Protein AF-A0A1G0H9P9-F1 (afdb_monomer_lite)

Structure (mmCIF, N/CA/C/O backbone):
data_AF-A0A1G0H9P9-F1
#
_entry.id   AF-A0A1G0H9P9-F1
#
loop_
_atom_site.group_PDB
_atom_site.id
_atom_site.type_symbol
_atom_site.label_atom_id
_atom_site.label_alt_id
_atom_site.label_comp_id
_atom_site.label_asym_id
_atom_site.label_entity_id
_atom_site.label_seq_id
_atom_site.pdbx_PDB_ins_code
_atom_site.Cartn_x
_atom_site.Cartn_y
_atom_site.Cartn_z
_atom_site.occupancy
_atom_site.B_iso_or_equiv
_atom_site.auth_seq_id
_atom_site.auth_comp_id
_atom_site.auth_asym_id
_atom_site.auth_atom_id
_atom_site.pdbx_PDB_model_num
ATOM 1 N N . MET A 1 1 ? 29.854 13.393 -23.743 1.00 28.17 1 MET A N 1
ATOM 2 C CA . MET A 1 1 ? 28.984 12.508 -24.541 1.00 28.17 1 MET A CA 1
ATOM 3 C C . MET A 1 1 ? 29.730 11.210 -24.797 1.00 28.17 1 MET A C 1
ATOM 5 O O . MET A 1 1 ? 30.493 11.118 -25.748 1.00 28.17 1 MET A O 1
ATOM 9 N N . THR A 1 2 ? 29.604 10.250 -23.887 1.00 26.66 2 THR A N 1
ATOM 10 C CA . THR A 1 2 ? 29.987 8.854 -24.122 1.00 26.66 2 THR A CA 1
ATOM 11 C C . THR A 1 2 ? 28.774 8.160 -24.720 1.00 26.66 2 THR A C 1
ATOM 13 O O . THR A 1 2 ? 27.695 8.219 -24.140 1.00 26.66 2 THR A O 1
ATOM 16 N N . THR A 1 3 ? 28.931 7.563 -25.897 1.00 28.69 3 THR A N 1
ATOM 17 C CA . THR A 1 3 ? 27.963 6.632 -26.488 1.00 28.69 3 THR A CA 1
ATOM 18 C C . THR A 1 3 ? 27.567 5.592 -25.429 1.00 28.69 3 THR A C 1
ATOM 20 O O . THR A 1 3 ? 28.469 5.129 -24.720 1.00 28.69 3 THR A O 1
ATOM 23 N N . PRO A 1 4 ? 26.282 5.213 -25.290 1.00 38.03 4 PRO A N 1
ATOM 24 C CA . PRO A 1 4 ? 25.922 4.083 -24.441 1.00 38.03 4 PRO A CA 1
ATOM 25 C C . PRO A 1 4 ? 26.716 2.871 -24.935 1.00 38.03 4 PRO A C 1
ATOM 27 O O . PRO A 1 4 ? 26.642 2.516 -26.113 1.00 38.03 4 PRO A O 1
ATOM 30 N N . ARG A 1 5 ? 27.569 2.303 -24.077 1.00 43.78 5 ARG A N 1
ATOM 31 C CA . ARG A 1 5 ? 28.252 1.040 -24.385 1.00 43.78 5 ARG A CA 1
ATOM 32 C C . ARG A 1 5 ? 27.177 -0.036 -24.521 1.00 43.78 5 ARG A C 1
ATOM 34 O O . ARG A 1 5 ? 26.169 0.028 -23.833 1.00 43.78 5 ARG A O 1
ATOM 41 N N . SER A 1 6 ? 27.359 -1.007 -25.412 1.00 51.03 6 SER A N 1
ATOM 42 C CA . SER A 1 6 ? 26.423 -2.129 -25.480 1.00 51.03 6 SER A CA 1
ATOM 43 C C . SER A 1 6 ? 26.517 -2.946 -24.187 1.00 51.03 6 SER A C 1
ATOM 45 O O . SER A 1 6 ? 27.565 -3.535 -23.923 1.00 51.03 6 SER A O 1
ATOM 47 N N . ASN A 1 7 ? 25.430 -3.046 -23.421 1.00 64.56 7 ASN A N 1
ATOM 48 C CA . ASN A 1 7 ? 25.381 -3.788 -22.149 1.00 64.56 7 ASN A CA 1
ATOM 49 C C . ASN A 1 7 ? 25.410 -5.328 -22.326 1.00 64.56 7 ASN A C 1
ATOM 51 O O . ASN A 1 7 ? 25.239 -6.079 -21.366 1.00 64.56 7 ASN A O 1
ATOM 55 N N . ILE A 1 8 ? 25.622 -5.814 -23.556 1.00 65.44 8 ILE A N 1
ATOM 56 C CA . ILE A 1 8 ? 25.691 -7.241 -23.910 1.00 65.44 8 ILE A CA 1
ATOM 57 C C . ILE A 1 8 ? 26.912 -7.902 -23.269 1.00 65.44 8 ILE A C 1
ATOM 59 O O . ILE A 1 8 ? 26.833 -9.037 -22.807 1.00 65.44 8 ILE A O 1
ATOM 63 N N . GLU A 1 9 ? 28.046 -7.194 -23.233 1.00 72.50 9 GLU A N 1
ATOM 64 C CA . GLU A 1 9 ? 29.289 -7.723 -22.659 1.00 72.50 9 GLU A CA 1
ATOM 65 C C . GLU A 1 9 ? 29.160 -7.996 -21.154 1.00 72.50 9 GLU A C 1
ATOM 67 O O . GLU A 1 9 ? 29.904 -8.804 -20.604 1.00 72.50 9 GLU A O 1
ATOM 72 N N . GLU A 1 10 ? 28.185 -7.362 -20.499 1.00 80.19 10 GLU A N 1
ATOM 73 C CA . GLU A 1 10 ? 27.966 -7.485 -19.065 1.00 80.19 10 GLU A CA 1
ATOM 74 C C . GLU A 1 10 ? 27.197 -8.760 -18.706 1.00 80.19 10 GLU A C 1
ATOM 76 O O . GLU A 1 10 ? 27.500 -9.367 -17.684 1.00 80.19 10 GLU A O 1
ATOM 81 N N . SER A 1 11 ? 26.234 -9.210 -19.519 1.00 88.12 11 SER A N 1
ATOM 82 C CA . SER A 1 11 ? 25.431 -10.396 -19.188 1.00 88.12 11 SER A CA 1
ATOM 83 C C . SER A 1 11 ? 25.990 -11.674 -19.806 1.00 88.12 11 SER A C 1
ATOM 85 O O . SER A 1 11 ? 25.984 -11.850 -21.028 1.00 88.12 11 SER A O 1
ATOM 87 N N . THR A 1 12 ? 26.430 -12.606 -18.957 1.00 91.19 12 THR A N 1
ATOM 88 C CA . THR A 1 12 ? 26.942 -13.901 -19.425 1.00 91.19 12 THR A CA 1
ATOM 89 C C . THR A 1 12 ? 25.805 -14.805 -19.890 1.00 91.19 12 THR A C 1
ATOM 91 O O . THR A 1 12 ? 25.953 -15.522 -20.881 1.00 91.19 12 THR A O 1
ATOM 94 N N . VAL A 1 13 ? 24.637 -14.703 -19.247 1.00 92.69 13 VAL A N 1
ATOM 95 C CA . VAL A 1 13 ? 23.430 -15.448 -19.628 1.00 92.69 13 VAL A CA 1
ATOM 96 C C . VAL A 1 13 ? 22.933 -15.005 -21.002 1.00 92.69 13 VAL A C 1
ATOM 98 O O . VAL A 1 13 ? 22.679 -15.852 -21.858 1.00 92.69 13 VAL A O 1
ATOM 101 N N . LEU A 1 14 ? 22.859 -13.695 -21.264 1.00 92.88 14 LEU A N 1
ATOM 102 C CA . LEU A 1 14 ? 22.469 -13.185 -22.581 1.00 92.88 14 LEU A CA 1
ATOM 103 C C . LEU A 1 14 ? 23.417 -13.684 -23.681 1.00 92.88 14 LEU A C 1
ATOM 105 O O . LEU A 1 14 ? 22.959 -14.143 -24.728 1.00 92.88 14 LEU A O 1
ATOM 109 N N . GLN A 1 15 ? 24.731 -13.636 -23.447 1.00 91.88 15 GLN A N 1
ATOM 110 C CA . GLN A 1 15 ? 25.722 -14.131 -24.409 1.00 91.88 15 GLN A CA 1
ATOM 111 C C . GLN A 1 15 ? 25.560 -15.623 -24.697 1.00 91.88 15 GLN A C 1
ATOM 113 O O . GLN A 1 15 ? 25.645 -16.043 -25.853 1.00 91.88 15 GLN A O 1
ATOM 118 N N . GLU A 1 16 ? 25.296 -16.424 -23.668 1.00 92.81 16 GLU A N 1
ATOM 119 C CA . GLU A 1 16 ? 25.096 -17.860 -23.822 1.00 92.81 16 GLU A CA 1
ATOM 120 C C . GLU A 1 16 ? 23.820 -18.180 -24.610 1.00 92.81 16 GLU A C 1
ATOM 122 O O . GLU A 1 16 ? 23.842 -19.034 -25.502 1.00 92.81 16 GLU A O 1
ATOM 127 N N . LEU A 1 17 ? 22.727 -17.451 -24.360 1.00 93.31 17 LEU A N 1
ATOM 128 C CA . LEU A 1 17 ? 21.490 -17.573 -25.134 1.00 93.31 17 LEU A CA 1
ATOM 129 C C . LEU A 1 17 ? 21.710 -17.196 -26.606 1.00 93.31 17 LEU A C 1
ATOM 131 O O . LEU A 1 17 ? 21.290 -17.932 -27.500 1.00 93.31 17 LEU A O 1
ATOM 135 N N . LEU A 1 18 ? 22.430 -16.101 -26.875 1.00 92.50 18 LEU A N 1
ATOM 136 C CA . LEU A 1 18 ? 22.786 -15.679 -28.236 1.00 92.50 18 LEU A CA 1
ATOM 137 C C . LEU A 1 18 ? 23.669 -16.710 -28.957 1.00 92.50 18 LEU A C 1
ATOM 139 O O . LEU A 1 18 ? 23.499 -16.932 -30.157 1.00 92.50 18 LEU A O 1
ATOM 143 N N . ARG A 1 19 ? 24.601 -17.354 -28.242 1.00 92.25 19 ARG A N 1
ATOM 144 C CA . ARG A 1 19 ? 25.481 -18.407 -28.778 1.00 92.25 19 ARG A CA 1
ATOM 145 C C . ARG A 1 19 ? 24.726 -19.708 -29.058 1.00 92.25 19 ARG A C 1
ATOM 147 O O . ARG A 1 19 ? 25.059 -20.413 -30.010 1.00 92.25 19 ARG A O 1
ATOM 154 N N . THR A 1 20 ? 23.746 -20.029 -28.219 1.00 93.75 20 THR A N 1
ATOM 155 C CA . THR A 1 20 ? 22.941 -21.256 -28.306 1.00 93.75 20 THR A CA 1
ATOM 156 C C . THR A 1 20 ? 21.855 -21.154 -29.374 1.00 93.75 20 THR A C 1
ATOM 158 O O . THR A 1 20 ? 21.500 -22.163 -29.985 1.00 93.75 20 THR A O 1
ATOM 161 N N . ALA A 1 21 ? 21.358 -19.944 -29.642 1.00 92.38 21 ALA A N 1
ATOM 162 C CA . ALA A 1 21 ? 20.362 -19.688 -30.670 1.00 92.38 21 ALA A CA 1
ATOM 163 C C . ALA A 1 21 ? 20.801 -20.245 -32.036 1.00 92.38 21 ALA A C 1
ATOM 165 O O . ALA A 1 21 ? 21.828 -19.872 -32.611 1.00 92.38 21 ALA A O 1
ATOM 166 N N . SER A 1 22 ? 19.992 -21.152 -32.574 1.00 88.50 22 SER A N 1
ATOM 167 C CA . SER A 1 22 ? 20.282 -21.877 -33.808 1.00 88.50 22 SER A CA 1
ATOM 168 C C . SER A 1 22 ? 19.502 -21.288 -34.981 1.00 88.50 22 SER A C 1
ATOM 170 O O . SER A 1 22 ? 18.410 -20.759 -34.817 1.00 88.50 22 SER A O 1
ATOM 172 N N . GLY A 1 23 ? 20.055 -21.344 -36.191 1.00 86.06 23 GLY A N 1
ATOM 173 C CA . GLY A 1 23 ? 19.366 -20.823 -37.370 1.00 86.06 23 GLY A CA 1
ATOM 174 C C . GLY A 1 23 ? 20.312 -20.484 -38.513 1.00 86.06 23 GLY A C 1
ATOM 175 O O . GLY A 1 23 ? 21.446 -20.037 -38.300 1.00 86.06 23 GLY A O 1
ATOM 176 N N . THR A 1 24 ? 19.833 -20.705 -39.736 1.00 83.88 24 THR A N 1
ATOM 177 C CA . THR A 1 24 ? 20.563 -20.429 -40.985 1.00 83.88 24 THR A CA 1
ATOM 178 C C . THR A 1 24 ? 20.334 -19.010 -41.500 1.00 83.88 24 THR A C 1
ATOM 180 O O . THR A 1 24 ? 21.144 -18.502 -42.269 1.00 83.88 24 THR A O 1
ATOM 183 N N . THR A 1 25 ? 19.261 -18.353 -41.052 1.00 85.00 25 THR A N 1
ATOM 184 C CA . THR A 1 25 ? 18.932 -16.950 -41.349 1.00 85.00 25 THR A CA 1
ATOM 185 C C . THR A 1 25 ? 18.873 -16.125 -40.062 1.00 85.00 25 THR A C 1
ATOM 187 O O . THR A 1 25 ? 18.644 -16.684 -38.985 1.00 85.00 25 THR A O 1
ATOM 190 N N . ALA A 1 26 ? 19.039 -14.801 -40.169 1.00 80.31 26 ALA A N 1
ATOM 191 C CA . ALA A 1 26 ? 18.939 -13.885 -39.027 1.00 80.31 26 ALA A CA 1
ATOM 192 C C . ALA A 1 26 ? 17.581 -13.998 -38.310 1.00 80.31 26 ALA A C 1
ATOM 194 O O . ALA A 1 26 ? 17.549 -14.118 -37.089 1.00 80.31 26 ALA A O 1
ATOM 195 N N . VAL A 1 27 ? 16.485 -14.080 -39.075 1.00 84.12 27 VAL A N 1
ATOM 196 C CA . VAL A 1 27 ? 15.123 -14.260 -38.544 1.00 84.12 27 VAL A CA 1
ATOM 197 C C . VAL A 1 27 ? 15.003 -15.584 -37.787 1.00 84.12 27 VAL A C 1
ATOM 199 O O . VAL A 1 27 ? 14.669 -15.581 -36.611 1.00 84.12 27 VAL A O 1
ATOM 202 N N . SER A 1 28 ? 15.390 -16.710 -38.403 1.00 87.56 28 SER A N 1
ATOM 203 C CA . SER A 1 28 ? 15.305 -18.023 -37.737 1.00 87.56 28 SER A CA 1
ATOM 204 C C . SER A 1 28 ? 16.163 -18.121 -36.471 1.00 87.56 28 SER A C 1
ATOM 206 O O . SER A 1 28 ? 15.803 -18.833 -35.538 1.00 87.56 28 SER A O 1
ATOM 208 N N . ARG A 1 29 ? 17.298 -17.408 -36.435 1.00 89.62 29 ARG A N 1
ATOM 209 C CA . ARG A 1 29 ? 18.171 -17.363 -35.260 1.00 89.62 29 ARG A CA 1
ATOM 210 C C . ARG A 1 29 ? 17.555 -16.525 -34.144 1.00 89.62 29 ARG A C 1
ATOM 212 O O . ARG A 1 29 ? 17.602 -16.949 -32.997 1.00 89.62 29 ARG A O 1
ATOM 219 N N . SER A 1 30 ? 16.957 -15.383 -34.480 1.00 90.06 30 SER A N 1
ATOM 220 C CA . SER A 1 30 ? 16.179 -14.581 -33.532 1.00 90.06 30 SER A CA 1
ATOM 221 C C . SER A 1 30 ? 14.994 -15.377 -32.963 1.00 90.06 30 SER A C 1
ATOM 223 O O . SER A 1 30 ? 14.828 -15.436 -31.748 1.00 90.06 30 SER A O 1
ATOM 225 N N . ASP A 1 31 ? 14.230 -16.087 -33.798 1.00 91.88 31 ASP A N 1
ATOM 226 C CA . ASP A 1 31 ? 13.119 -16.920 -33.320 1.00 91.88 31 ASP A CA 1
ATOM 227 C C . ASP A 1 31 ? 13.600 -18.025 -32.367 1.00 91.88 31 ASP A C 1
ATOM 229 O O . ASP A 1 31 ? 12.986 -18.262 -31.325 1.00 91.88 31 ASP A O 1
ATOM 233 N N . SER A 1 32 ? 14.734 -18.668 -32.680 1.00 94.81 32 SER A N 1
ATOM 234 C CA . SER A 1 32 ? 15.365 -19.638 -31.778 1.00 94.81 32 SER A CA 1
ATOM 235 C C . SER A 1 32 ? 15.821 -18.998 -30.466 1.00 94.81 32 SER A C 1
ATOM 237 O O . SER A 1 32 ? 15.728 -19.653 -29.433 1.00 94.81 32 SER A O 1
ATOM 239 N N . PHE A 1 33 ? 16.313 -17.758 -30.486 1.00 95.69 33 PHE A N 1
ATOM 240 C CA . PHE A 1 33 ? 16.688 -17.020 -29.280 1.00 95.69 33 PHE A CA 1
ATOM 241 C C . PHE A 1 33 ? 15.467 -16.745 -28.394 1.00 95.69 33 PHE A C 1
ATOM 243 O O . PHE A 1 33 ? 15.480 -17.088 -27.216 1.00 95.69 33 PHE A O 1
ATOM 250 N N . TRP A 1 34 ? 14.383 -16.204 -28.956 1.00 95.31 34 TRP A N 1
ATOM 251 C CA . TRP A 1 34 ? 13.169 -15.896 -28.192 1.00 95.31 34 TRP A CA 1
ATOM 252 C C . TRP A 1 34 ? 12.473 -17.143 -27.641 1.00 95.31 34 TRP A C 1
ATOM 254 O O . TRP A 1 34 ? 11.892 -17.090 -26.559 1.00 95.31 34 TRP A O 1
ATOM 264 N N . ALA A 1 35 ? 12.575 -18.283 -28.330 1.00 93.81 35 ALA A N 1
ATOM 265 C CA . ALA A 1 35 ? 12.120 -19.561 -27.789 1.00 93.81 35 ALA A CA 1
ATOM 266 C C . ALA A 1 35 ? 12.895 -19.960 -26.519 1.00 93.81 35 ALA A C 1
ATOM 268 O O . ALA A 1 35 ? 12.274 -20.365 -25.538 1.00 93.81 35 ALA A O 1
ATOM 269 N N . LEU A 1 36 ? 14.223 -19.786 -26.514 1.00 95.06 36 LEU A N 1
ATOM 270 C CA . LEU A 1 36 ? 15.062 -20.042 -25.337 1.00 95.06 36 LEU A CA 1
ATOM 271 C C . LEU A 1 36 ? 14.763 -19.051 -24.202 1.00 95.06 36 LEU A C 1
ATOM 273 O O . LEU A 1 36 ? 14.649 -19.461 -23.051 1.00 95.06 36 LEU A O 1
ATOM 277 N N . VAL A 1 37 ? 14.584 -17.762 -24.515 1.00 94.38 37 VAL A N 1
ATOM 278 C CA . VAL A 1 37 ? 14.200 -16.735 -23.527 1.00 94.38 37 VAL A CA 1
ATOM 279 C C . VAL A 1 37 ? 12.865 -17.079 -22.873 1.00 94.38 37 VAL A C 1
ATOM 281 O O . VAL A 1 37 ? 12.737 -16.976 -21.660 1.00 94.38 37 VAL A O 1
ATOM 284 N N . LYS A 1 38 ? 11.879 -17.537 -23.649 1.00 90.75 38 LYS A N 1
ATOM 285 C CA . LYS A 1 38 ? 10.575 -17.943 -23.116 1.00 90.75 38 LYS A CA 1
ATOM 286 C C . LYS A 1 38 ? 10.662 -19.161 -22.192 1.00 90.75 38 LYS A C 1
ATOM 288 O O . LYS A 1 38 ? 9.880 -19.256 -21.251 1.00 90.75 38 LYS A O 1
ATOM 293 N N . GLU A 1 39 ? 11.575 -20.091 -22.465 1.00 89.75 39 GLU A N 1
ATOM 294 C CA . GLU A 1 39 ? 11.831 -21.247 -21.596 1.00 89.75 39 GLU A CA 1
ATOM 295 C C . GLU A 1 39 ? 12.557 -20.842 -20.305 1.00 89.75 39 GLU A C 1
ATOM 297 O O . GLU A 1 39 ? 12.234 -21.354 -19.235 1.00 89.75 39 GLU A O 1
ATOM 302 N N . TYR A 1 40 ? 13.494 -19.894 -20.393 1.00 90.00 40 TYR A N 1
ATOM 303 C CA . TYR A 1 40 ? 14.232 -19.373 -19.240 1.00 90.00 40 TYR A CA 1
ATOM 304 C C . TYR A 1 40 ? 13.370 -18.461 -18.346 1.00 90.00 40 TYR A C 1
ATOM 306 O O . TYR A 1 40 ? 13.489 -18.496 -17.123 1.00 90.00 40 TYR A O 1
ATOM 314 N N . GLY A 1 41 ? 12.495 -17.659 -18.957 1.00 88.75 41 GLY A N 1
ATOM 315 C CA . GLY A 1 41 ? 11.756 -16.569 -18.321 1.00 88.75 41 GLY A CA 1
ATOM 316 C C . GLY A 1 41 ? 12.525 -15.244 -18.335 1.00 88.75 41 GLY A C 1
ATOM 317 O O . GLY A 1 41 ? 13.716 -15.186 -18.645 1.00 88.75 41 GLY A O 1
ATOM 318 N N . THR A 1 42 ? 11.840 -14.155 -18.002 1.00 90.94 42 THR A N 1
ATOM 319 C CA . THR A 1 42 ? 12.437 -12.815 -17.915 1.00 90.94 42 THR A CA 1
ATOM 320 C C . THR A 1 42 ? 12.018 -12.076 -16.637 1.00 90.94 42 THR A C 1
ATOM 322 O O . THR A 1 42 ? 10.956 -12.380 -16.084 1.00 90.94 42 THR A O 1
ATOM 325 N N . PRO A 1 43 ? 12.841 -11.115 -16.161 1.00 92.81 43 PRO A N 1
ATOM 326 C CA . PRO A 1 43 ? 14.154 -10.749 -16.708 1.00 92.81 43 PRO A CA 1
ATOM 327 C C . PRO A 1 43 ? 15.235 -11.793 -16.391 1.00 92.81 43 PRO A C 1
ATOM 329 O O . PRO A 1 43 ? 15.108 -12.592 -15.461 1.00 92.81 43 PRO A O 1
ATOM 332 N N . LEU A 1 44 ? 16.317 -11.794 -17.173 1.00 93.12 44 LEU A N 1
ATOM 333 C CA . LEU A 1 44 ? 17.440 -12.700 -16.928 1.00 93.12 44 LEU A CA 1
ATOM 334 C C . LEU A 1 44 ? 18.178 -12.229 -15.675 1.00 93.12 44 LEU A C 1
ATOM 336 O O . LEU A 1 44 ? 18.587 -11.074 -15.609 1.00 93.12 44 LEU A O 1
ATOM 340 N N . THR A 1 45 ? 18.363 -13.112 -14.698 1.00 91.31 45 THR A N 1
ATOM 341 C CA . THR A 1 45 ? 19.048 -12.784 -13.440 1.00 91.31 45 THR A CA 1
ATOM 342 C C . THR A 1 45 ? 20.273 -13.673 -13.265 1.00 91.31 45 THR A C 1
ATOM 344 O O . THR A 1 45 ? 20.172 -14.895 -13.390 1.00 91.31 45 THR A O 1
ATOM 347 N N . GLU A 1 46 ? 21.423 -13.077 -12.948 1.00 92.25 46 GLU A N 1
ATOM 348 C CA . GLU A 1 46 ? 22.678 -13.787 -12.683 1.00 92.25 46 GLU A CA 1
ATOM 349 C C . GLU A 1 46 ? 23.429 -13.209 -11.468 1.00 92.25 46 GLU A C 1
ATOM 351 O O . GLU A 1 46 ? 23.278 -12.040 -11.097 1.00 92.25 46 GLU A O 1
ATOM 356 N N . GLY A 1 47 ? 24.214 -14.063 -10.802 1.00 91.44 47 GLY A N 1
ATOM 357 C CA . GLY A 1 47 ? 25.048 -13.673 -9.663 1.00 91.44 47 GLY A CA 1
ATOM 358 C C . GLY A 1 47 ? 26.260 -12.840 -10.084 1.00 91.44 47 GLY A C 1
ATOM 359 O O . GLY A 1 47 ? 26.741 -12.953 -11.211 1.00 91.44 47 GLY A O 1
ATOM 360 N N . ILE A 1 48 ? 26.774 -12.025 -9.164 1.00 90.25 48 ILE A N 1
ATOM 361 C CA . ILE A 1 48 ? 28.007 -11.254 -9.349 1.00 90.25 48 ILE A CA 1
ATOM 362 C C . ILE A 1 48 ? 29.069 -11.846 -8.417 1.00 90.25 48 ILE A C 1
ATOM 364 O O . ILE A 1 48 ? 28.843 -11.991 -7.219 1.00 90.25 48 ILE A O 1
ATOM 368 N N . GLU A 1 49 ? 30.226 -12.232 -8.961 1.00 90.75 49 GLU A N 1
ATOM 369 C CA . GLU A 1 49 ? 31.295 -12.847 -8.167 1.00 90.75 49 GLU A CA 1
ATOM 370 C C . GLU A 1 49 ? 31.784 -11.887 -7.070 1.00 90.75 49 GLU A C 1
ATOM 372 O O . GLU A 1 49 ? 32.240 -10.780 -7.357 1.00 90.75 49 GLU A O 1
ATOM 377 N N . GLY A 1 50 ? 31.689 -12.322 -5.810 1.00 92.06 50 GLY A N 1
ATOM 378 C CA . GLY A 1 50 ? 32.086 -11.527 -4.646 1.00 92.06 50 GLY A CA 1
ATOM 379 C C . GLY A 1 50 ? 31.062 -10.482 -4.183 1.00 92.06 50 GLY A C 1
ATOM 380 O O . GLY A 1 50 ? 31.374 -9.738 -3.256 1.00 92.06 50 GLY A O 1
ATOM 381 N N . ASP A 1 51 ? 29.866 -10.429 -4.780 1.00 90.12 51 ASP A N 1
ATOM 382 C CA . ASP A 1 51 ? 28.775 -9.535 -4.377 1.00 90.12 51 ASP A CA 1
ATOM 383 C C . ASP A 1 51 ? 27.457 -10.311 -4.235 1.00 90.12 51 ASP A C 1
ATOM 385 O O . ASP A 1 51 ? 26.694 -10.499 -5.185 1.00 90.12 51 ASP A O 1
ATOM 389 N N . ASP A 1 52 ? 27.186 -10.763 -3.011 1.00 88.44 52 ASP A N 1
ATOM 390 C CA . ASP A 1 52 ? 25.942 -11.461 -2.686 1.00 88.44 52 ASP A CA 1
ATOM 391 C C . ASP A 1 52 ? 24.750 -10.503 -2.542 1.00 88.44 52 ASP A C 1
ATOM 393 O O . ASP A 1 52 ? 23.607 -10.948 -2.678 1.00 88.44 52 ASP A O 1
ATOM 397 N N . ALA A 1 53 ? 25.007 -9.209 -2.313 1.00 87.00 53 ALA A N 1
ATOM 398 C CA . ALA A 1 53 ? 23.992 -8.186 -2.079 1.00 87.00 53 ALA A CA 1
ATOM 399 C C . ALA A 1 53 ? 23.332 -7.696 -3.372 1.00 87.00 53 ALA A C 1
ATOM 401 O O . ALA A 1 53 ? 22.218 -7.181 -3.320 1.00 87.00 53 ALA A O 1
ATOM 402 N N . HIS A 1 54 ? 23.971 -7.889 -4.527 1.00 90.38 54 HIS A N 1
ATOM 403 C CA . HIS A 1 54 ? 23.433 -7.473 -5.819 1.00 90.38 54 HIS A CA 1
ATOM 404 C C . HIS A 1 54 ? 23.367 -8.610 -6.834 1.00 90.38 54 HIS A C 1
ATOM 406 O O . HIS A 1 54 ? 24.052 -9.631 -6.755 1.00 90.38 54 HIS A O 1
ATOM 412 N N . ARG A 1 55 ? 22.517 -8.425 -7.836 1.00 89.81 55 ARG A N 1
ATOM 413 C CA . ARG A 1 55 ? 22.404 -9.282 -9.009 1.00 89.81 55 ARG A CA 1
ATOM 414 C C . ARG A 1 55 ? 22.545 -8.447 -10.261 1.00 89.81 55 ARG A C 1
ATOM 416 O O . ARG A 1 55 ? 22.178 -7.272 -10.295 1.00 89.81 55 ARG A O 1
ATOM 423 N N . ARG A 1 56 ? 23.061 -9.084 -11.304 1.00 92.44 56 ARG A N 1
ATOM 424 C CA . ARG A 1 56 ? 23.013 -8.537 -12.649 1.00 92.44 56 ARG A CA 1
ATOM 425 C C . ARG A 1 56 ? 21.708 -8.987 -13.292 1.00 92.44 56 ARG A C 1
ATOM 427 O O . ARG A 1 56 ? 21.368 -10.169 -13.247 1.00 92.44 56 ARG A O 1
ATOM 434 N N . VAL A 1 57 ? 20.973 -8.027 -13.834 1.00 92.56 57 VAL A N 1
ATOM 435 C CA . VAL A 1 57 ? 19.598 -8.205 -14.293 1.00 92.56 57 VAL A CA 1
ATOM 436 C C . VAL A 1 57 ? 19.486 -7.652 -15.696 1.00 92.56 57 VAL A C 1
ATOM 438 O O . VAL A 1 57 ? 19.705 -6.460 -15.910 1.00 92.56 57 VAL A O 1
ATOM 441 N N . THR A 1 58 ? 19.150 -8.511 -16.649 1.00 94.12 58 THR A N 1
ATOM 442 C CA . THR A 1 58 ? 19.026 -8.144 -18.056 1.00 94.12 58 THR A CA 1
ATOM 443 C C . THR A 1 58 ? 17.571 -8.195 -18.486 1.00 94.12 58 THR A C 1
ATOM 445 O O . THR A 1 58 ? 16.942 -9.255 -18.539 1.00 94.12 58 THR A O 1
ATOM 448 N N . PHE A 1 59 ? 17.054 -7.019 -18.820 1.00 93.94 59 PHE A N 1
ATOM 449 C CA . PHE A 1 59 ? 15.733 -6.814 -19.389 1.00 93.94 59 PHE A CA 1
ATOM 450 C C . PHE A 1 59 ? 15.813 -6.950 -20.902 1.00 93.94 59 PHE A C 1
ATOM 452 O O . PHE A 1 59 ? 16.750 -6.441 -21.524 1.00 93.94 59 PHE A O 1
ATOM 459 N N . LEU A 1 60 ? 14.829 -7.632 -21.484 1.00 94.38 60 LEU A N 1
ATOM 460 C CA . LEU A 1 60 ? 14.772 -7.912 -22.911 1.00 94.38 60 LEU A CA 1
ATOM 461 C C . LEU A 1 60 ? 13.456 -7.418 -23.498 1.00 94.38 60 LEU A C 1
ATOM 463 O O . LEU A 1 60 ? 12.393 -7.647 -22.929 1.00 94.38 60 LEU A O 1
ATOM 467 N N . TRP A 1 61 ? 13.535 -6.797 -24.671 1.00 92.69 61 TRP A N 1
ATOM 468 C CA . TRP A 1 61 ? 12.371 -6.404 -25.456 1.00 92.69 61 TRP A CA 1
ATOM 469 C C . TRP A 1 61 ? 12.498 -6.907 -26.893 1.00 92.69 61 TRP A C 1
ATOM 471 O O . TRP A 1 61 ? 13.585 -6.872 -27.481 1.00 92.69 61 TRP A O 1
ATOM 481 N N . ARG A 1 62 ? 11.384 -7.388 -27.454 1.00 91.88 62 ARG A N 1
ATOM 482 C CA . ARG A 1 62 ? 11.296 -7.819 -28.850 1.00 91.88 62 ARG A CA 1
ATOM 483 C C . ARG A 1 62 ? 10.690 -6.697 -29.688 1.00 91.88 62 ARG A C 1
ATOM 485 O O . ARG A 1 62 ? 9.486 -6.472 -29.643 1.00 91.88 62 ARG A O 1
ATOM 492 N N . GLY A 1 63 ? 11.533 -5.990 -30.433 1.00 87.06 63 GLY A N 1
ATOM 493 C CA . GLY A 1 63 ? 11.135 -4.858 -31.276 1.00 87.06 63 GLY A CA 1
ATOM 494 C C . GLY A 1 63 ? 11.136 -5.188 -32.774 1.00 87.06 63 GLY A C 1
ATOM 495 O O . GLY A 1 63 ? 11.176 -6.352 -33.163 1.00 87.06 63 GLY A O 1
ATOM 496 N N . PRO A 1 64 ? 11.104 -4.185 -33.663 1.00 81.50 64 PRO A N 1
ATOM 497 C CA . PRO A 1 64 ? 11.393 -4.396 -35.073 1.00 81.50 64 PRO A CA 1
ATOM 498 C C . PRO A 1 64 ? 12.874 -4.752 -35.259 1.00 81.50 64 PRO A C 1
ATOM 500 O O . PRO A 1 64 ? 13.745 -4.234 -34.561 1.00 81.50 64 PRO A O 1
ATOM 503 N N . ALA A 1 65 ? 13.175 -5.613 -36.233 1.00 78.00 65 ALA A N 1
ATOM 504 C CA . ALA A 1 65 ? 14.558 -5.881 -36.609 1.00 78.00 65 ALA A CA 1
ATOM 505 C C . ALA A 1 65 ? 15.152 -4.664 -37.333 1.00 78.00 65 ALA A C 1
ATOM 507 O O . ALA A 1 65 ? 14.665 -4.281 -38.400 1.00 78.00 65 ALA A O 1
ATOM 508 N N . ILE A 1 66 ? 16.210 -4.074 -36.773 1.00 72.69 66 ILE A N 1
ATOM 509 C CA . ILE A 1 66 ? 16.879 -2.905 -37.356 1.00 72.69 66 ILE A CA 1
ATOM 510 C C . ILE A 1 66 ? 18.137 -3.363 -38.110 1.00 72.69 66 ILE A C 1
ATOM 512 O O . ILE A 1 66 ? 19.023 -3.973 -37.502 1.00 72.69 66 ILE A O 1
ATOM 516 N N . PRO A 1 67 ? 18.256 -3.094 -39.426 1.00 72.19 67 PRO A N 1
ATOM 517 C CA . PRO A 1 67 ? 19.486 -3.353 -40.172 1.00 72.19 67 PRO A CA 1
ATOM 518 C C . PRO A 1 67 ? 20.680 -2.612 -39.562 1.00 72.19 67 PRO A C 1
ATOM 520 O O . PRO A 1 67 ? 20.552 -1.462 -39.154 1.00 72.19 67 PRO A O 1
ATOM 523 N N . ALA A 1 68 ? 21.855 -3.247 -39.536 1.00 68.06 68 ALA A N 1
ATOM 524 C CA . ALA A 1 68 ? 23.053 -2.687 -38.897 1.00 68.06 68 ALA A CA 1
ATOM 525 C C . ALA A 1 68 ? 23.547 -1.358 -39.512 1.00 68.06 68 ALA A C 1
ATOM 527 O O . ALA A 1 68 ? 24.345 -0.655 -38.900 1.00 68.06 68 ALA A O 1
ATOM 528 N N . ASP A 1 69 ? 23.096 -1.030 -40.722 1.00 68.62 69 ASP A N 1
ATOM 529 C CA . ASP A 1 69 ? 23.401 0.183 -41.478 1.00 68.62 69 ASP A CA 1
ATOM 530 C C . ASP A 1 69 ? 22.261 1.221 -41.475 1.00 68.62 69 ASP A C 1
ATOM 532 O O . ASP A 1 69 ? 22.395 2.283 -42.088 1.00 68.62 69 ASP A O 1
ATOM 536 N N . SER A 1 70 ? 21.147 0.945 -40.790 1.00 66.56 70 SER A N 1
ATOM 537 C CA . SER A 1 70 ? 20.005 1.857 -40.723 1.00 66.56 70 SER A CA 1
ATOM 538 C C . SER A 1 70 ? 20.220 2.985 -39.710 1.00 66.56 70 SER A C 1
ATOM 540 O O . SER A 1 70 ? 20.782 2.778 -38.639 1.00 66.56 70 SER A O 1
ATOM 542 N N . GLN A 1 71 ? 19.702 4.177 -40.026 1.00 62.81 71 GLN A N 1
ATOM 543 C CA . GLN A 1 71 ? 19.559 5.280 -39.063 1.00 62.81 71 GLN A CA 1
ATOM 544 C C . GLN A 1 71 ? 18.205 5.270 -38.333 1.00 62.81 71 GLN A C 1
ATOM 546 O O . GLN A 1 71 ? 17.950 6.140 -37.505 1.00 62.81 71 GLN A O 1
ATOM 551 N N . SER A 1 72 ? 17.315 4.324 -38.653 1.00 64.19 72 SER A N 1
ATOM 552 C CA . SER A 1 72 ? 16.043 4.166 -37.946 1.00 64.19 72 SER A CA 1
ATOM 553 C C . SER A 1 72 ? 16.272 3.483 -36.598 1.00 64.19 72 SER A C 1
ATOM 555 O O . SER A 1 72 ? 16.677 2.323 -36.577 1.00 64.19 72 SER A O 1
ATOM 557 N N . GLU A 1 73 ? 15.952 4.153 -35.496 1.00 69.12 73 GLU A N 1
ATOM 558 C CA . GLU A 1 73 ? 15.937 3.558 -34.156 1.00 69.12 73 GLU A CA 1
ATOM 559 C C . GLU A 1 73 ? 14.507 3.597 -33.603 1.00 69.12 73 GLU A C 1
ATOM 561 O O . GLU A 1 73 ? 13.903 4.664 -33.526 1.00 69.12 73 GLU A O 1
ATOM 566 N N . GLN A 1 74 ? 13.957 2.443 -33.207 1.00 81.38 74 GLN A N 1
ATOM 567 C CA . GLN A 1 74 ? 12.862 2.437 -32.234 1.00 81.38 74 GLN A CA 1
ATOM 568 C C . GLN A 1 74 ? 13.493 2.594 -30.854 1.00 81.38 74 GLN A C 1
ATOM 570 O O . GLN A 1 74 ? 14.354 1.798 -30.477 1.00 81.38 74 GLN A O 1
ATOM 575 N N . THR A 1 75 ? 13.056 3.606 -30.114 1.00 85.50 75 THR A N 1
ATOM 576 C CA . THR A 1 75 ? 13.526 3.856 -28.754 1.00 85.50 75 THR A CA 1
ATOM 577 C C . THR A 1 75 ? 12.626 3.141 -27.757 1.00 85.50 75 THR A C 1
ATOM 579 O O . THR A 1 75 ? 11.406 3.296 -27.794 1.00 85.50 75 THR A O 1
ATOM 582 N N . VAL A 1 76 ? 13.235 2.376 -26.854 1.00 88.38 76 VAL A N 1
ATOM 583 C CA . VAL A 1 76 ? 12.531 1.639 -25.802 1.00 88.38 76 VAL A CA 1
ATOM 584 C C . VAL A 1 76 ? 13.194 1.947 -24.470 1.00 88.38 76 VAL A C 1
ATOM 586 O O . VAL A 1 76 ? 14.418 1.884 -24.368 1.00 88.38 76 VAL A O 1
ATOM 589 N N . TYR A 1 77 ? 12.399 2.264 -23.456 1.00 87.62 77 TYR A N 1
ATOM 590 C CA . TYR A 1 77 ? 12.878 2.509 -22.100 1.00 87.62 77 TYR A CA 1
ATOM 591 C C . TYR A 1 77 ? 12.290 1.497 -21.122 1.00 87.62 77 TYR A C 1
ATOM 593 O O . TYR A 1 77 ? 11.133 1.091 -21.251 1.00 87.62 77 TYR A O 1
ATOM 601 N N . LEU A 1 78 ? 13.090 1.114 -20.130 1.00 87.06 78 LEU A N 1
ATOM 602 C CA . LEU A 1 78 ? 12.629 0.390 -18.956 1.00 87.06 78 LEU A CA 1
ATOM 603 C C . LEU A 1 78 ? 11.944 1.368 -17.998 1.00 87.06 78 LEU A C 1
ATOM 605 O O . LEU A 1 78 ? 12.517 2.380 -17.596 1.00 87.06 78 LEU A O 1
ATOM 609 N N . VAL A 1 79 ? 10.735 1.025 -17.581 1.00 81.06 79 VAL A N 1
ATOM 610 C CA . VAL A 1 79 ? 10.015 1.695 -16.502 1.00 81.06 79 VAL A CA 1
ATOM 611 C C . VAL A 1 79 ? 10.069 0.757 -15.298 1.00 81.06 79 VAL A C 1
ATOM 613 O O . VAL A 1 79 ? 9.404 -0.271 -15.303 1.00 81.06 79 VAL A O 1
ATOM 616 N N . LEU A 1 80 ? 10.930 1.044 -14.314 1.00 79.00 80 LEU A N 1
ATOM 617 C CA . LEU A 1 80 ? 11.160 0.191 -13.139 1.00 79.00 80 LEU A CA 1
ATOM 618 C C . LEU A 1 80 ? 10.589 0.846 -11.869 1.00 79.00 80 LEU A C 1
ATOM 620 O O . LEU A 1 80 ? 11.038 1.906 -11.431 1.00 79.00 80 LEU A O 1
ATOM 624 N N . GLU A 1 81 ? 9.621 0.168 -11.263 1.00 70.69 81 GLU A N 1
ATOM 625 C CA . GLU A 1 81 ? 8.714 0.651 -10.221 1.00 70.69 81 GLU A CA 1
ATOM 626 C C . GLU A 1 81 ? 9.104 0.203 -8.805 1.00 70.69 81 GLU A C 1
ATOM 628 O O . GLU A 1 81 ? 8.347 -0.465 -8.098 1.00 70.69 81 GLU A O 1
ATOM 633 N N . PRO A 1 82 ? 10.288 0.610 -8.342 1.00 53.94 82 PRO A N 1
ATOM 634 C CA . PRO A 1 82 ? 10.394 1.139 -7.000 1.00 53.94 82 PRO A CA 1
ATOM 635 C C . PRO A 1 82 ? 10.727 2.638 -7.040 1.00 53.94 82 PRO A C 1
ATOM 637 O O . PRO A 1 82 ? 10.715 3.292 -6.007 1.00 53.94 82 PRO A O 1
ATOM 640 N N . ARG A 1 83 ? 10.986 3.202 -8.232 1.00 50.19 83 ARG A N 1
ATOM 641 C CA . ARG A 1 83 ? 11.387 4.602 -8.428 1.00 50.19 83 ARG A CA 1
ATOM 642 C C . ARG A 1 83 ? 10.243 5.551 -8.803 1.00 50.19 83 ARG A C 1
ATOM 644 O O . ARG A 1 83 ? 10.524 6.741 -8.937 1.00 50.19 83 ARG A O 1
ATOM 651 N N . ARG A 1 84 ? 9.024 5.057 -9.076 1.00 56.62 84 ARG A N 1
ATOM 652 C CA . ARG A 1 84 ? 8.036 5.831 -9.855 1.00 56.62 84 ARG A CA 1
ATOM 653 C C . ARG A 1 84 ? 6.584 5.798 -9.353 1.00 56.62 84 ARG A C 1
ATOM 655 O O . ARG A 1 84 ? 6.031 6.880 -9.180 1.00 56.62 84 ARG A O 1
ATOM 662 N N . TYR A 1 85 ? 5.989 4.654 -9.024 1.00 40.31 85 TYR A N 1
ATOM 663 C CA . TYR A 1 85 ? 4.571 4.550 -8.651 1.00 40.31 85 TYR A CA 1
ATOM 664 C C . TYR A 1 85 ? 4.339 4.855 -7.171 1.00 40.31 85 TYR A C 1
ATOM 666 O O . TYR A 1 85 ? 4.152 3.981 -6.340 1.00 40.31 85 TYR A O 1
ATOM 674 N N . CYS A 1 86 ? 4.347 6.135 -6.848 1.00 33.59 86 CYS A N 1
ATOM 675 C CA . CYS A 1 86 ? 3.094 6.722 -6.391 1.00 33.59 86 CYS A CA 1
ATOM 676 C C . CYS A 1 86 ? 2.591 7.522 -7.582 1.00 33.59 86 CYS A C 1
ATOM 678 O O . CYS A 1 86 ? 3.435 8.028 -8.326 1.00 33.59 86 CYS A O 1
ATOM 680 N N . ASP A 1 87 ? 1.304 7.817 -7.668 1.00 36.22 87 ASP A N 1
ATOM 681 C CA . ASP A 1 87 ? 0.698 8.784 -8.608 1.00 36.22 87 ASP A CA 1
ATOM 682 C C . ASP A 1 87 ? 1.327 10.207 -8.549 1.00 36.22 87 ASP A C 1
ATOM 684 O O . ASP A 1 87 ? 0.807 11.181 -9.086 1.00 36.22 87 ASP A O 1
ATOM 688 N N . LEU A 1 88 ? 2.438 10.374 -7.824 1.00 37.88 88 LEU A N 1
ATOM 689 C CA . LEU A 1 88 ? 2.921 11.588 -7.205 1.00 37.88 88 LEU A CA 1
ATOM 690 C C . LEU A 1 88 ? 4.462 11.735 -7.194 1.00 37.88 88 LEU A C 1
ATOM 692 O O . LEU A 1 88 ? 4.961 12.731 -6.668 1.00 37.88 88 LEU A O 1
ATOM 696 N N . THR A 1 89 ? 5.253 10.814 -7.778 1.00 39.91 89 THR A N 1
ATOM 697 C CA . THR A 1 89 ? 6.704 11.065 -7.965 1.00 39.91 89 THR A CA 1
ATOM 698 C C . THR A 1 89 ? 7.009 11.549 -9.382 1.00 39.91 89 THR A C 1
ATOM 700 O O . THR A 1 89 ? 6.529 11.007 -10.373 1.00 39.91 89 THR A O 1
ATOM 703 N N . GLU A 1 90 ? 7.735 12.661 -9.486 1.00 49.69 90 GLU A N 1
ATOM 704 C CA . GLU A 1 90 ? 8.068 13.381 -10.725 1.00 49.69 90 GLU A CA 1
ATOM 705 C C . GLU A 1 90 ? 9.432 12.951 -11.288 1.00 49.69 90 GLU A C 1
ATOM 707 O O . GLU A 1 90 ? 10.104 13.756 -11.928 1.00 49.69 90 GLU A O 1
ATOM 712 N N . THR A 1 91 ? 9.891 11.718 -11.038 1.00 50.94 91 THR A N 1
ATOM 713 C CA . THR A 1 91 ? 11.200 11.274 -11.546 1.00 50.94 91 THR A CA 1
ATOM 714 C C . THR A 1 91 ? 11.040 10.703 -12.958 1.00 50.94 91 THR A C 1
ATOM 716 O O . THR A 1 91 ? 10.562 9.571 -13.102 1.00 50.94 91 THR A O 1
ATOM 719 N N . PRO A 1 92 ? 11.426 11.443 -14.017 1.00 57.75 92 PRO A N 1
ATOM 720 C CA . PRO A 1 92 ? 11.258 10.976 -15.385 1.00 57.75 92 PRO A CA 1
ATOM 721 C C . PRO A 1 92 ? 12.102 9.729 -15.667 1.00 57.75 92 PRO A C 1
ATOM 723 O O . PRO A 1 92 ? 13.037 9.399 -14.930 1.00 57.75 92 PRO A O 1
ATOM 726 N N . ILE A 1 93 ? 11.751 9.037 -16.754 1.00 67.38 93 ILE A N 1
ATOM 727 C CA . ILE A 1 93 ? 12.607 8.032 -17.394 1.00 67.38 93 ILE A CA 1
ATOM 728 C C . ILE A 1 93 ? 14.012 8.620 -17.582 1.00 67.38 93 ILE A C 1
ATOM 730 O O . ILE A 1 93 ? 14.144 9.781 -17.956 1.00 67.38 93 ILE A O 1
ATOM 734 N N . SER A 1 94 ? 15.052 7.839 -17.295 1.00 72.06 94 SER A N 1
ATOM 735 C CA . SER A 1 94 ? 16.448 8.250 -17.477 1.00 72.06 94 SER A CA 1
ATOM 736 C C . SER A 1 94 ? 17.017 7.695 -18.779 1.00 72.06 94 SER A C 1
ATOM 738 O O . SER A 1 94 ? 16.661 6.596 -19.207 1.00 72.06 94 SER A O 1
ATOM 740 N N . GLU A 1 95 ? 17.993 8.383 -19.378 1.00 79.00 95 GLU A N 1
ATOM 741 C CA . GLU A 1 95 ? 18.756 7.817 -20.500 1.00 79.00 95 GLU A CA 1
ATOM 742 C C . GLU A 1 95 ? 19.511 6.539 -20.102 1.00 79.00 95 GLU A C 1
ATOM 744 O O . GLU A 1 95 ? 19.789 5.690 -20.950 1.00 79.00 95 GLU A O 1
ATOM 749 N N . SER A 1 96 ? 19.797 6.361 -18.808 1.00 76.88 96 SER A N 1
ATOM 750 C CA . SER A 1 96 ? 20.376 5.124 -18.272 1.00 76.88 96 SER A CA 1
ATOM 751 C C . SER A 1 96 ? 19.430 3.917 -18.327 1.00 76.88 96 SER A C 1
ATOM 753 O O . SER A 1 96 ? 19.887 2.782 -18.210 1.00 76.88 96 SER A O 1
ATOM 755 N N . GLU A 1 97 ? 18.134 4.140 -18.549 1.00 81.69 97 GLU A N 1
ATOM 756 C CA . GLU A 1 97 ? 17.104 3.099 -18.637 1.00 81.69 97 GLU A CA 1
ATOM 757 C C . GLU A 1 97 ? 16.714 2.778 -20.085 1.00 81.69 97 GLU A C 1
ATOM 759 O O . GLU A 1 97 ? 15.782 2.011 -20.334 1.00 81.69 97 GLU A O 1
ATOM 764 N N . ARG A 1 98 ? 17.413 3.355 -21.066 1.00 87.44 98 ARG A N 1
ATOM 765 C CA . ARG A 1 98 ? 17.176 3.085 -22.482 1.00 87.44 98 ARG A CA 1
ATOM 766 C C . ARG A 1 98 ? 17.715 1.707 -22.858 1.00 87.44 98 ARG A C 1
ATOM 768 O O . ARG A 1 98 ? 18.902 1.427 -22.687 1.00 87.44 98 ARG A O 1
ATOM 775 N N . LEU A 1 99 ? 16.861 0.857 -23.419 1.00 90.25 99 LEU A N 1
ATOM 776 C CA . LEU A 1 99 ? 17.288 -0.412 -23.995 1.00 90.25 99 LEU A CA 1
ATOM 777 C C . LEU A 1 99 ? 18.030 -0.157 -25.309 1.00 90.25 99 LEU A C 1
ATOM 779 O O . LEU A 1 99 ? 17.633 0.674 -26.128 1.00 90.25 99 LEU A O 1
ATOM 783 N N . VAL A 1 100 ? 19.092 -0.925 -25.531 1.00 88.06 100 VAL A N 1
ATOM 784 C CA . VAL A 1 100 ? 19.918 -0.845 -26.738 1.00 88.06 100 VAL A CA 1
ATOM 785 C C . VAL A 1 100 ? 19.571 -2.009 -27.662 1.00 88.06 100 VAL A C 1
ATOM 787 O O . VAL A 1 100 ? 19.595 -3.168 -27.237 1.00 88.06 100 VAL A O 1
ATOM 790 N N . ASN A 1 101 ? 19.255 -1.704 -28.924 1.00 88.62 101 ASN A N 1
ATOM 791 C CA . ASN A 1 101 ? 19.073 -2.715 -29.964 1.00 88.62 101 ASN A CA 1
ATOM 792 C C . ASN A 1 101 ? 20.400 -3.425 -30.266 1.00 88.62 101 ASN A C 1
ATOM 794 O O . ASN A 1 101 ? 21.450 -2.790 -30.380 1.00 88.62 101 ASN A O 1
ATOM 798 N N . LEU A 1 102 ? 20.339 -4.739 -30.448 1.00 84.88 102 LEU A N 1
ATOM 799 C CA . LEU A 1 102 ? 21.423 -5.539 -30.995 1.00 84.88 102 LEU A CA 1
ATOM 800 C C . LEU A 1 102 ? 21.384 -5.426 -32.529 1.00 84.88 102 LEU A C 1
ATOM 802 O O . LEU A 1 102 ? 20.433 -5.934 -33.135 1.00 84.88 102 LEU A O 1
ATOM 806 N N . PRO A 1 103 ? 22.403 -4.823 -33.174 1.00 80.56 103 PRO A N 1
ATOM 807 C CA . PRO A 1 103 ? 22.359 -4.535 -34.605 1.00 80.56 103 PRO A CA 1
ATOM 808 C C . PRO A 1 103 ? 22.049 -5.765 -35.465 1.00 80.56 103 PRO A C 1
ATOM 810 O O . PRO A 1 103 ? 22.657 -6.825 -35.305 1.00 80.56 103 PRO A O 1
ATOM 813 N N . GLY A 1 104 ? 21.125 -5.614 -36.416 1.00 80.50 104 GLY A N 1
ATOM 814 C CA . GLY A 1 104 ? 20.690 -6.696 -37.303 1.00 80.50 104 GLY A CA 1
ATOM 815 C C . GLY A 1 104 ? 19.710 -7.685 -36.665 1.00 80.50 104 GLY A C 1
ATOM 816 O O . GLY A 1 104 ? 19.440 -8.728 -37.263 1.00 80.50 104 GLY A O 1
ATOM 817 N N . THR A 1 105 ? 19.184 -7.385 -35.474 1.00 86.25 105 THR A N 1
ATOM 818 C CA . THR A 1 105 ? 18.234 -8.238 -34.748 1.00 86.25 105 THR A CA 1
ATOM 819 C C . THR A 1 105 ? 17.032 -7.441 -34.237 1.00 86.25 105 THR A C 1
ATOM 821 O O . THR A 1 105 ? 17.040 -6.210 -34.218 1.00 86.25 105 THR A O 1
ATOM 824 N N . ASP A 1 106 ? 15.994 -8.157 -33.813 1.00 90.31 106 ASP A N 1
ATOM 825 C CA . ASP A 1 106 ? 14.827 -7.632 -33.095 1.00 90.31 106 ASP A CA 1
ATOM 826 C C . ASP A 1 106 ? 15.027 -7.610 -31.566 1.00 90.31 106 ASP A C 1
ATOM 828 O O . ASP A 1 106 ? 14.067 -7.440 -30.815 1.00 90.31 106 ASP A O 1
ATOM 832 N N . ILE A 1 107 ? 16.263 -7.801 -31.093 1.00 90.75 107 ILE A N 1
ATOM 833 C CA . ILE A 1 107 ? 16.587 -7.957 -29.676 1.00 90.75 107 ILE A CA 1
ATOM 834 C C . ILE A 1 107 ? 17.035 -6.615 -29.113 1.00 90.75 107 ILE A C 1
ATOM 836 O O . ILE A 1 107 ? 18.009 -6.022 -29.573 1.00 90.75 107 ILE A O 1
ATOM 840 N N . TYR A 1 108 ? 16.343 -6.157 -28.082 1.00 92.12 108 TYR A N 1
ATOM 841 C CA . TYR A 1 108 ? 16.702 -4.990 -27.290 1.00 92.12 108 TYR A CA 1
ATOM 842 C C . TYR A 1 108 ? 17.086 -5.445 -25.893 1.00 92.12 108 TYR A C 1
ATOM 844 O O . TYR A 1 108 ? 16.417 -6.311 -25.331 1.00 92.12 108 TYR A O 1
ATOM 852 N N . SER A 1 109 ? 18.146 -4.868 -25.329 1.00 92.56 109 SER A N 1
ATOM 853 C CA . SER A 1 109 ? 18.623 -5.253 -24.001 1.00 92.56 109 SER A CA 1
ATOM 854 C C . SER A 1 109 ? 19.040 -4.061 -23.149 1.00 92.56 109 SER A C 1
ATOM 856 O O . SER A 1 109 ? 19.605 -3.089 -23.655 1.00 92.56 109 SER A O 1
ATOM 858 N N . LEU A 1 110 ? 18.789 -4.172 -21.848 1.00 92.00 110 LEU A N 1
ATOM 859 C CA . LEU A 1 110 ? 19.349 -3.315 -20.810 1.00 92.00 110 LEU A CA 1
ATOM 860 C C . LEU A 1 110 ? 19.785 -4.204 -19.650 1.00 92.00 110 LEU A C 1
ATOM 862 O O . LEU A 1 110 ? 18.971 -4.941 -19.100 1.00 92.00 110 LEU A O 1
ATOM 866 N N . THR A 1 111 ? 21.056 -4.113 -19.270 1.00 91.75 111 THR A N 1
ATOM 867 C CA . THR A 1 111 ? 21.588 -4.801 -18.088 1.00 91.75 111 THR A CA 1
ATOM 868 C C . THR A 1 111 ? 21.812 -3.792 -16.974 1.00 91.75 111 THR A C 1
ATOM 870 O O . THR A 1 111 ? 22.453 -2.768 -17.207 1.00 91.75 111 THR A O 1
ATOM 873 N N . LEU A 1 112 ? 21.282 -4.084 -15.786 1.00 89.06 112 LEU A N 1
ATOM 874 C CA . LEU A 1 112 ? 21.423 -3.289 -14.568 1.00 89.06 112 LEU A CA 1
ATOM 875 C C . LEU A 1 112 ? 21.985 -4.148 -13.431 1.00 89.06 112 LEU A C 1
ATOM 877 O O . LEU A 1 112 ? 21.762 -5.358 -13.381 1.00 89.06 112 LEU A O 1
ATOM 881 N N . THR A 1 113 ? 22.664 -3.507 -12.483 1.00 89.25 113 THR A N 1
ATOM 882 C CA . THR A 1 113 ? 22.987 -4.106 -11.182 1.00 89.25 113 THR A CA 1
ATOM 883 C C . THR A 1 113 ? 21.920 -3.673 -10.183 1.00 89.25 113 THR A C 1
ATOM 885 O O . THR A 1 113 ? 21.816 -2.484 -9.879 1.00 89.25 113 THR A O 1
ATOM 888 N N . LEU A 1 114 ? 21.116 -4.619 -9.697 1.00 87.88 114 LEU A N 1
ATOM 889 C CA . LEU A 1 114 ? 20.011 -4.372 -8.766 1.00 87.88 114 LEU A CA 1
ATOM 890 C C . LEU A 1 114 ? 20.223 -5.154 -7.460 1.00 87.88 114 LEU A C 1
ATOM 892 O O . LEU A 1 114 ? 20.882 -6.195 -7.489 1.00 87.88 114 LEU A O 1
ATOM 896 N N . PRO A 1 115 ? 19.692 -4.687 -6.318 1.00 89.62 115 PRO A N 1
ATOM 897 C CA . PRO A 1 115 ? 19.759 -5.428 -5.061 1.00 89.62 115 PRO A CA 1
ATOM 898 C C . PRO A 1 115 ? 19.166 -6.833 -5.187 1.00 89.62 115 PRO A C 1
ATOM 900 O O . PRO A 1 115 ? 18.139 -7.028 -5.835 1.00 89.62 115 PRO A O 1
ATOM 903 N N . ALA A 1 116 ? 19.796 -7.815 -4.550 1.00 89.12 116 ALA A N 1
ATOM 904 C CA . ALA A 1 116 ? 19.396 -9.218 -4.609 1.00 89.12 116 ALA A CA 1
ATOM 905 C C . ALA A 1 116 ? 18.087 -9.516 -3.855 1.00 89.12 116 ALA A C 1
ATOM 907 O O . ALA A 1 116 ? 17.549 -10.617 -3.980 1.00 89.12 116 ALA A O 1
ATOM 908 N N . ASP A 1 117 ? 17.582 -8.550 -3.093 1.00 87.00 117 ASP A N 1
ATOM 909 C CA . ASP A 1 117 ? 16.342 -8.581 -2.324 1.00 87.00 117 ASP A CA 1
ATOM 910 C C . ASP A 1 117 ? 15.255 -7.635 -2.869 1.00 87.00 117 ASP A C 1
ATOM 912 O O . ASP A 1 117 ? 14.230 -7.422 -2.222 1.00 87.00 117 ASP A O 1
ATOM 916 N N . MET A 1 118 ? 15.450 -7.087 -4.072 1.00 85.75 118 MET A N 1
ATOM 917 C CA . MET A 1 118 ? 14.487 -6.171 -4.677 1.00 85.75 118 MET A CA 1
ATOM 918 C C . MET A 1 118 ? 13.168 -6.863 -5.048 1.00 85.75 118 MET A C 1
ATOM 920 O O . MET A 1 118 ? 13.156 -7.902 -5.719 1.00 85.75 118 MET A O 1
ATOM 924 N N . LEU A 1 119 ? 12.061 -6.213 -4.690 1.00 81.81 119 LEU A N 1
ATOM 925 C CA . LEU A 1 119 ? 10.726 -6.481 -5.214 1.00 81.81 119 LEU A CA 1
ATOM 926 C C . LEU A 1 119 ? 10.191 -5.213 -5.891 1.00 81.81 119 LEU A C 1
ATOM 928 O O . LEU A 1 119 ? 10.122 -4.156 -5.265 1.00 81.81 119 LEU A O 1
ATOM 932 N N . ALA A 1 120 ? 9.829 -5.312 -7.167 1.00 79.31 120 ALA A N 1
ATOM 933 C CA . ALA A 1 120 ? 9.367 -4.173 -7.956 1.00 79.31 120 ALA A CA 1
ATOM 934 C C . ALA A 1 120 ? 8.415 -4.593 -9.079 1.00 79.31 120 ALA A C 1
ATOM 936 O O . ALA A 1 120 ? 8.460 -5.731 -9.545 1.00 79.31 120 ALA A O 1
ATOM 937 N N . ASN A 1 121 ? 7.610 -3.650 -9.568 1.00 79.56 121 ASN A N 1
ATOM 938 C CA . ASN A 1 121 ? 6.977 -3.786 -10.880 1.00 79.56 121 ASN A CA 1
ATOM 939 C C . ASN A 1 121 ? 7.921 -3.244 -11.965 1.00 79.56 121 ASN A C 1
ATOM 941 O O . ASN A 1 121 ? 8.802 -2.431 -11.692 1.00 79.56 121 ASN A O 1
ATOM 945 N N . TYR A 1 122 ? 7.763 -3.684 -13.206 1.00 83.62 122 TYR A N 1
ATOM 946 C CA . TYR A 1 122 ? 8.399 -3.042 -14.347 1.00 83.62 122 TYR A CA 1
ATOM 947 C C . TYR A 1 122 ? 7.570 -3.179 -15.620 1.00 83.62 122 TYR A C 1
ATOM 949 O O . TYR A 1 122 ? 6.785 -4.113 -15.782 1.00 83.62 122 TYR A O 1
ATOM 957 N N . SER A 1 123 ? 7.779 -2.264 -16.551 1.00 85.56 123 SER A N 1
ATOM 958 C CA . SER A 1 123 ? 7.208 -2.292 -17.892 1.00 85.56 123 SER A CA 1
ATOM 959 C C . SER A 1 123 ? 8.181 -1.685 -18.897 1.00 85.56 123 SER A C 1
ATOM 961 O O . SER A 1 123 ? 9.258 -1.194 -18.548 1.00 85.56 123 SER A O 1
ATOM 963 N N . PHE A 1 124 ? 7.805 -1.726 -20.168 1.00 87.44 124 PHE A N 1
ATOM 964 C CA . PHE A 1 124 ? 8.534 -1.095 -21.253 1.00 87.44 124 PHE A CA 1
ATOM 965 C C . PHE A 1 124 ? 7.710 0.035 -21.854 1.00 87.44 124 PHE A C 1
ATOM 967 O O . PHE A 1 124 ? 6.544 -0.150 -22.208 1.00 87.44 124 PHE A O 1
ATOM 974 N N . TYR A 1 125 ? 8.340 1.194 -22.007 1.00 85.94 125 TYR A N 1
ATOM 975 C CA . TYR A 1 125 ? 7.800 2.302 -22.779 1.00 85.94 125 TYR A CA 1
ATOM 976 C C . TYR A 1 125 ? 8.427 2.286 -24.171 1.00 85.94 125 TYR A C 1
ATOM 978 O O . TYR A 1 125 ? 9.643 2.444 -24.319 1.00 85.94 125 TYR A O 1
ATOM 986 N N . VAL A 1 126 ? 7.596 2.084 -25.191 1.00 86.94 126 VAL A N 1
ATOM 987 C CA . VAL A 1 126 ? 8.008 2.124 -26.596 1.00 86.94 126 VAL A CA 1
ATOM 988 C C . VAL A 1 126 ? 7.665 3.501 -27.142 1.00 86.94 126 VAL A C 1
ATOM 990 O O . VAL A 1 126 ? 6.495 3.859 -27.250 1.00 86.94 126 VAL A O 1
ATOM 993 N N . GLN A 1 127 ? 8.687 4.281 -27.484 1.00 84.56 127 GLN A N 1
ATOM 994 C CA . GLN A 1 127 ? 8.503 5.656 -27.930 1.00 84.56 127 GLN A CA 1
ATOM 995 C C . GLN A 1 127 ? 7.755 5.700 -29.280 1.00 84.56 127 GLN A C 1
ATOM 997 O O . GLN A 1 127 ? 8.232 5.094 -30.246 1.00 84.56 127 GLN A O 1
ATOM 1002 N N . PRO A 1 128 ? 6.636 6.444 -29.390 1.00 81.62 128 PRO A N 1
ATOM 1003 C CA . PRO A 1 128 ? 5.967 6.675 -30.668 1.00 81.62 128 PRO A CA 1
ATOM 1004 C C . PRO A 1 128 ? 6.784 7.553 -31.626 1.00 81.62 128 PRO A C 1
ATOM 1006 O O . PRO A 1 128 ? 7.628 8.357 -31.214 1.00 81.62 128 PRO A O 1
ATOM 1009 N N . ASP A 1 129 ? 6.466 7.464 -32.918 1.00 77.69 129 ASP A N 1
ATOM 1010 C CA . ASP A 1 129 ? 7.041 8.341 -33.939 1.00 77.69 129 ASP A CA 1
ATOM 1011 C C . ASP A 1 129 ? 6.693 9.817 -33.673 1.00 77.69 129 ASP A C 1
ATOM 1013 O O . ASP A 1 129 ? 5.550 10.171 -33.382 1.00 77.69 129 ASP A O 1
ATOM 1017 N N . GLY A 1 130 ? 7.683 10.703 -33.817 1.00 74.75 130 GLY A N 1
ATOM 1018 C CA . GLY A 1 130 ? 7.514 12.152 -33.643 1.00 74.75 130 GLY A CA 1
ATOM 1019 C C . GLY A 1 130 ? 7.640 12.657 -32.201 1.00 74.75 130 GLY A C 1
ATOM 1020 O O . GLY A 1 130 ? 7.664 13.870 -31.995 1.00 74.75 130 GLY A O 1
ATOM 1021 N N . VAL A 1 131 ? 7.783 11.762 -31.222 1.00 76.56 131 VAL A N 1
ATOM 1022 C CA . VAL A 1 131 ? 8.108 12.104 -29.829 1.00 76.56 131 VAL A CA 1
ATOM 1023 C C . VAL A 1 131 ? 9.624 12.059 -29.653 1.00 76.56 131 VAL A C 1
ATOM 1025 O O . VAL A 1 131 ? 10.259 11.101 -30.077 1.00 76.56 131 VAL A O 1
ATOM 1028 N N . ASN A 1 132 ? 10.227 13.071 -29.026 1.00 79.12 132 ASN A N 1
ATOM 1029 C CA . ASN A 1 132 ? 11.658 13.068 -28.701 1.00 79.12 132 ASN A CA 1
ATOM 1030 C C . ASN A 1 132 ? 11.852 12.933 -27.187 1.00 79.12 132 ASN A C 1
ATOM 1032 O O . ASN A 1 132 ? 12.051 13.922 -26.481 1.00 79.12 132 ASN A O 1
ATOM 1036 N N . MET A 1 133 ? 11.753 11.697 -26.687 1.00 78.00 133 MET A N 1
ATOM 1037 C CA . MET A 1 133 ? 11.863 11.407 -25.256 1.00 78.00 133 MET A CA 1
ATOM 1038 C C . MET A 1 133 ? 13.229 11.833 -24.718 1.00 78.00 133 MET A C 1
ATOM 1040 O O . MET A 1 133 ? 13.320 12.531 -23.714 1.00 78.00 133 MET A O 1
ATOM 1044 N N . ARG A 1 134 ? 14.288 11.514 -25.459 1.00 78.06 134 ARG A N 1
ATOM 1045 C CA . ARG A 1 134 ? 15.665 11.846 -25.103 1.00 78.06 134 ARG A CA 1
ATOM 1046 C C . ARG A 1 134 ? 15.883 13.333 -24.823 1.00 78.06 134 ARG A C 1
ATOM 1048 O O . ARG A 1 134 ? 16.521 13.672 -23.836 1.00 78.06 134 ARG A O 1
ATOM 1055 N N . GLU A 1 135 ? 15.346 14.224 -25.652 1.00 75.69 135 GLU A N 1
ATOM 1056 C CA . GLU A 1 135 ? 15.471 15.672 -25.428 1.00 75.69 135 GLU A CA 1
ATOM 1057 C C . GLU A 1 135 ? 14.752 16.115 -24.147 1.00 75.69 135 GLU A C 1
ATOM 1059 O O . GLU A 1 135 ? 15.307 16.884 -23.362 1.00 75.69 135 GLU A O 1
ATOM 1064 N N . MET A 1 136 ? 13.551 15.587 -23.888 1.00 72.75 136 MET A N 1
ATOM 1065 C CA . MET A 1 136 ? 12.820 15.873 -22.649 1.00 72.75 136 MET A CA 1
ATOM 1066 C C . MET A 1 136 ? 13.581 15.360 -21.414 1.00 72.75 136 MET A C 1
ATOM 1068 O O . MET A 1 136 ? 13.678 16.080 -20.420 1.00 72.75 136 MET A O 1
ATOM 1072 N N . ILE A 1 137 ? 14.181 14.166 -21.490 1.00 72.88 137 ILE A N 1
ATOM 1073 C CA . ILE A 1 137 ? 15.006 13.586 -20.418 1.00 72.88 137 ILE A CA 1
ATOM 1074 C C . ILE A 1 137 ? 16.264 14.427 -20.192 1.00 72.88 137 ILE A C 1
ATOM 1076 O O . ILE A 1 137 ? 16.522 14.857 -19.068 1.00 72.88 137 ILE A O 1
ATOM 1080 N N . GLU A 1 138 ? 17.018 14.740 -21.247 1.00 72.31 138 GLU A N 1
ATOM 1081 C CA . GLU A 1 138 ? 18.246 15.535 -21.154 1.00 72.31 138 GLU A CA 1
ATOM 1082 C C . GLU A 1 138 ? 17.977 16.926 -20.544 1.00 72.31 138 GLU A C 1
ATOM 1084 O O . GLU A 1 138 ? 18.795 17.433 -19.770 1.00 72.31 138 GLU A O 1
ATOM 1089 N N . LEU A 1 139 ? 16.810 17.531 -20.809 1.00 68.62 139 LEU A N 1
ATOM 1090 C CA . LEU A 1 139 ? 16.386 18.785 -20.173 1.00 68.62 139 LEU A CA 1
ATOM 1091 C C . LEU A 1 139 ? 16.171 18.645 -18.660 1.00 68.62 139 LEU A C 1
ATOM 1093 O O . LEU A 1 139 ? 16.501 19.568 -17.907 1.00 68.62 139 LEU A O 1
ATOM 1097 N N . THR A 1 140 ? 15.660 17.502 -18.202 1.00 66.00 140 THR A N 1
ATOM 1098 C CA . THR A 1 140 ? 15.484 17.222 -16.769 1.00 66.00 140 THR A CA 1
ATOM 1099 C C . THR A 1 140 ? 16.800 16.869 -16.066 1.00 66.00 140 THR A C 1
ATOM 1101 O O . THR A 1 140 ? 17.075 17.411 -14.989 1.00 66.00 140 THR A O 1
ATOM 1104 N N . GLU A 1 141 ? 17.648 16.049 -16.697 1.00 66.88 141 GLU A N 1
ATOM 1105 C CA . GLU A 1 141 ? 18.901 15.528 -16.130 1.00 66.88 141 GLU A CA 1
ATOM 1106 C C . GLU A 1 141 ? 20.058 16.540 -16.186 1.00 66.88 141 GLU A C 1
ATOM 1108 O O . GLU A 1 141 ? 20.825 16.670 -15.229 1.00 66.88 141 GLU A O 1
ATOM 1113 N N . TYR A 1 142 ? 20.185 17.286 -17.290 1.00 61.78 142 TYR A N 1
ATOM 1114 C CA . TYR A 1 142 ? 21.393 18.063 -17.606 1.00 61.78 142 TYR A CA 1
ATOM 1115 C C . TYR A 1 142 ? 21.126 19.512 -18.051 1.00 61.78 142 TYR A C 1
ATOM 1117 O O . TYR A 1 142 ? 22.027 20.349 -17.975 1.00 61.78 142 TYR A O 1
ATOM 1125 N N . GLY A 1 143 ? 19.918 19.826 -18.530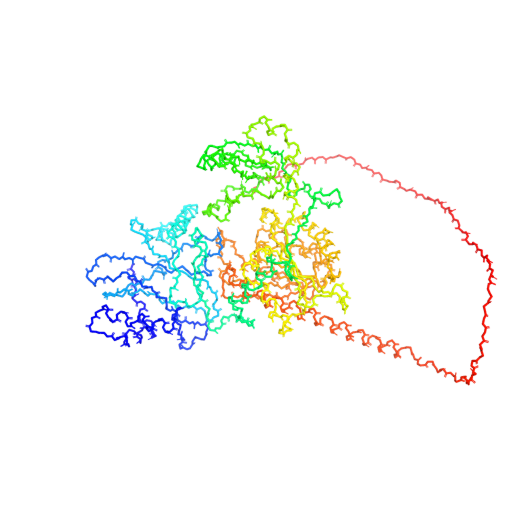 1.00 47.62 143 GLY A N 1
ATOM 1126 C CA . GLY A 1 143 ? 19.655 21.021 -19.345 1.00 47.62 143 GLY A CA 1
ATOM 1127 C C . GLY A 1 143 ? 19.322 22.325 -18.615 1.00 47.62 143 GLY A C 1
ATOM 1128 O O . GLY A 1 143 ? 19.146 23.352 -19.267 1.00 47.62 143 GLY A O 1
ATOM 1129 N N . LEU A 1 144 ? 19.237 22.337 -17.284 1.00 50.12 144 LEU A N 1
ATOM 1130 C CA . LEU A 1 144 ? 18.786 23.509 -16.528 1.00 50.12 144 LEU A CA 1
ATOM 1131 C C . LEU A 1 144 ? 19.783 23.837 -15.404 1.00 50.12 144 LEU A C 1
ATOM 1133 O O . LEU A 1 144 ? 20.097 22.993 -14.565 1.00 50.12 144 LEU A O 1
ATOM 1137 N N . SER A 1 145 ? 20.288 25.078 -15.380 1.00 46.69 145 SER A N 1
ATOM 1138 C CA . SER A 1 145 ? 21.127 25.614 -14.294 1.00 46.69 145 SER A CA 1
ATOM 1139 C C . SER A 1 145 ? 20.491 25.385 -12.910 1.00 46.69 145 SER A C 1
ATOM 1141 O O . SER A 1 145 ? 19.267 25.312 -12.794 1.00 46.69 145 SER A O 1
ATOM 1143 N N . ARG A 1 146 ? 21.288 25.362 -11.830 1.00 48.94 146 ARG A N 1
ATOM 1144 C CA . ARG A 1 146 ? 20.768 25.287 -10.443 1.00 48.94 146 ARG A CA 1
ATOM 1145 C C . ARG A 1 146 ? 19.727 26.372 -10.094 1.00 48.94 146 ARG A C 1
ATOM 1147 O O . ARG A 1 146 ? 18.988 26.184 -9.140 1.00 48.94 146 ARG A O 1
ATOM 1154 N N . ASN A 1 147 ? 19.668 27.468 -10.859 1.00 44.41 147 ASN A N 1
ATOM 1155 C CA . ASN A 1 147 ? 18.753 28.598 -10.659 1.00 44.41 147 ASN A CA 1
ATOM 1156 C C . ASN A 1 147 ? 17.546 28.596 -11.614 1.00 44.41 147 ASN A C 1
ATOM 1158 O O . ASN A 1 147 ? 16.801 29.572 -11.653 1.00 44.41 147 ASN A O 1
ATOM 1162 N N . THR A 1 148 ? 17.381 27.560 -12.434 1.00 51.41 148 THR A N 1
ATOM 1163 C CA . THR A 1 148 ? 16.230 27.465 -13.341 1.00 51.41 148 THR A CA 1
ATOM 1164 C C . THR A 1 148 ? 15.019 26.989 -12.562 1.00 51.41 148 THR A C 1
ATOM 1166 O O . THR A 1 148 ? 15.138 26.102 -11.719 1.00 51.41 148 THR A O 1
ATOM 1169 N N . ASP A 1 149 ? 13.886 27.629 -12.831 1.00 55.19 149 ASP A N 1
ATOM 1170 C CA . ASP A 1 149 ? 12.665 27.524 -12.046 1.00 55.19 149 ASP A CA 1
ATOM 1171 C C . ASP A 1 149 ? 12.257 26.058 -11.849 1.00 55.19 149 ASP A C 1
ATOM 1173 O O . ASP A 1 149 ? 12.048 25.322 -12.819 1.00 55.19 149 ASP A O 1
ATOM 1177 N N . ARG A 1 150 ? 12.182 25.628 -10.585 1.00 56.69 150 ARG A N 1
ATOM 1178 C CA . ARG A 1 150 ? 11.770 24.281 -10.163 1.00 56.69 150 ARG A CA 1
ATOM 1179 C C . ARG A 1 150 ? 10.511 23.845 -10.916 1.00 56.69 150 ARG A C 1
ATOM 1181 O O . ARG A 1 150 ? 10.444 22.708 -11.372 1.00 56.69 150 ARG A O 1
ATOM 1188 N N . GLN A 1 151 ? 9.581 24.774 -11.134 1.00 58.56 151 GLN A N 1
ATOM 1189 C CA . GLN A 1 151 ? 8.321 24.554 -11.843 1.00 58.56 151 GLN A CA 1
ATOM 1190 C C . GLN A 1 151 ? 8.506 24.044 -13.283 1.00 58.56 151 GLN A C 1
ATOM 1192 O O . GLN A 1 151 ? 7.715 23.231 -13.753 1.00 58.56 151 GLN A O 1
ATOM 1197 N N . VAL A 1 152 ? 9.574 24.448 -13.981 1.00 61.91 152 VAL A N 1
ATOM 1198 C CA . VAL A 1 152 ? 9.847 24.007 -15.360 1.00 61.91 152 VAL A CA 1
ATOM 1199 C C . VAL A 1 152 ? 10.265 22.539 -15.397 1.00 61.91 152 VAL A C 1
ATOM 1201 O O . VAL A 1 152 ? 9.783 21.791 -16.243 1.00 61.91 152 VAL A O 1
ATOM 1204 N N . LYS A 1 153 ? 11.115 22.096 -14.460 1.00 60.47 153 LYS A N 1
ATOM 1205 C CA . LYS A 1 153 ? 11.496 20.677 -14.353 1.00 60.47 153 LYS A CA 1
ATOM 1206 C C . LYS A 1 153 ? 10.291 19.798 -14.039 1.00 60.47 153 LYS A C 1
ATOM 1208 O O . LYS A 1 153 ? 10.130 18.766 -14.682 1.00 60.47 153 LYS A O 1
ATOM 1213 N N . LYS A 1 154 ? 9.431 20.252 -13.122 1.00 61.47 154 LYS A N 1
ATOM 1214 C CA . LYS A 1 154 ? 8.171 19.577 -12.785 1.00 61.47 154 LYS A CA 1
ATOM 1215 C C . LYS A 1 154 ? 7.255 19.443 -13.997 1.00 61.47 154 LYS A C 1
ATOM 1217 O O . LYS A 1 154 ? 6.770 18.357 -14.291 1.00 61.47 154 LYS A O 1
ATOM 1222 N N . TYR A 1 155 ? 7.075 20.528 -14.750 1.00 63.59 155 TYR A N 1
ATOM 1223 C CA . TYR A 1 155 ? 6.232 20.528 -15.944 1.00 63.59 155 TYR A CA 1
ATOM 1224 C C . TYR A 1 155 ? 6.750 19.573 -17.025 1.00 63.59 155 TYR A C 1
ATOM 1226 O O . TYR A 1 155 ? 5.965 18.847 -17.631 1.00 63.59 155 TYR A O 1
ATOM 1234 N N . ILE A 1 156 ? 8.069 19.543 -17.249 1.00 65.69 156 ILE A N 1
ATOM 1235 C CA . ILE A 1 156 ? 8.676 18.602 -18.195 1.00 65.69 156 ILE A CA 1
ATOM 1236 C C . ILE A 1 156 ? 8.479 17.173 -17.689 1.00 65.69 156 ILE A C 1
ATOM 1238 O O . ILE A 1 156 ? 7.917 16.372 -18.421 1.00 65.69 156 ILE A O 1
ATOM 1242 N N . ALA A 1 157 ? 8.841 16.862 -16.441 1.00 65.38 157 ALA A N 1
ATOM 1243 C CA . ALA A 1 157 ? 8.672 15.528 -15.861 1.00 65.38 157 ALA A CA 1
ATOM 1244 C C . ALA A 1 157 ? 7.219 15.029 -15.913 1.00 65.38 157 ALA A C 1
ATOM 1246 O O . ALA A 1 157 ? 6.969 13.867 -16.231 1.00 65.38 157 ALA A O 1
ATOM 1247 N N . LYS A 1 158 ? 6.251 15.920 -15.682 1.00 64.69 158 LYS A N 1
ATOM 1248 C CA . LYS A 1 158 ? 4.836 15.629 -15.895 1.00 64.69 158 LYS A CA 1
ATOM 1249 C C . LYS A 1 158 ? 4.538 15.301 -17.359 1.00 64.69 158 LYS A C 1
ATOM 1251 O O . LYS A 1 158 ? 3.896 14.295 -17.620 1.00 64.69 158 LYS A O 1
ATOM 1256 N N . GLY A 1 159 ? 5.005 16.109 -18.310 1.00 67.31 159 GLY A N 1
ATOM 1257 C CA . GLY A 1 159 ? 4.812 15.836 -19.738 1.00 67.31 159 GLY A CA 1
ATOM 1258 C C . GLY A 1 159 ? 5.377 14.478 -20.167 1.00 67.31 159 GLY A C 1
ATOM 1259 O O . GLY A 1 159 ? 4.768 13.792 -20.978 1.00 67.31 159 GLY A O 1
ATOM 1260 N N . ILE A 1 160 ? 6.498 14.061 -19.571 1.00 69.00 160 ILE A N 1
ATOM 1261 C CA . ILE A 1 160 ? 7.078 12.725 -19.757 1.00 69.00 160 ILE A CA 1
ATOM 1262 C C . ILE A 1 160 ? 6.125 11.639 -19.239 1.00 69.00 160 ILE A C 1
ATOM 1264 O O . ILE A 1 160 ? 5.841 10.685 -19.958 1.00 69.00 160 ILE A O 1
ATOM 1268 N N . ARG A 1 161 ? 5.610 11.796 -18.015 1.00 67.31 161 ARG A N 1
ATOM 1269 C CA . ARG A 1 161 ? 4.648 10.870 -17.397 1.00 67.31 161 ARG A CA 1
ATOM 1270 C C . ARG A 1 161 ? 3.367 10.743 -18.224 1.00 67.31 161 ARG A C 1
ATOM 1272 O O . ARG A 1 161 ? 3.005 9.639 -18.615 1.00 67.31 161 ARG A O 1
ATOM 1279 N N . ASP A 1 162 ? 2.748 11.879 -18.550 1.00 67.38 162 ASP A N 1
ATOM 1280 C CA . ASP A 1 162 ? 1.525 11.952 -19.351 1.00 67.38 162 ASP A CA 1
ATOM 1281 C C . ASP A 1 162 ? 1.719 11.225 -20.695 1.00 67.38 162 ASP A C 1
ATOM 1283 O O . ASP A 1 162 ? 0.818 10.534 -21.162 1.00 67.38 162 ASP A O 1
ATOM 1287 N N . GLU A 1 163 ? 2.899 11.339 -21.313 1.00 72.44 163 GLU A N 1
ATOM 1288 C CA . GLU A 1 163 ? 3.218 10.657 -22.569 1.00 72.44 163 GLU A CA 1
ATOM 1289 C C . GLU A 1 163 ? 3.367 9.134 -22.398 1.00 72.44 163 GLU A C 1
ATOM 1291 O O . GLU A 1 163 ? 2.861 8.371 -23.227 1.00 72.44 163 GLU A O 1
ATOM 1296 N N . VAL A 1 164 ? 4.011 8.675 -21.321 1.00 71.50 164 VAL A N 1
ATOM 1297 C CA . VAL A 1 164 ? 4.141 7.242 -20.996 1.00 71.50 164 VAL A CA 1
ATOM 1298 C C . VAL A 1 164 ? 2.766 6.620 -20.754 1.00 71.50 164 VAL A C 1
ATOM 1300 O O . VAL A 1 164 ? 2.424 5.602 -21.355 1.00 71.50 164 VAL A O 1
ATOM 1303 N N . GLU A 1 165 ? 1.928 7.265 -19.949 1.00 66.75 165 GLU A N 1
ATOM 1304 C CA . GLU A 1 165 ? 0.578 6.785 -19.649 1.00 66.75 165 GLU A CA 1
ATOM 1305 C C . GLU A 1 165 ? -0.361 6.850 -20.860 1.00 66.75 165 GLU A C 1
ATOM 1307 O O . GLU A 1 165 ? -1.196 5.962 -21.094 1.00 66.75 165 GLU A O 1
ATOM 1312 N N . LYS A 1 166 ? -0.222 7.897 -21.682 1.00 67.38 166 LYS A N 1
ATOM 1313 C CA . LYS A 1 166 ? -1.030 8.081 -22.887 1.00 67.38 166 LYS A CA 1
ATOM 1314 C C . LYS A 1 166 ? -0.759 7.004 -23.930 1.00 67.38 166 LYS A C 1
ATOM 1316 O O . LYS A 1 166 ? -1.716 6.545 -24.560 1.00 67.38 166 LYS A O 1
ATOM 1321 N N . ASN A 1 167 ? 0.499 6.626 -24.133 1.00 66.00 167 ASN A N 1
ATOM 1322 C CA . ASN A 1 167 ? 0.871 5.640 -25.149 1.00 66.00 167 ASN A CA 1
ATOM 1323 C C . ASN A 1 167 ? 0.939 4.208 -24.606 1.00 66.00 167 ASN A C 1
ATOM 1325 O O . ASN A 1 167 ? 0.952 3.265 -25.393 1.00 66.00 167 ASN A O 1
ATOM 1329 N N . GLY A 1 168 ? 0.857 4.055 -23.284 1.00 63.09 168 GLY A N 1
ATOM 1330 C CA . GLY A 1 168 ? 0.709 2.783 -22.600 1.00 63.09 168 GLY A CA 1
ATOM 1331 C C . GLY A 1 168 ? 2.043 2.138 -22.235 1.00 63.09 168 GLY A C 1
ATOM 1332 O O . GLY A 1 168 ? 3.040 2.231 -22.949 1.00 63.09 168 GLY A O 1
ATOM 1333 N N . ASN A 1 169 ? 2.021 1.433 -21.108 1.00 73.75 169 ASN A N 1
ATOM 1334 C CA . ASN A 1 169 ? 3.097 0.565 -20.662 1.00 73.75 169 ASN A CA 1
ATOM 1335 C C . ASN A 1 169 ? 2.924 -0.833 -21.269 1.00 73.75 169 ASN A C 1
ATOM 1337 O O . ASN A 1 169 ? 1.831 -1.408 -21.258 1.00 73.75 169 ASN A O 1
ATOM 1341 N N . HIS A 1 170 ? 4.008 -1.396 -21.797 1.00 82.19 170 HIS A N 1
ATOM 1342 C CA . HIS A 1 170 ? 4.032 -2.768 -22.288 1.00 82.19 170 HIS A CA 1
ATOM 1343 C C . HIS A 1 170 ? 4.584 -3.691 -21.198 1.00 82.19 170 HIS A C 1
ATOM 1345 O O . HIS A 1 170 ? 5.717 -3.492 -20.755 1.00 82.19 170 HIS A O 1
ATOM 1351 N N . PRO A 1 171 ? 3.827 -4.707 -20.754 1.00 83.75 171 PRO A N 1
ATOM 1352 C CA . PRO A 1 171 ? 4.378 -5.711 -19.865 1.00 83.75 171 PRO A CA 1
ATOM 1353 C C . PRO A 1 171 ? 5.390 -6.559 -20.639 1.00 83.75 171 PRO A C 1
ATOM 1355 O O . PRO A 1 171 ? 5.327 -6.693 -21.863 1.00 83.75 171 PRO A O 1
ATOM 1358 N N . ASP A 1 172 ? 6.311 -7.175 -19.917 1.00 87.44 172 ASP A N 1
ATOM 1359 C CA . ASP A 1 172 ? 7.211 -8.167 -20.485 1.00 87.44 172 ASP A CA 1
ATOM 1360 C C . ASP A 1 172 ? 6.439 -9.451 -20.818 1.00 87.44 172 ASP A C 1
ATOM 1362 O O . ASP A 1 172 ? 6.018 -10.189 -19.925 1.00 87.44 172 ASP A O 1
ATOM 1366 N N . GLU A 1 173 ? 6.249 -9.723 -22.110 1.00 86.56 173 GLU A N 1
ATOM 1367 C CA . GLU A 1 173 ? 5.498 -10.886 -22.596 1.00 86.56 173 GLU A CA 1
ATOM 1368 C C . GLU A 1 173 ? 6.132 -12.230 -22.210 1.00 86.56 173 GLU A C 1
ATOM 1370 O O . GLU A 1 173 ? 5.433 -13.248 -22.149 1.00 86.56 173 GLU A O 1
ATOM 1375 N N . ASN A 1 174 ? 7.440 -12.239 -21.937 1.00 85.81 174 ASN A N 1
ATOM 1376 C CA . ASN A 1 174 ? 8.180 -13.433 -21.538 1.00 85.81 174 ASN A CA 1
ATOM 1377 C C . ASN A 1 174 ? 8.222 -13.607 -20.014 1.00 85.81 174 ASN A C 1
ATOM 1379 O O . ASN A 1 174 ? 8.637 -14.666 -19.536 1.00 85.81 174 ASN A O 1
ATOM 1383 N N . ASN A 1 175 ? 7.736 -12.622 -19.252 1.00 82.62 175 ASN A N 1
ATOM 1384 C CA . ASN A 1 175 ? 7.608 -12.747 -17.812 1.00 82.62 175 ASN A CA 1
ATOM 1385 C C . ASN A 1 175 ? 6.304 -13.508 -17.486 1.00 82.62 175 ASN A C 1
ATOM 1387 O O . ASN A 1 175 ? 5.207 -13.080 -17.880 1.00 82.62 175 ASN A O 1
ATOM 1391 N N . PRO A 1 176 ? 6.384 -14.660 -16.794 1.00 71.31 176 PRO A N 1
ATOM 1392 C CA . PRO A 1 176 ? 5.200 -15.423 -16.406 1.00 71.31 176 PRO A CA 1
ATOM 1393 C C . PRO A 1 176 ? 4.372 -14.721 -15.318 1.00 71.31 176 PRO A C 1
ATOM 1395 O O . PRO A 1 176 ? 3.177 -14.979 -15.206 1.00 71.31 176 PRO A O 1
ATOM 1398 N N . GLN A 1 177 ? 4.983 -13.825 -14.541 1.00 72.50 177 GLN A N 1
ATOM 1399 C CA . GLN A 1 177 ? 4.362 -13.002 -13.505 1.00 72.50 177 GLN A CA 1
ATOM 1400 C C . GLN A 1 177 ? 4.069 -11.598 -14.047 1.00 72.50 177 GLN A C 1
ATOM 1402 O O . GLN A 1 177 ? 4.615 -10.599 -13.580 1.00 72.50 177 GLN A O 1
ATOM 1407 N N . ARG A 1 178 ? 3.206 -11.524 -15.060 1.00 71.31 178 ARG A N 1
ATOM 1408 C CA . ARG A 1 178 ? 2.719 -10.256 -15.614 1.00 71.31 178 ARG A CA 1
ATOM 1409 C C . ARG A 1 178 ? 1.245 -10.050 -15.307 1.00 71.31 178 ARG A C 1
ATOM 1411 O O . ARG A 1 178 ? 0.463 -11.002 -15.324 1.00 71.31 178 ARG A O 1
ATOM 1418 N N . PHE A 1 179 ? 0.879 -8.801 -15.080 1.00 64.94 179 PHE A N 1
ATOM 1419 C CA . PHE A 1 179 ? -0.492 -8.361 -14.921 1.00 64.94 179 PHE A CA 1
ATOM 1420 C C . PHE A 1 179 ? -0.900 -7.518 -16.126 1.00 64.94 179 PHE A C 1
ATOM 1422 O O . PHE A 1 179 ? -0.179 -6.617 -16.558 1.00 64.94 179 PHE A O 1
ATOM 1429 N N . CYS A 1 180 ? -2.081 -7.819 -16.651 1.00 57.16 180 CYS A N 1
ATOM 1430 C CA . CYS A 1 180 ? -2.793 -6.970 -17.589 1.00 57.16 180 CYS A CA 1
ATOM 1431 C C . CYS A 1 180 ? -4.194 -6.784 -17.025 1.00 57.16 180 CYS A C 1
ATOM 1433 O O . CYS A 1 180 ? -4.876 -7.786 -16.785 1.00 57.16 180 CYS A O 1
ATOM 1435 N N . HIS A 1 181 ? -4.628 -5.538 -16.845 1.00 52.06 181 HIS A N 1
ATOM 1436 C CA . HIS A 1 181 ? -5.984 -5.282 -16.385 1.00 52.06 181 HIS A CA 1
ATOM 1437 C C . HIS A 1 181 ? -7.017 -5.919 -17.350 1.00 52.06 181 HIS A C 1
ATOM 1439 O O . HIS A 1 181 ? -6.855 -5.824 -18.572 1.00 52.06 181 HIS A O 1
ATOM 1445 N N . PRO A 1 182 ? -8.057 -6.612 -16.839 1.00 39.03 182 PRO A N 1
ATOM 1446 C CA . PRO A 1 182 ? -9.029 -7.329 -17.671 1.00 39.03 182 PRO A CA 1
ATOM 1447 C C . PRO A 1 182 ? -9.952 -6.408 -18.487 1.00 39.03 182 PRO A C 1
ATOM 1449 O O . PRO A 1 182 ? -10.407 -6.800 -19.561 1.00 39.03 182 PRO A O 1
ATOM 1452 N N . ASP A 1 183 ? -10.226 -5.198 -17.996 1.00 43.94 183 ASP A N 1
ATOM 1453 C CA . ASP A 1 183 ? -10.881 -4.135 -18.770 1.00 43.94 183 ASP A CA 1
ATOM 1454 C C . ASP A 1 183 ? -9.875 -3.500 -19.754 1.00 43.94 183 ASP A C 1
ATOM 1456 O O . ASP A 1 183 ? -8.876 -2.945 -19.292 1.00 43.94 183 ASP A O 1
ATOM 1460 N N . PRO A 1 184 ? -10.104 -3.555 -21.082 1.00 48.72 184 PRO A N 1
ATOM 1461 C CA . PRO A 1 184 ? -9.212 -2.955 -22.074 1.00 48.72 184 PRO A CA 1
ATOM 1462 C C . PRO A 1 184 ? -9.132 -1.423 -22.002 1.00 48.72 184 PRO A C 1
ATOM 1464 O O . PRO A 1 184 ? -8.163 -0.866 -22.525 1.00 48.72 184 PRO A O 1
ATOM 1467 N N . ASP A 1 185 ? -10.109 -0.754 -21.378 1.00 43.12 185 ASP A N 1
ATOM 1468 C CA . ASP A 1 185 ? -10.093 0.697 -21.165 1.00 43.12 185 ASP A CA 1
ATOM 1469 C C . ASP A 1 185 ? -9.139 1.095 -20.020 1.00 43.12 185 ASP A C 1
ATOM 1471 O O . ASP A 1 185 ? -8.655 2.229 -19.983 1.00 43.12 185 ASP A O 1
ATOM 1475 N N . GLN A 1 186 ? -8.817 0.154 -19.125 1.00 44.81 186 GLN A N 1
ATOM 1476 C CA . GLN A 1 186 ? -7.850 0.330 -18.044 1.00 44.81 186 GLN A CA 1
ATOM 1477 C C . GLN A 1 186 ? -6.443 -0.047 -18.521 1.00 44.81 186 GLN A C 1
ATOM 1479 O O . GLN A 1 186 ? -6.205 -1.096 -19.129 1.00 44.81 186 GLN A O 1
ATOM 1484 N N . ARG A 1 187 ? -5.485 0.847 -18.276 1.00 53.50 187 ARG A N 1
ATOM 1485 C CA . ARG A 1 187 ? -4.155 0.800 -18.908 1.00 53.50 187 ARG A CA 1
ATOM 1486 C C . ARG A 1 187 ? -3.072 0.159 -18.049 1.00 53.50 187 ARG A C 1
ATOM 1488 O O . ARG A 1 187 ? -1.942 0.038 -18.518 1.00 53.50 187 ARG A O 1
ATOM 1495 N N . GLU A 1 188 ? -3.408 -0.284 -16.842 1.00 56.94 188 GLU A N 1
ATOM 1496 C CA . GLU A 1 188 ? -2.460 -0.927 -15.936 1.00 56.94 188 GLU A CA 1
ATOM 1497 C C . GLU A 1 188 ? -1.942 -2.244 -16.513 1.00 56.94 188 GLU A C 1
ATOM 1499 O O . GLU A 1 188 ? -2.662 -3.241 -16.665 1.00 56.94 188 GLU A O 1
ATOM 1504 N N . ARG A 1 189 ? -0.658 -2.229 -16.869 1.00 68.88 189 ARG A N 1
ATOM 1505 C CA . ARG A 1 189 ? 0.062 -3.378 -17.403 1.00 68.88 189 ARG A CA 1
ATOM 1506 C C . ARG A 1 189 ? 1.497 -3.328 -16.922 1.00 68.88 189 ARG A C 1
ATOM 1508 O O . ARG A 1 189 ? 2.215 -2.371 -17.202 1.00 68.88 189 ARG A O 1
ATOM 1515 N N . TYR A 1 190 ? 1.912 -4.370 -16.223 1.00 74.44 190 TYR A N 1
ATOM 1516 C CA . TYR A 1 190 ? 3.251 -4.462 -15.663 1.00 74.44 190 TYR A CA 1
ATOM 1517 C C . TYR A 1 190 ? 3.661 -5.920 -15.479 1.00 74.44 190 TYR A C 1
ATOM 1519 O O . TYR A 1 190 ? 2.844 -6.841 -15.496 1.00 74.44 190 TYR A O 1
ATOM 1527 N N . SER A 1 191 ? 4.953 -6.119 -15.297 1.00 80.62 191 SER A N 1
ATOM 1528 C CA . SER A 1 191 ? 5.580 -7.385 -14.956 1.00 80.62 191 SER A CA 1
ATOM 1529 C C . SER A 1 191 ? 6.221 -7.288 -13.581 1.00 80.62 191 SER A C 1
ATOM 1531 O O . SER A 1 191 ? 6.641 -6.215 -13.157 1.00 80.62 191 SER A O 1
ATOM 1533 N N . ILE A 1 192 ? 6.287 -8.406 -12.869 1.00 80.94 192 ILE A N 1
ATOM 1534 C CA . ILE A 1 192 ? 6.862 -8.461 -11.527 1.00 80.94 192 ILE A CA 1
ATOM 1535 C C . ILE A 1 192 ? 8.345 -8.807 -11.630 1.00 80.94 192 ILE A C 1
ATOM 1537 O O . ILE A 1 192 ? 8.740 -9.781 -12.275 1.00 80.94 192 ILE A O 1
ATOM 1541 N N . LEU A 1 193 ? 9.164 -8.014 -10.950 1.00 84.12 193 LEU A N 1
ATOM 1542 C CA . LEU A 1 193 ? 10.552 -8.301 -10.649 1.00 84.12 193 LEU A CA 1
ATOM 1543 C C . LEU A 1 193 ? 10.660 -8.748 -9.190 1.00 84.12 193 LEU A C 1
ATOM 1545 O O . LEU A 1 193 ? 10.629 -7.920 -8.284 1.00 84.12 193 LEU A O 1
ATOM 1549 N N . ALA A 1 194 ? 10.804 -10.053 -8.969 1.00 82.50 194 ALA A N 1
ATOM 1550 C CA . ALA A 1 194 ? 11.046 -10.628 -7.650 1.00 82.50 194 ALA A CA 1
ATOM 1551 C C . ALA A 1 194 ? 12.437 -11.270 -7.615 1.00 82.50 194 ALA A C 1
ATOM 1553 O O . ALA A 1 194 ? 12.665 -12.313 -8.233 1.00 82.50 194 ALA A O 1
ATOM 1554 N N . MET A 1 195 ? 13.380 -10.640 -6.913 1.00 84.62 195 MET A N 1
ATOM 1555 C CA . MET A 1 195 ? 14.745 -11.155 -6.813 1.00 84.62 195 MET A CA 1
ATOM 1556 C C . MET A 1 195 ? 14.840 -12.397 -5.913 1.00 84.62 195 MET A C 1
ATOM 1558 O O . MET A 1 195 ? 14.007 -12.585 -5.025 1.00 84.62 195 MET A O 1
ATOM 1562 N N . PRO A 1 196 ? 15.873 -13.248 -6.076 1.00 75.75 196 PRO A N 1
ATOM 1563 C CA . PRO A 1 196 ? 15.996 -14.504 -5.328 1.00 75.75 196 PRO A CA 1
ATOM 1564 C C . PRO A 1 196 ? 16.029 -14.368 -3.798 1.00 75.75 196 PRO A C 1
ATOM 1566 O O . PRO A 1 196 ? 15.738 -15.341 -3.098 1.00 75.75 196 PRO A O 1
ATOM 1569 N N . HIS A 1 197 ? 16.427 -13.207 -3.271 1.00 79.00 197 HIS A N 1
ATOM 1570 C CA . HIS A 1 197 ? 16.441 -12.910 -1.834 1.00 79.00 197 HIS A CA 1
ATOM 1571 C C . HIS A 1 197 ? 15.390 -11.881 -1.432 1.00 79.00 197 HIS A C 1
ATOM 1573 O O . HIS A 1 197 ? 15.412 -11.426 -0.291 1.00 79.00 197 HIS A O 1
ATOM 1579 N N . ALA A 1 198 ? 14.479 -11.514 -2.340 1.00 70.88 198 ALA A N 1
ATOM 1580 C CA . ALA A 1 198 ? 13.392 -10.609 -2.003 1.00 70.88 198 ALA A CA 1
ATOM 1581 C C . ALA A 1 198 ? 12.573 -11.208 -0.859 1.00 70.88 198 ALA A C 1
ATOM 1583 O O . ALA A 1 198 ? 12.518 -12.445 -0.765 1.00 70.88 198 ALA A O 1
ATOM 1584 N N . PRO A 1 199 ? 11.946 -10.372 -0.002 1.00 63.38 199 PRO A N 1
ATOM 1585 C CA . PRO A 1 199 ? 11.036 -10.849 1.023 1.00 63.38 199 PRO A CA 1
ATOM 1586 C C . PRO A 1 199 ? 10.113 -11.867 0.386 1.00 63.38 199 PRO A C 1
ATOM 1588 O O . PRO A 1 199 ? 9.342 -11.561 -0.532 1.00 63.38 199 PRO A O 1
ATOM 1591 N N . LYS A 1 200 ? 10.284 -13.124 0.792 1.00 53.88 200 LYS A N 1
ATOM 1592 C CA . LYS A 1 200 ? 9.514 -14.183 0.185 1.00 53.88 200 LYS A CA 1
ATOM 1593 C C . LYS A 1 200 ? 8.066 -13.872 0.502 1.00 53.88 200 LYS A C 1
ATOM 1595 O O . LYS A 1 200 ? 7.704 -13.490 1.619 1.00 53.88 200 LYS A O 1
ATOM 1600 N N . ARG A 1 201 ? 7.220 -14.084 -0.493 1.00 58.97 201 ARG A N 1
ATOM 1601 C CA . ARG A 1 201 ? 5.794 -14.283 -0.282 1.00 58.97 201 ARG A CA 1
ATOM 1602 C C . ARG A 1 201 ? 5.655 -15.637 0.417 1.00 58.97 201 ARG A C 1
ATOM 1604 O O . ARG A 1 201 ? 5.224 -16.591 -0.204 1.00 58.97 201 ARG A O 1
ATOM 1611 N N . ASP A 1 202 ? 6.149 -15.751 1.655 1.00 43.88 202 ASP A N 1
ATOM 1612 C CA . ASP A 1 202 ? 6.217 -16.995 2.442 1.00 43.88 202 ASP A CA 1
ATOM 1613 C C . ASP A 1 202 ? 4.816 -17.495 2.836 1.00 43.88 202 ASP A C 1
ATOM 1615 O O . ASP A 1 202 ? 4.664 -18.584 3.387 1.00 43.88 202 ASP A O 1
ATOM 1619 N N . HIS A 1 203 ? 3.773 -16.730 2.502 1.00 49.88 203 HIS A N 1
ATOM 1620 C CA . HIS A 1 203 ? 2.427 -17.258 2.377 1.00 49.88 203 HIS A CA 1
ATOM 1621 C C . HIS A 1 203 ? 2.362 -18.215 1.181 1.00 49.88 203 HIS A C 1
ATOM 1623 O O . HIS A 1 203 ? 2.835 -17.898 0.094 1.00 49.88 203 HIS A O 1
ATOM 1629 N N . VAL A 1 204 ? 1.751 -19.390 1.366 1.00 49.75 204 VAL A N 1
ATOM 1630 C CA . VAL A 1 204 ? 1.459 -20.325 0.265 1.00 49.75 204 VAL A CA 1
ATOM 1631 C C . VAL A 1 204 ? 0.918 -19.519 -0.928 1.00 49.75 204 VAL A C 1
ATOM 1633 O O . VAL A 1 204 ? -0.063 -18.796 -0.730 1.00 49.75 204 VAL A O 1
ATOM 1636 N N . PRO A 1 205 ? 1.550 -19.577 -2.121 1.00 57.03 205 PRO A N 1
ATOM 1637 C CA . PRO A 1 205 ? 1.143 -18.761 -3.255 1.00 57.03 205 PRO A CA 1
ATOM 1638 C C . PRO A 1 205 ? -0.350 -18.933 -3.498 1.00 57.03 205 PRO A C 1
ATOM 1640 O O . PRO A 1 205 ? -0.818 -20.059 -3.663 1.00 57.03 205 PRO A O 1
ATOM 1643 N N . VAL A 1 206 ? -1.089 -17.826 -3.496 1.00 61.03 206 VAL A N 1
ATOM 1644 C CA . VAL A 1 206 ? -2.503 -17.850 -3.858 1.00 61.03 206 VAL A CA 1
ATOM 1645 C C . VAL A 1 206 ? -2.574 -18.019 -5.366 1.00 61.03 206 VAL A C 1
ATOM 1647 O O . VAL A 1 206 ? -2.090 -17.181 -6.130 1.00 61.03 206 VAL A O 1
ATOM 1650 N N . THR A 1 207 ? -3.146 -19.130 -5.807 1.00 61.66 207 THR A N 1
ATOM 1651 C CA . THR A 1 207 ? -3.414 -19.361 -7.224 1.00 61.66 207 THR A CA 1
ATOM 1652 C C . THR A 1 207 ? -4.530 -18.433 -7.707 1.00 61.66 207 THR A C 1
ATOM 1654 O O . THR A 1 207 ? -5.398 -18.020 -6.938 1.00 61.66 207 THR A O 1
ATOM 1657 N N . ALA A 1 208 ? -4.557 -18.129 -9.008 1.00 60.97 208 ALA A N 1
ATOM 1658 C CA . ALA A 1 208 ? -5.646 -17.341 -9.589 1.00 60.97 208 ALA A CA 1
ATOM 1659 C C . ALA A 1 208 ? -7.026 -17.993 -9.360 1.00 60.97 208 ALA A C 1
ATOM 1661 O O . ALA A 1 208 ? -8.020 -17.295 -9.190 1.00 60.97 208 ALA A O 1
ATOM 1662 N N . GLU A 1 209 ? -7.092 -19.328 -9.325 1.00 65.38 209 GLU A N 1
ATOM 1663 C CA . GLU A 1 209 ? -8.317 -20.073 -9.018 1.00 65.38 209 GLU A CA 1
ATOM 1664 C C . GLU A 1 209 ? -8.791 -19.830 -7.579 1.00 65.38 209 GLU A C 1
ATOM 1666 O O . GLU A 1 209 ? -9.974 -19.567 -7.363 1.00 65.38 209 GLU A O 1
ATOM 1671 N N . GLU A 1 210 ? -7.880 -19.854 -6.605 1.00 68.75 210 GLU A N 1
ATOM 1672 C CA . GLU A 1 210 ? -8.194 -19.561 -5.202 1.00 68.75 210 GLU A CA 1
ATOM 1673 C C . GLU A 1 210 ? -8.647 -18.109 -5.026 1.00 68.75 210 GLU A C 1
ATOM 1675 O O . GLU A 1 210 ? -9.701 -17.877 -4.439 1.00 68.75 210 GLU A O 1
ATOM 1680 N N . ALA A 1 211 ? -7.927 -17.143 -5.609 1.00 68.31 211 ALA A N 1
ATOM 1681 C CA . ALA A 1 211 ? -8.316 -15.731 -5.577 1.00 68.31 211 ALA A CA 1
ATOM 1682 C C . ALA A 1 211 ? -9.723 -15.511 -6.164 1.00 68.31 211 ALA A C 1
ATOM 1684 O O . ALA A 1 211 ? -10.576 -14.884 -5.534 1.00 68.31 211 ALA A O 1
ATOM 1685 N N . ASN A 1 212 ? -9.998 -16.091 -7.337 1.00 69.69 212 ASN A N 1
ATOM 1686 C CA . ASN A 1 212 ? -11.309 -16.007 -7.984 1.00 69.69 212 ASN A CA 1
ATOM 1687 C C . ASN A 1 212 ? -12.408 -16.692 -7.165 1.00 69.69 212 ASN A C 1
ATOM 1689 O O . ASN A 1 212 ? -13.536 -16.204 -7.120 1.00 69.69 212 ASN A O 1
ATOM 1693 N N . THR A 1 213 ? -12.093 -17.809 -6.508 1.00 76.75 213 THR A N 1
ATOM 1694 C CA . THR A 1 213 ? -13.038 -18.511 -5.632 1.00 76.75 213 THR A CA 1
ATOM 1695 C C . THR A 1 213 ? -13.412 -17.637 -4.440 1.00 76.75 213 THR A C 1
ATOM 1697 O O . THR A 1 213 ? -14.599 -17.451 -4.177 1.00 76.75 213 THR A O 1
ATOM 1700 N N . THR A 1 214 ? -12.433 -17.028 -3.768 1.00 70.81 214 THR A N 1
ATOM 1701 C CA . THR A 1 214 ? -12.688 -16.123 -2.639 1.00 70.81 214 THR A CA 1
ATOM 1702 C C . THR A 1 214 ? -13.482 -14.883 -3.069 1.00 70.81 214 THR A C 1
ATOM 1704 O O . THR A 1 214 ? -14.428 -14.490 -2.384 1.00 70.81 214 THR A O 1
ATOM 1707 N N . LEU A 1 215 ? -13.185 -14.302 -4.237 1.00 69.19 215 LEU A N 1
ATOM 1708 C CA . LEU A 1 215 ? -13.974 -13.198 -4.804 1.00 69.19 215 LEU A CA 1
ATOM 1709 C C . LEU A 1 215 ? -15.411 -13.622 -5.163 1.00 69.19 215 LEU A C 1
ATOM 1711 O O . LEU A 1 215 ? -16.358 -12.859 -4.966 1.00 69.19 215 LEU A O 1
ATOM 1715 N N . ALA A 1 216 ? -15.621 -14.850 -5.639 1.00 73.38 216 ALA A N 1
ATOM 1716 C CA . ALA A 1 216 ? -16.965 -15.371 -5.878 1.00 73.38 216 ALA A CA 1
ATOM 1717 C C . ALA A 1 216 ? -17.749 -15.568 -4.566 1.00 73.38 216 ALA A C 1
ATOM 1719 O O . ALA A 1 216 ? -18.961 -15.348 -4.530 1.00 73.38 216 ALA A O 1
ATOM 1720 N N . GLU A 1 217 ? -17.082 -15.946 -3.471 1.00 74.06 217 GLU A N 1
ATOM 1721 C CA . GLU A 1 217 ? -17.705 -16.031 -2.143 1.00 74.06 217 GLU A CA 1
ATOM 1722 C C . GLU A 1 217 ? -18.134 -14.662 -1.599 1.00 74.06 217 GLU A C 1
ATOM 1724 O O . GLU A 1 217 ? -19.176 -14.589 -0.939 1.00 74.06 217 GLU A O 1
ATOM 1729 N N . LEU A 1 218 ? -17.386 -13.598 -1.919 1.00 67.69 218 LEU A N 1
ATOM 1730 C CA . LEU A 1 218 ? -17.736 -12.194 -1.660 1.00 67.69 218 LEU A CA 1
ATOM 1731 C C . LEU A 1 218 ? -19.019 -11.799 -2.378 1.00 67.69 218 LEU A C 1
ATOM 1733 O O . LEU A 1 218 ? -19.963 -11.328 -1.746 1.00 67.69 218 LEU A O 1
ATOM 1737 N N . GLN A 1 219 ? -19.105 -12.078 -3.677 1.00 67.94 219 GLN A N 1
ATOM 1738 C CA . GLN A 1 219 ? -20.303 -11.783 -4.469 1.00 67.94 219 GLN A CA 1
ATOM 1739 C C . GLN A 1 219 ? -21.534 -12.571 -3.993 1.00 67.94 219 GLN A C 1
ATOM 1741 O O . GLN A 1 219 ? -22.670 -12.143 -4.186 1.00 67.94 219 GLN A O 1
ATOM 1746 N N . GLN A 1 220 ? -21.318 -13.729 -3.364 1.00 73.31 220 GLN A N 1
ATOM 1747 C CA . GLN A 1 220 ? -22.375 -14.589 -2.829 1.00 73.31 220 GLN A CA 1
ATOM 1748 C C . GLN A 1 220 ? -22.683 -14.340 -1.343 1.00 73.31 220 GLN A C 1
ATOM 1750 O O . GLN A 1 220 ? -23.608 -14.960 -0.817 1.00 73.31 220 GLN A O 1
ATOM 1755 N N . GLY A 1 221 ? -21.929 -13.477 -0.651 1.00 71.50 221 GLY A N 1
ATOM 1756 C CA . GLY A 1 221 ? -22.169 -13.121 0.751 1.00 71.50 221 GLY A CA 1
ATOM 1757 C C . GLY A 1 221 ? -21.974 -14.260 1.762 1.00 71.50 221 GLY A C 1
ATOM 1758 O O . GLY A 1 221 ? -22.583 -14.224 2.829 1.00 71.50 221 GLY A O 1
ATOM 1759 N N . LYS A 1 222 ? -21.198 -15.306 1.438 1.00 70.75 222 LYS A N 1
ATOM 1760 C CA . LYS A 1 222 ? -21.118 -16.540 2.258 1.00 70.75 222 LYS A CA 1
ATOM 1761 C C . LYS A 1 222 ? -20.201 -16.413 3.471 1.00 70.75 222 LYS A C 1
ATOM 1763 O O . LYS A 1 222 ? -20.584 -16.761 4.583 1.00 70.75 222 LYS A O 1
ATOM 1768 N N . ARG A 1 223 ? -18.977 -15.954 3.228 1.00 78.62 223 ARG A N 1
ATOM 1769 C CA . ARG A 1 223 ? -17.922 -15.721 4.231 1.00 78.62 223 ARG A CA 1
ATOM 1770 C C . ARG A 1 223 ? -17.355 -14.316 4.153 1.00 78.62 223 ARG A C 1
ATOM 1772 O O . ARG A 1 223 ? -16.685 -13.866 5.074 1.00 78.62 223 ARG A O 1
ATOM 1779 N N . PHE A 1 224 ? -17.631 -13.645 3.048 1.00 80.75 224 PHE A N 1
ATOM 1780 C CA . PHE A 1 224 ? -17.218 -12.294 2.801 1.00 80.75 224 PHE A CA 1
ATOM 1781 C C . PHE A 1 224 ? -18.467 -11.493 2.457 1.00 80.75 224 PHE A C 1
ATOM 1783 O O . PHE A 1 224 ? -19.184 -11.835 1.521 1.00 80.75 224 PHE A O 1
ATOM 1790 N N . ILE A 1 225 ? -18.791 -10.505 3.282 1.00 82.38 225 ILE A N 1
ATOM 1791 C CA . ILE A 1 225 ? -20.113 -9.886 3.297 1.00 82.38 225 ILE A CA 1
ATOM 1792 C C . ILE A 1 225 ? -19.970 -8.384 3.097 1.00 82.38 225 ILE A C 1
ATOM 1794 O O . ILE A 1 225 ? -19.345 -7.706 3.911 1.00 82.38 225 ILE A O 1
ATOM 1798 N N . GLU A 1 226 ? -20.599 -7.862 2.048 1.00 82.75 226 GLU A N 1
ATOM 1799 C CA . GLU A 1 226 ? -20.759 -6.423 1.866 1.00 82.75 226 GLU A CA 1
ATOM 1800 C C . GLU A 1 226 ? -21.792 -5.871 2.861 1.00 82.75 226 GLU A C 1
ATOM 1802 O O . GLU A 1 226 ? -22.883 -6.427 3.069 1.00 82.75 226 GLU A O 1
ATOM 1807 N N . ARG A 1 227 ? -21.426 -4.771 3.514 1.00 83.94 227 ARG A N 1
ATOM 1808 C CA . ARG A 1 227 ? -22.241 -4.065 4.495 1.00 83.94 227 ARG A CA 1
ATOM 1809 C C . ARG A 1 227 ? -22.111 -2.561 4.300 1.00 83.94 227 ARG A C 1
ATOM 1811 O O . ARG A 1 227 ? -21.166 -2.063 3.693 1.00 83.94 227 ARG A O 1
ATOM 1818 N N . LYS A 1 228 ? -23.094 -1.849 4.836 1.00 79.50 228 LYS A N 1
ATOM 1819 C CA . LYS A 1 228 ? -23.173 -0.392 4.827 1.00 79.50 228 LYS A CA 1
ATOM 1820 C C . LYS A 1 228 ? -23.574 0.086 6.210 1.00 79.50 228 LYS A C 1
ATOM 1822 O O . LYS A 1 228 ? -24.390 -0.561 6.871 1.00 79.50 228 LYS A O 1
ATOM 1827 N N . ILE A 1 229 ? -22.990 1.194 6.637 1.00 76.00 229 ILE A N 1
ATOM 1828 C CA . ILE A 1 229 ? -23.395 1.931 7.830 1.00 76.00 229 ILE A CA 1
ATOM 1829 C C . ILE A 1 229 ? -23.700 3.371 7.432 1.00 76.00 229 ILE A C 1
ATOM 1831 O O . ILE A 1 229 ? -22.930 3.987 6.703 1.00 76.00 229 ILE A O 1
ATOM 1835 N N . ASP A 1 230 ? -24.838 3.874 7.899 1.00 73.62 230 ASP A N 1
ATOM 1836 C CA . ASP A 1 230 ? -25.280 5.251 7.701 1.00 73.62 230 ASP A CA 1
ATOM 1837 C C . ASP A 1 230 ? -24.975 6.060 8.968 1.00 73.62 230 ASP A C 1
ATOM 1839 O O . ASP A 1 230 ? -25.605 5.842 10.009 1.00 73.62 230 ASP A O 1
ATOM 1843 N N . PHE A 1 231 ? -24.008 6.977 8.870 1.00 68.50 231 PHE A N 1
ATOM 1844 C CA . PHE A 1 231 ? -23.590 7.854 9.964 1.00 68.50 231 PHE A CA 1
ATOM 1845 C C . PHE A 1 231 ? -24.456 9.120 10.093 1.00 68.50 231 PHE A C 1
ATOM 1847 O O . PHE A 1 231 ? -24.165 9.972 10.915 1.00 68.50 231 PHE A O 1
ATOM 1854 N N . SER A 1 232 ? -25.549 9.277 9.336 1.00 60.19 232 SER A N 1
ATOM 1855 C CA . SER A 1 232 ? -26.397 10.485 9.393 1.00 60.19 232 SER A CA 1
ATOM 1856 C C . SER A 1 232 ? -27.316 10.597 10.628 1.00 60.19 232 SER A C 1
ATOM 1858 O O . SER A 1 232 ? -28.118 11.528 10.722 1.00 60.19 232 SER A O 1
ATOM 1860 N N . ARG A 1 233 ? -27.243 9.662 11.585 1.00 60.19 233 ARG A N 1
ATOM 1861 C CA . ARG A 1 233 ? -28.159 9.586 12.744 1.00 60.19 233 ARG A CA 1
ATOM 1862 C C . ARG A 1 233 ? -27.810 10.606 13.833 1.00 60.19 233 ARG A C 1
ATOM 1864 O O . ARG A 1 233 ? -26.641 10.816 14.102 1.00 60.19 233 ARG A O 1
ATOM 1871 N N . GLU A 1 234 ? -28.802 11.158 14.539 1.00 50.41 234 GLU A N 1
ATOM 1872 C CA . GLU A 1 234 ? -28.601 12.181 15.597 1.00 50.41 234 GLU A CA 1
ATOM 1873 C C . GLU A 1 234 ? -27.669 11.763 16.756 1.00 50.41 234 GLU A C 1
ATOM 1875 O O . GLU A 1 234 ? -27.131 12.629 17.435 1.00 50.41 234 GLU A O 1
ATOM 1880 N N . GLU A 1 235 ? -27.479 10.461 16.991 1.00 52.94 235 GLU A N 1
ATOM 1881 C CA . GLU A 1 235 ? -26.635 9.916 18.073 1.00 52.94 235 GLU A CA 1
ATOM 1882 C C . GLU A 1 235 ? -25.164 9.690 17.666 1.00 52.94 235 GLU A C 1
ATOM 1884 O O . GLU A 1 235 ? -24.368 9.232 18.483 1.00 52.94 235 GLU A O 1
ATOM 1889 N N . SER A 1 236 ? -24.805 9.980 16.413 1.00 54.94 236 SER A N 1
ATOM 1890 C CA . SER A 1 236 ? -23.424 9.901 15.917 1.00 54.94 236 SER A CA 1
ATOM 1891 C C . SER A 1 236 ? -22.572 11.053 16.463 1.00 54.94 236 SER A C 1
ATOM 1893 O O . SER A 1 236 ? -23.071 12.154 16.709 1.00 54.94 236 SER A O 1
ATOM 1895 N N . VAL A 1 237 ? -21.282 10.801 16.688 1.00 50.28 237 VAL A N 1
ATOM 1896 C CA . VAL A 1 237 ? -20.389 11.677 17.452 1.00 50.28 237 VAL A CA 1
ATOM 1897 C C . VAL A 1 237 ? -20.161 13.004 16.740 1.00 50.28 237 VAL A C 1
ATOM 1899 O O . VAL A 1 237 ? -20.186 14.020 17.428 1.00 50.28 237 VAL A O 1
ATOM 1902 N N . ASN A 1 238 ? -20.041 13.056 15.405 1.00 50.75 238 ASN A N 1
ATOM 1903 C CA . ASN A 1 238 ? -20.168 14.314 14.644 1.00 50.75 238 ASN A CA 1
ATOM 1904 C C . ASN A 1 238 ? -20.104 14.135 13.099 1.00 50.75 238 ASN A C 1
ATOM 1906 O O . ASN A 1 238 ? -19.129 14.546 12.463 1.00 50.75 238 ASN A O 1
ATOM 1910 N N . PRO A 1 239 ? -21.130 13.599 12.415 1.00 44.97 239 PRO A N 1
ATOM 1911 C CA . PRO A 1 239 ? -21.136 13.481 10.949 1.00 44.97 239 PRO A CA 1
ATOM 1912 C C . PRO A 1 239 ? -21.219 14.850 10.261 1.00 44.97 239 PRO A C 1
ATOM 1914 O O . PRO A 1 239 ? -20.946 14.979 9.069 1.00 44.97 239 PRO A O 1
ATOM 1917 N N . GLN A 1 240 ? -21.579 15.900 11.008 1.00 45.53 240 GLN A N 1
ATOM 1918 C CA . GLN A 1 240 ? -21.804 17.233 10.467 1.00 45.53 240 GLN A CA 1
ATOM 1919 C C . GLN A 1 240 ? -20.531 17.868 9.887 1.00 45.53 240 GLN A C 1
ATOM 1921 O O . GLN A 1 240 ? -20.658 18.801 9.109 1.00 45.53 240 GLN A O 1
ATOM 1926 N N . HIS A 1 241 ? -19.324 17.387 10.203 1.00 44.22 241 HIS A N 1
ATOM 1927 C CA . HIS A 1 241 ? -18.083 18.059 9.794 1.00 44.22 241 HIS A CA 1
ATOM 1928 C C . HIS A 1 241 ? -17.298 17.361 8.673 1.00 44.22 241 HIS A C 1
ATOM 1930 O O . HIS A 1 241 ? -16.574 18.042 7.955 1.00 44.22 241 HIS A O 1
ATOM 1936 N N . LEU A 1 242 ? -17.440 16.044 8.470 1.00 51.59 242 LEU A N 1
ATOM 1937 C CA . LEU A 1 242 ? -16.662 15.336 7.436 1.00 51.59 242 LEU A CA 1
ATOM 1938 C C . LEU A 1 242 ? -17.181 15.578 6.012 1.00 51.59 242 LEU A C 1
ATOM 1940 O O . LEU A 1 242 ? -16.403 15.512 5.063 1.00 51.59 242 LEU A O 1
ATOM 1944 N N . TYR A 1 243 ? -18.479 15.863 5.856 1.00 52.47 243 TYR A N 1
ATOM 1945 C CA . TYR A 1 243 ? -19.109 15.939 4.535 1.00 52.47 243 TYR A CA 1
ATOM 1946 C C . TYR A 1 243 ? -20.195 17.011 4.407 1.00 52.47 243 TYR A C 1
ATOM 1948 O O . TYR A 1 243 ? -21.150 16.842 3.646 1.00 52.47 243 TYR A O 1
ATOM 1956 N N . GLN A 1 244 ? -20.100 18.113 5.151 1.00 53.12 244 GLN A N 1
ATOM 1957 C CA . GLN A 1 244 ? -21.086 19.181 5.012 1.00 53.12 244 GLN A CA 1
ATOM 1958 C C . GLN A 1 244 ? -20.984 19.814 3.628 1.00 53.12 244 GLN A C 1
ATOM 1960 O O . GLN A 1 244 ? -19.999 20.473 3.316 1.00 53.12 244 GLN A O 1
ATOM 1965 N N . ALA A 1 245 ? -22.017 19.623 2.808 1.00 55.53 245 ALA A N 1
ATOM 1966 C CA . ALA A 1 245 ? -22.163 20.400 1.597 1.00 55.53 245 ALA A CA 1
ATOM 1967 C C . ALA A 1 245 ? -22.706 21.795 1.959 1.00 55.53 245 ALA A C 1
ATOM 1969 O O . ALA A 1 245 ? -23.825 21.900 2.456 1.00 55.53 245 ALA A O 1
ATOM 1970 N N . GLU A 1 246 ? -21.954 22.865 1.699 1.00 60.09 246 GLU A N 1
ATOM 1971 C CA . GLU A 1 246 ? -22.412 24.258 1.824 1.00 60.09 246 GLU A CA 1
ATOM 1972 C C . GLU A 1 246 ? -23.617 24.534 0.912 1.00 60.09 246 GLU A C 1
ATOM 1974 O O . GLU A 1 246 ? -24.497 25.329 1.249 1.00 60.09 246 GLU A O 1
ATOM 1979 N N . SER A 1 247 ? -23.686 23.850 -0.234 1.00 66.06 247 SER A N 1
ATOM 1980 C CA . SER A 1 247 ? -24.860 23.816 -1.101 1.00 66.06 247 SER A CA 1
ATOM 1981 C C . SER A 1 247 ? -24.833 22.628 -2.066 1.00 66.06 247 SER A C 1
ATOM 1983 O O . SER A 1 247 ? -23.770 22.128 -2.439 1.00 66.06 247 SER A O 1
ATOM 1985 N N . VAL A 1 248 ? -26.018 22.206 -2.518 1.00 69.56 248 VAL A N 1
ATOM 1986 C CA . VAL A 1 248 ? -26.181 21.310 -3.671 1.00 69.56 248 VAL A CA 1
ATOM 1987 C C . VAL A 1 248 ? -26.640 22.140 -4.874 1.00 69.56 248 VAL A C 1
ATOM 1989 O O . VAL A 1 248 ? -27.722 22.741 -4.878 1.00 69.56 248 VAL A O 1
ATOM 1992 N N . ALA A 1 249 ? -25.789 22.187 -5.891 1.00 71.88 249 ALA A N 1
ATOM 1993 C CA . ALA A 1 249 ? -26.028 22.754 -7.207 1.00 71.88 249 ALA A CA 1
ATOM 1994 C C . ALA A 1 249 ? -26.363 21.643 -8.210 1.00 71.88 249 ALA A C 1
ATOM 1996 O O . ALA A 1 249 ? -26.017 20.477 -8.018 1.00 71.88 249 ALA A O 1
ATOM 1997 N N . TYR A 1 250 ? -27.014 22.010 -9.310 1.00 77.56 250 TYR A N 1
ATOM 1998 C CA . TYR A 1 250 ? -27.329 21.079 -10.386 1.00 77.56 250 TYR A CA 1
ATOM 1999 C C . TYR A 1 250 ? -27.111 21.708 -11.758 1.00 77.56 250 TYR A C 1
ATOM 2001 O O . TYR A 1 250 ? -27.155 22.930 -11.915 1.00 77.56 250 TYR A O 1
ATOM 2009 N N . MET A 1 251 ? -26.911 20.866 -12.767 1.00 78.88 251 MET A N 1
ATOM 2010 C CA . MET A 1 251 ? -26.820 21.285 -14.159 1.00 78.88 251 MET A CA 1
ATOM 2011 C C . MET A 1 251 ? -27.286 20.187 -15.121 1.00 78.88 251 MET A C 1
ATOM 2013 O O . MET A 1 251 ? -27.303 19.004 -14.790 1.00 78.88 251 MET A O 1
ATOM 2017 N N . PHE A 1 252 ? -27.648 20.589 -16.336 1.00 80.62 252 PHE A N 1
ATOM 2018 C CA . PHE A 1 252 ? -28.017 19.682 -17.419 1.00 80.62 252 PHE A CA 1
ATOM 2019 C C . PHE A 1 252 ? -27.095 19.937 -18.610 1.00 80.62 252 PHE A C 1
ATOM 2021 O O . PHE A 1 252 ? -26.919 21.092 -18.993 1.00 80.62 252 PHE A O 1
ATOM 2028 N N . CYS A 1 253 ? -26.554 18.871 -19.193 1.00 76.00 253 CYS A N 1
ATOM 2029 C CA . CYS A 1 253 ? -25.663 18.911 -20.353 1.00 76.00 253 CYS A CA 1
ATOM 2030 C C . CYS A 1 253 ? -26.222 18.033 -21.469 1.00 76.00 253 CYS A C 1
ATOM 2032 O O . CYS A 1 253 ? -26.859 17.013 -21.192 1.00 76.00 253 CYS A O 1
ATOM 2034 N N . ASP A 1 254 ? -25.940 18.377 -22.723 1.00 79.00 254 ASP A N 1
ATOM 2035 C CA . ASP A 1 254 ? -26.424 17.596 -23.865 1.00 79.00 254 ASP A CA 1
ATOM 2036 C C . ASP A 1 254 ? -25.418 16.520 -24.309 1.00 79.00 254 ASP A C 1
ATOM 2038 O O . ASP A 1 254 ? -25.764 15.624 -25.077 1.00 79.00 254 ASP A O 1
ATOM 2042 N N . ASN A 1 255 ? -24.168 16.584 -23.837 1.00 73.56 255 ASN A N 1
ATOM 2043 C CA . ASN A 1 255 ? -23.131 15.590 -24.116 1.00 73.56 255 ASN A CA 1
ATOM 2044 C C . ASN A 1 255 ? -22.007 15.588 -23.059 1.00 73.56 255 ASN A C 1
ATOM 2046 O O . ASN A 1 255 ? -21.912 16.470 -22.204 1.00 73.56 255 ASN A O 1
ATOM 2050 N N . LEU A 1 256 ? -21.140 14.576 -23.157 1.00 59.19 256 LEU A N 1
ATOM 2051 C CA . LEU A 1 256 ? -20.030 14.317 -22.239 1.00 59.19 256 LEU A CA 1
ATOM 2052 C C . LEU A 1 256 ? -18.968 15.433 -22.231 1.00 59.19 256 LEU A C 1
ATOM 2054 O O . LEU A 1 256 ? -18.503 15.830 -21.167 1.00 59.19 256 LEU A O 1
ATOM 2058 N N . ASP A 1 257 ? -18.609 15.967 -23.401 1.00 62.62 257 ASP A N 1
ATOM 2059 C CA . ASP A 1 257 ? -17.551 16.981 -23.534 1.00 62.62 257 ASP A CA 1
ATOM 2060 C C . ASP A 1 257 ? -17.952 18.320 -22.905 1.00 62.62 257 ASP A C 1
ATOM 2062 O O . ASP A 1 257 ? -17.131 19.023 -22.311 1.00 62.62 257 ASP A O 1
ATOM 2066 N N . GLU A 1 258 ? -19.221 18.695 -23.053 1.00 65.69 258 GLU A N 1
ATOM 2067 C CA . GLU A 1 258 ? -19.807 19.864 -22.402 1.00 65.69 258 GLU A CA 1
ATOM 2068 C C . GLU A 1 258 ? -19.833 19.688 -20.883 1.00 65.69 258 GLU A C 1
ATOM 2070 O O . GLU A 1 258 ? -19.421 20.588 -20.152 1.00 65.69 258 GLU A O 1
ATOM 2075 N N . MET A 1 259 ? -20.219 18.499 -20.415 1.00 63.44 259 MET A N 1
ATOM 2076 C CA . MET A 1 259 ? -20.220 18.166 -18.996 1.00 63.44 259 MET A CA 1
ATOM 2077 C C . MET A 1 259 ? -18.832 18.308 -18.364 1.00 63.44 259 MET A C 1
ATOM 2079 O O . MET A 1 259 ? -18.714 18.955 -17.327 1.00 63.44 259 MET A O 1
ATOM 2083 N N . ILE A 1 260 ? -17.781 17.788 -19.005 1.00 57.19 260 ILE A N 1
ATOM 2084 C CA . ILE A 1 260 ? -16.396 17.917 -18.520 1.00 57.19 260 ILE A CA 1
ATOM 2085 C C . ILE A 1 260 ? -15.984 19.392 -18.413 1.00 57.19 260 ILE A C 1
ATOM 2087 O O . ILE A 1 260 ? -15.446 19.826 -17.395 1.00 57.19 260 ILE A O 1
ATOM 2091 N N . LYS A 1 261 ? -16.245 20.187 -19.458 1.00 63.50 261 LYS A N 1
ATOM 2092 C CA . LYS A 1 261 ? -15.836 21.602 -19.507 1.00 63.50 261 LYS A CA 1
ATOM 2093 C C . LYS A 1 261 ? -16.529 22.449 -18.450 1.00 63.50 261 LYS A C 1
ATOM 2095 O O . LYS A 1 261 ? -15.906 23.334 -17.866 1.00 63.50 261 LYS A O 1
ATOM 2100 N N . GLU A 1 262 ? -17.821 22.234 -18.249 1.00 64.75 262 GLU A N 1
ATOM 2101 C CA . GLU A 1 262 ? -18.582 22.979 -17.251 1.00 64.75 262 GLU A CA 1
ATOM 2102 C C . GLU A 1 262 ? -18.247 22.532 -15.828 1.00 64.75 262 GLU A C 1
ATOM 2104 O O . GLU A 1 262 ? -18.166 23.381 -14.940 1.00 64.75 262 GLU A O 1
ATOM 2109 N N . PHE A 1 263 ? -17.948 21.247 -15.626 1.00 61.75 263 PHE A N 1
ATOM 2110 C CA . PHE A 1 263 ? -17.435 20.744 -14.356 1.00 61.75 263 PHE A CA 1
ATOM 2111 C C . PHE A 1 263 ? -16.121 21.429 -13.961 1.00 61.75 263 PHE A C 1
ATOM 2113 O O . PHE A 1 263 ? -16.020 21.976 -12.864 1.00 61.75 263 PHE A O 1
ATOM 2120 N N . ASP A 1 264 ? -15.157 21.508 -14.882 1.00 59.78 264 ASP A N 1
ATOM 2121 C CA . ASP A 1 264 ? -13.869 22.170 -14.638 1.00 59.78 264 ASP A CA 1
ATOM 2122 C C . ASP A 1 264 ? -14.038 23.659 -14.297 1.00 59.78 264 ASP A C 1
ATOM 2124 O O . ASP A 1 264 ? -13.410 24.180 -13.370 1.00 59.78 264 ASP A O 1
ATOM 2128 N N . LYS A 1 265 ? -14.937 24.358 -15.002 1.00 65.94 265 LYS A N 1
ATOM 2129 C CA . LYS A 1 265 ? -15.270 25.759 -14.694 1.00 65.94 265 LYS A CA 1
ATOM 2130 C C . LYS A 1 265 ? -15.925 25.904 -13.326 1.00 65.94 265 LYS A C 1
ATOM 2132 O O . LYS A 1 265 ? -15.643 26.874 -12.621 1.00 65.94 265 LYS A O 1
ATOM 2137 N N . TRP A 1 266 ? -16.832 24.997 -12.976 1.00 69.56 266 TRP A N 1
ATOM 2138 C CA . TRP A 1 266 ? -17.515 25.013 -11.690 1.00 69.56 266 TRP A CA 1
ATOM 2139 C C . TRP A 1 266 ? -16.533 24.743 -10.547 1.00 69.56 266 TRP A C 1
ATOM 2141 O O . TRP A 1 266 ? -16.510 25.528 -9.600 1.00 69.56 266 TRP A O 1
ATOM 2151 N N . GLY A 1 267 ? -15.662 23.737 -10.666 1.00 61.72 267 GLY A N 1
ATOM 2152 C CA . GLY A 1 267 ? -14.632 23.434 -9.668 1.00 61.72 267 GLY A CA 1
ATOM 2153 C C . GLY A 1 267 ? -13.674 24.607 -9.450 1.00 61.72 267 GLY A C 1
ATOM 2154 O O . GLY A 1 267 ? -13.421 25.004 -8.316 1.00 61.72 267 GLY A O 1
ATOM 2155 N N . ALA A 1 268 ? -13.230 25.262 -10.530 1.00 63.97 268 ALA A N 1
ATOM 2156 C CA . ALA A 1 268 ? -12.375 26.446 -10.433 1.00 63.97 268 ALA A CA 1
ATOM 2157 C C . ALA A 1 268 ? -13.050 27.634 -9.717 1.00 63.97 268 ALA A C 1
ATOM 2159 O O . ALA A 1 268 ? -12.385 28.380 -8.998 1.00 63.97 268 ALA A O 1
ATOM 2160 N N . ARG A 1 269 ? -14.363 27.830 -9.909 1.00 68.06 269 ARG A N 1
ATOM 2161 C CA . ARG A 1 269 ? -15.137 28.925 -9.288 1.00 68.06 269 ARG A CA 1
ATOM 2162 C C . ARG A 1 269 ? -15.474 28.668 -7.832 1.00 68.06 269 ARG A C 1
ATOM 2164 O O . ARG A 1 269 ? -15.473 29.602 -7.039 1.00 68.06 269 ARG A O 1
ATOM 2171 N N . ASN A 1 270 ? -15.779 27.422 -7.507 1.00 58.59 270 ASN A N 1
ATOM 2172 C CA . ASN A 1 270 ? -16.184 27.026 -6.170 1.00 58.59 270 ASN A CA 1
ATOM 2173 C C . ASN A 1 270 ? -14.990 26.577 -5.341 1.00 58.59 270 ASN A C 1
ATOM 2175 O O . ASN A 1 270 ? -15.222 25.926 -4.337 1.00 58.59 270 ASN A O 1
ATOM 2179 N N . LYS A 1 271 ? -13.761 26.949 -5.757 1.00 60.72 271 LYS A N 1
ATOM 2180 C CA . LYS A 1 271 ? -12.479 26.540 -5.180 1.00 60.72 271 LYS A CA 1
ATOM 2181 C C . LYS A 1 271 ? -12.585 26.321 -3.683 1.00 60.72 271 LYS A C 1
ATOM 2183 O O . LYS A 1 271 ? -12.937 25.234 -3.341 1.00 60.72 271 LYS A O 1
ATOM 2188 N N . GLY A 1 272 ? -12.395 27.272 -2.787 1.00 52.06 272 GLY A N 1
ATOM 2189 C CA . GLY A 1 272 ? -12.327 26.971 -1.358 1.00 52.06 272 GLY A CA 1
ATOM 2190 C C . GLY A 1 272 ? -13.655 26.683 -0.620 1.00 52.06 272 GLY A C 1
ATOM 2191 O O . GLY A 1 272 ? -13.832 27.240 0.455 1.00 52.06 272 GLY A O 1
ATOM 2192 N N . THR A 1 273 ? -14.616 25.945 -1.183 1.00 59.06 273 THR A N 1
ATOM 2193 C CA . THR A 1 273 ? -15.979 25.783 -0.612 1.00 59.06 273 THR A CA 1
ATOM 2194 C C . THR A 1 273 ? -16.429 24.335 -0.649 1.00 59.06 273 THR A C 1
ATOM 2196 O O . THR A 1 273 ? -16.068 23.657 -1.595 1.00 59.06 273 THR A O 1
ATOM 2199 N N . HIS A 1 274 ? -17.268 23.861 0.268 1.00 60.22 274 HIS A N 1
ATOM 2200 C CA . HIS A 1 274 ? -17.769 22.479 0.235 1.00 60.22 274 HIS A CA 1
ATOM 2201 C C . HIS A 1 274 ? -19.065 22.321 -0.581 1.00 60.22 274 HIS A C 1
ATOM 2203 O O . HIS A 1 274 ? -20.090 21.943 -0.040 1.00 60.22 274 HIS A O 1
ATOM 2209 N N . ASN A 1 275 ? -19.115 22.637 -1.870 1.00 66.69 275 ASN A N 1
ATOM 2210 C CA . ASN A 1 275 ? -20.353 22.488 -2.649 1.00 66.69 275 ASN A CA 1
ATOM 2211 C C . ASN A 1 275 ? -20.437 21.125 -3.342 1.00 66.69 275 ASN A C 1
ATOM 2213 O O . ASN A 1 275 ? -19.425 20.483 -3.602 1.00 66.69 275 ASN A O 1
ATOM 2217 N N . ILE A 1 276 ? -21.648 20.690 -3.683 1.00 70.12 276 ILE A N 1
ATOM 2218 C CA . ILE A 1 276 ? -21.913 19.497 -4.498 1.00 70.12 276 ILE A CA 1
ATOM 2219 C C . ILE A 1 276 ? -22.560 19.930 -5.806 1.00 70.12 276 ILE A C 1
ATOM 2221 O O . ILE A 1 276 ? -23.435 20.788 -5.804 1.00 70.12 276 ILE A O 1
ATOM 2225 N N . LEU A 1 277 ? -22.165 19.322 -6.920 1.00 69.56 277 LEU A N 1
ATOM 2226 C CA . LEU A 1 277 ? -22.771 19.508 -8.232 1.00 69.56 277 LEU A CA 1
ATOM 2227 C C . LEU A 1 277 ? -23.356 18.192 -8.738 1.00 69.56 277 LEU A C 1
ATOM 2229 O O . LEU A 1 277 ? -22.632 17.216 -8.905 1.00 69.56 277 LEU A O 1
ATOM 2233 N N . LEU A 1 278 ? -24.653 18.182 -9.034 1.00 73.81 278 LEU A N 1
ATOM 2234 C CA . LEU A 1 278 ? -25.337 17.089 -9.722 1.00 73.81 278 LEU A CA 1
ATOM 2235 C C . LEU A 1 278 ? -25.493 17.432 -11.207 1.00 73.81 278 LEU A C 1
ATOM 2237 O O . LEU A 1 278 ? -26.080 18.455 -11.550 1.00 73.81 278 LEU A O 1
ATOM 2241 N N . ILE A 1 279 ? -24.997 16.591 -12.106 1.00 71.94 279 ILE A N 1
ATOM 2242 C CA . ILE A 1 279 ? -25.042 16.837 -13.551 1.00 71.94 279 ILE A CA 1
ATOM 2243 C C . ILE A 1 279 ? -25.890 15.775 -14.236 1.00 71.94 279 ILE A C 1
ATOM 2245 O O . ILE A 1 279 ? -25.590 14.594 -14.112 1.00 71.94 279 ILE A O 1
ATOM 2249 N N . LYS A 1 280 ? -26.910 16.167 -15.001 1.00 76.81 280 LYS A N 1
ATOM 2250 C CA . LYS A 1 280 ? -27.655 15.243 -15.866 1.00 76.81 280 LYS A CA 1
ATOM 2251 C C . LYS A 1 280 ? -27.185 15.337 -17.310 1.00 76.81 280 LYS A C 1
ATOM 2253 O O . LYS A 1 280 ? -27.248 16.411 -17.908 1.00 76.81 280 LYS A O 1
ATOM 2258 N N . ASN A 1 281 ? -26.828 14.205 -17.903 1.00 73.94 281 ASN A N 1
ATOM 2259 C CA . ASN A 1 281 ? -26.671 14.070 -19.344 1.00 73.94 281 ASN A CA 1
ATOM 2260 C C . ASN A 1 281 ? -28.047 13.824 -19.989 1.00 73.94 281 ASN A C 1
ATOM 2262 O O . ASN A 1 281 ? -28.688 12.797 -19.767 1.00 73.94 281 ASN A O 1
ATOM 2266 N N . ARG A 1 282 ? -28.528 14.771 -20.797 1.00 78.62 282 ARG A N 1
ATOM 2267 C CA . ARG A 1 282 ? -29.840 14.688 -21.459 1.00 78.62 282 ARG A CA 1
ATOM 2268 C C . ARG A 1 282 ? -29.880 13.694 -22.615 1.00 78.62 282 ARG A C 1
ATOM 2270 O O . ARG A 1 282 ? -30.965 13.223 -22.944 1.00 78.62 282 ARG A O 1
ATOM 2277 N N . ALA A 1 283 ? -28.738 13.364 -23.217 1.00 70.94 283 ALA A N 1
ATOM 2278 C CA . ALA A 1 283 ? -28.689 12.457 -24.360 1.00 70.94 283 ALA A CA 1
ATOM 2279 C C . ALA A 1 283 ? -28.925 10.994 -23.964 1.00 70.94 283 ALA A C 1
ATOM 2281 O O . ALA A 1 283 ? -29.555 10.256 -24.719 1.00 70.94 283 ALA A O 1
ATOM 2282 N N . ASN A 1 284 ? -28.439 10.576 -22.793 1.00 70.19 284 ASN A N 1
ATOM 2283 C CA . ASN A 1 284 ? -28.575 9.199 -22.304 1.00 70.19 284 ASN A CA 1
ATOM 2284 C C . ASN A 1 284 ? -29.338 9.082 -20.970 1.00 70.19 284 ASN A C 1
ATOM 2286 O O . ASN A 1 284 ? -29.655 7.974 -20.548 1.00 70.19 284 ASN A O 1
ATOM 2290 N N . GLY A 1 285 ? -29.678 10.206 -20.333 1.00 68.50 285 GLY A N 1
ATOM 2291 C CA . GLY A 1 285 ? -30.429 10.253 -19.080 1.00 68.50 285 GLY A CA 1
ATOM 2292 C C . GLY A 1 285 ? -29.600 9.980 -17.822 1.00 68.50 285 GLY A C 1
ATOM 2293 O O . GLY A 1 285 ? -30.184 9.937 -16.739 1.00 68.50 285 GLY A O 1
ATOM 2294 N N . GLU A 1 286 ? -28.281 9.807 -17.942 1.00 65.62 286 GLU A N 1
ATOM 2295 C CA . GLU A 1 286 ? -27.388 9.494 -16.821 1.00 65.62 286 GLU A CA 1
ATOM 2296 C C . GLU A 1 286 ? -27.125 10.713 -15.928 1.00 65.62 286 GLU A C 1
ATOM 2298 O O . GLU A 1 286 ? -27.134 11.859 -16.383 1.00 65.62 286 GLU A O 1
ATOM 2303 N N . TRP A 1 287 ? -26.864 10.454 -14.646 1.00 67.00 287 TRP A N 1
ATOM 2304 C CA . TRP A 1 287 ? -26.523 11.466 -13.648 1.00 67.00 287 TRP A CA 1
ATOM 2305 C C . TRP A 1 287 ? -25.074 11.304 -13.184 1.00 67.00 287 TRP A C 1
ATOM 2307 O O . TRP A 1 287 ? -24.636 10.188 -12.941 1.00 67.00 287 TRP A O 1
ATOM 2317 N N . ALA A 1 288 ? -24.362 12.412 -12.994 1.00 58.97 288 ALA A N 1
ATOM 2318 C CA . ALA A 1 288 ? -23.027 12.500 -12.409 1.00 58.97 288 ALA A CA 1
ATOM 2319 C C . ALA A 1 288 ? -23.040 13.408 -11.164 1.00 58.97 288 ALA A C 1
ATOM 2321 O O . ALA A 1 288 ? -23.910 14.266 -11.022 1.00 58.97 288 ALA A O 1
ATOM 2322 N N . ILE A 1 289 ? -22.098 13.193 -10.244 1.00 60.97 289 ILE A N 1
ATOM 2323 C CA . ILE A 1 289 ? -21.915 13.995 -9.030 1.00 60.97 289 ILE A CA 1
ATOM 2324 C C . ILE A 1 289 ? -20.478 14.495 -8.996 1.00 60.97 289 ILE A C 1
ATOM 2326 O O . ILE A 1 289 ? -19.558 13.762 -9.348 1.00 60.97 289 ILE A O 1
ATOM 2330 N N . GLY A 1 290 ? -20.274 15.715 -8.526 1.00 54.88 290 GLY A N 1
ATOM 2331 C CA . GLY A 1 290 ? -18.954 16.177 -8.125 1.00 54.88 290 GLY A CA 1
ATOM 2332 C C . GLY A 1 290 ? -19.022 17.161 -6.969 1.00 54.88 290 GLY A C 1
ATOM 2333 O O . GLY A 1 290 ? -20.109 17.524 -6.524 1.00 54.88 290 GLY A O 1
ATOM 2334 N N . ARG A 1 291 ? -17.861 17.530 -6.430 1.00 58.41 291 ARG A N 1
ATOM 2335 C CA . ARG A 1 291 ? -17.736 18.324 -5.200 1.00 58.41 291 ARG A CA 1
ATOM 2336 C C . ARG A 1 291 ? -16.658 19.402 -5.348 1.00 58.41 291 ARG A C 1
ATOM 2338 O O . ARG A 1 291 ? -15.739 19.222 -6.143 1.00 58.41 291 ARG A O 1
ATOM 2345 N N . SER A 1 292 ? -16.791 20.517 -4.635 1.00 52.91 292 SER A N 1
ATOM 2346 C CA . SER A 1 292 ? -15.759 21.557 -4.497 1.00 52.91 292 SER A CA 1
ATOM 2347 C C . SER A 1 292 ? -15.165 21.522 -3.080 1.00 52.91 292 SER A C 1
ATOM 2349 O O . SER A 1 292 ? -15.803 20.947 -2.197 1.00 52.91 292 SER A O 1
ATOM 2351 N N . GLU A 1 293 ? -13.978 22.106 -2.839 1.00 51.44 293 GLU A N 1
ATOM 2352 C CA . GLU A 1 293 ? -13.237 21.913 -1.570 1.00 51.44 293 GLU A CA 1
ATOM 2353 C C . GLU A 1 293 ? -12.491 23.156 -1.014 1.00 51.44 293 GLU A C 1
ATOM 2355 O O . GLU A 1 293 ? -11.654 23.730 -1.712 1.00 51.44 293 GLU A O 1
ATOM 2360 N N . PRO A 1 294 ? -12.632 23.521 0.278 1.00 40.94 294 PRO A N 1
ATOM 2361 C CA . PRO A 1 294 ? -11.722 24.443 0.964 1.00 40.94 294 PRO A CA 1
ATOM 2362 C C . PRO A 1 294 ? -10.337 23.848 1.198 1.00 40.94 294 PRO A C 1
ATOM 2364 O O . PRO A 1 294 ? -10.190 22.812 1.826 1.00 40.94 294 PRO A O 1
ATOM 2367 N N . GLU A 1 295 ? -9.332 24.603 0.750 1.00 38.59 295 GLU A N 1
ATOM 2368 C CA . GLU A 1 295 ? -7.926 24.501 1.160 1.00 38.59 295 GLU A CA 1
ATOM 2369 C C . GLU A 1 295 ? -7.187 23.201 0.792 1.00 38.59 295 GLU A C 1
ATOM 2371 O O . GLU A 1 295 ? -6.763 22.433 1.643 1.00 38.59 295 GLU A O 1
ATOM 2376 N N . LEU A 1 296 ? -6.878 23.060 -0.502 1.00 34.34 296 LEU A N 1
ATOM 2377 C CA . LEU A 1 296 ? -5.677 22.350 -0.992 1.00 34.34 296 LEU A CA 1
ATOM 2378 C C . LEU A 1 296 ? -4.950 23.165 -2.073 1.00 34.34 296 LEU A C 1
ATOM 2380 O O . LEU A 1 296 ? -4.500 22.674 -3.103 1.00 34.34 296 LEU A O 1
ATOM 2384 N N . LEU A 1 297 ? -4.968 24.487 -1.901 1.00 30.81 297 LEU A N 1
ATOM 2385 C CA . LEU A 1 297 ? -4.539 25.435 -2.923 1.00 30.81 297 LEU A CA 1
ATOM 2386 C C . LEU A 1 297 ? -3.650 26.491 -2.299 1.00 30.81 297 LEU A C 1
ATOM 2388 O O . LEU A 1 297 ? -3.923 27.690 -2.381 1.00 30.81 297 LEU A O 1
ATOM 2392 N N . SER A 1 298 ? -2.574 26.021 -1.680 1.00 26.52 298 SER A N 1
ATOM 2393 C CA . SER A 1 298 ? -1.338 26.768 -1.817 1.00 26.52 298 SER A CA 1
ATOM 2394 C C . SER A 1 298 ? -0.909 26.662 -3.288 1.00 26.52 298 SER A C 1
ATOM 2396 O O . SER A 1 298 ? -1.129 25.636 -3.932 1.00 26.52 298 SER A O 1
ATOM 2398 N N . ASP A 1 299 ? -0.354 27.729 -3.860 1.00 27.67 299 ASP A N 1
ATOM 2399 C CA . ASP A 1 299 ? 0.079 27.770 -5.268 1.00 27.67 299 ASP A CA 1
ATOM 2400 C C . ASP A 1 299 ? 1.168 26.716 -5.616 1.00 27.67 299 ASP A C 1
ATOM 2402 O O . ASP A 1 299 ? 1.567 26.606 -6.775 1.00 27.67 299 ASP A O 1
ATOM 2406 N N . ASP A 1 300 ? 1.604 25.910 -4.638 1.00 28.06 300 ASP A N 1
ATOM 2407 C CA . ASP A 1 300 ? 2.608 24.851 -4.750 1.00 28.06 300 ASP A CA 1
ATOM 2408 C C . ASP A 1 300 ? 2.023 23.421 -4.905 1.00 28.06 300 ASP A C 1
ATOM 2410 O O . ASP A 1 300 ? 2.771 22.502 -5.246 1.00 28.06 300 ASP A O 1
ATOM 2414 N N . ASP A 1 301 ? 0.703 23.215 -4.761 1.00 27.67 301 ASP A N 1
ATOM 2415 C CA . ASP A 1 301 ? 0.034 21.892 -4.848 1.00 27.67 301 ASP A CA 1
ATOM 2416 C C . ASP A 1 301 ? -0.343 21.465 -6.283 1.00 27.67 301 ASP A C 1
ATOM 2418 O O . ASP A 1 301 ? -1.316 20.750 -6.528 1.00 27.67 301 ASP A O 1
ATOM 2422 N N . TYR A 1 302 ? 0.442 21.885 -7.277 1.00 22.44 302 TYR A N 1
ATOM 2423 C CA . TYR A 1 302 ? 0.230 21.542 -8.688 1.00 22.44 302 TYR A CA 1
ATOM 2424 C C . TYR A 1 302 ? 0.640 20.086 -9.007 1.00 22.44 302 TYR A C 1
ATOM 2426 O O . TYR A 1 302 ? 1.439 19.842 -9.907 1.00 22.44 302 TYR A O 1
ATOM 2434 N N . TYR A 1 303 ? 0.071 19.094 -8.317 1.00 23.41 303 TYR A N 1
ATOM 2435 C CA . TYR A 1 303 ? 0.130 17.693 -8.749 1.00 23.41 303 TYR A CA 1
ATOM 2436 C C . TYR A 1 303 ? -0.986 17.432 -9.742 1.00 23.41 303 TYR A C 1
ATOM 2438 O O . TYR A 1 303 ? -2.031 16.859 -9.451 1.00 23.41 303 TYR A O 1
ATOM 2446 N N . ALA A 1 304 ? -0.733 17.868 -10.969 1.00 21.89 304 ALA A N 1
ATOM 2447 C CA . ALA A 1 304 ? -1.354 17.235 -12.104 1.00 21.89 304 ALA A CA 1
ATOM 2448 C C . ALA A 1 304 ? -0.606 15.912 -12.345 1.00 21.89 304 ALA A C 1
ATOM 2450 O O . ALA A 1 304 ? 0.356 15.865 -13.104 1.00 21.89 304 ALA A O 1
ATOM 2451 N N . GLY A 1 305 ? -1.051 14.842 -11.688 1.00 21.23 305 GLY A N 1
ATOM 2452 C CA . GLY A 1 305 ? -1.145 13.571 -12.397 1.00 21.23 305 GLY A CA 1
ATOM 2453 C C . GLY A 1 305 ? -2.171 13.742 -13.523 1.00 21.23 305 GLY A C 1
ATOM 2454 O O . GLY A 1 305 ? -3.004 14.666 -13.471 1.00 21.23 305 GLY A O 1
ATOM 2455 N N . PRO A 1 306 ? -2.131 12.936 -14.584 1.00 21.88 306 PRO A N 1
ATOM 2456 C CA . PRO A 1 306 ? -3.260 12.878 -15.484 1.00 21.88 306 PRO A CA 1
ATOM 2457 C C . PRO A 1 306 ? -4.478 12.530 -14.635 1.00 21.88 306 PRO A C 1
ATOM 2459 O O . PRO A 1 306 ? -4.545 11.519 -13.951 1.00 21.88 306 PRO A O 1
ATOM 2462 N N . ILE A 1 307 ? -5.389 13.493 -14.621 1.00 28.16 307 ILE A N 1
ATOM 2463 C CA . ILE A 1 307 ? -6.858 13.514 -14.605 1.00 28.16 307 ILE A CA 1
ATOM 2464 C C . ILE A 1 307 ? -7.627 12.156 -14.599 1.00 28.16 307 ILE A C 1
ATOM 2466 O O . ILE A 1 307 ? -8.844 12.160 -14.420 1.00 28.16 307 ILE A O 1
ATOM 2470 N N . ALA A 1 308 ? -6.968 11.011 -14.766 1.00 24.70 308 ALA A N 1
ATOM 2471 C CA . ALA A 1 308 ? -7.497 9.658 -14.740 1.00 24.70 308 ALA A CA 1
ATOM 2472 C C . ALA A 1 308 ? -7.471 8.973 -13.354 1.00 24.70 308 ALA A C 1
ATOM 2474 O O . ALA A 1 308 ? -8.422 8.256 -13.068 1.00 24.70 308 ALA A O 1
ATOM 2475 N N . GLU A 1 309 ? -6.486 9.198 -12.475 1.00 25.94 309 GLU A N 1
ATOM 2476 C CA . GLU A 1 309 ? -6.375 8.398 -11.225 1.00 25.94 309 GLU A CA 1
ATOM 2477 C C . GLU A 1 309 ? -7.060 9.029 -10.003 1.00 25.94 309 GLU A C 1
ATOM 2479 O O . GLU A 1 309 ? -7.572 8.335 -9.126 1.00 25.94 309 GLU A O 1
ATOM 2484 N N . CYS A 1 310 ? -7.258 10.348 -10.014 1.00 28.92 310 CYS A N 1
ATOM 2485 C CA . CYS A 1 310 ? -8.308 10.972 -9.217 1.00 28.92 310 CYS A CA 1
ATOM 2486 C C . CYS A 1 310 ? -9.584 10.920 -10.056 1.00 28.92 310 CYS A C 1
ATOM 2488 O O . CYS A 1 310 ? -9.928 11.911 -10.696 1.00 28.92 310 CYS A O 1
ATOM 2490 N N . ASN A 1 311 ? -10.195 9.734 -10.165 1.00 28.86 311 ASN A N 1
ATOM 2491 C CA . ASN A 1 311 ? -11.429 9.455 -10.901 1.00 28.86 311 ASN A CA 1
ATOM 2492 C C . ASN A 1 311 ? -12.348 10.699 -11.006 1.00 28.86 311 ASN A C 1
ATOM 2494 O O . ASN A 1 311 ? -13.244 10.890 -10.185 1.00 28.86 311 ASN A O 1
ATOM 2498 N N . ARG A 1 312 ? -12.217 11.505 -12.082 1.00 35.16 312 ARG A N 1
ATOM 2499 C CA . ARG A 1 312 ? -13.223 12.515 -12.508 1.00 35.16 312 ARG A CA 1
ATOM 2500 C C . ARG A 1 312 ? -14.546 11.870 -12.933 1.00 35.16 312 ARG A C 1
ATOM 2502 O O . ARG A 1 312 ? -15.458 12.527 -13.421 1.00 35.16 312 ARG A O 1
ATOM 2509 N N . TRP A 1 313 ? -14.620 10.564 -12.738 1.00 36.31 313 TRP A N 1
ATOM 2510 C CA . TRP A 1 313 ? -15.703 9.675 -13.033 1.00 36.31 313 TRP A CA 1
ATOM 2511 C C . TRP A 1 313 ? -15.702 8.621 -11.936 1.00 36.31 313 TRP A C 1
ATOM 2513 O O . TRP A 1 313 ? -15.071 7.579 -12.064 1.00 36.31 313 TRP A O 1
ATOM 2523 N N . THR A 1 314 ? -16.523 8.787 -10.908 1.00 34.06 314 THR A N 1
ATOM 2524 C CA . THR A 1 314 ? -17.389 7.634 -10.681 1.00 34.06 314 THR A CA 1
ATOM 2525 C C . THR A 1 314 ? -18.247 7.582 -11.941 1.00 34.06 314 THR A C 1
ATOM 2527 O O . THR A 1 314 ? -18.969 8.539 -12.226 1.00 34.06 314 THR A O 1
ATOM 2530 N N . ARG A 1 315 ? -18.130 6.530 -12.766 1.00 30.19 315 ARG A N 1
ATOM 2531 C CA . ARG A 1 315 ? -19.209 6.174 -13.700 1.00 30.19 315 ARG A CA 1
ATOM 2532 C C . ARG A 1 315 ? -20.438 5.971 -12.818 1.00 30.19 315 ARG A C 1
ATOM 2534 O O . ARG A 1 315 ? -20.668 4.893 -12.283 1.00 30.19 315 ARG A O 1
ATOM 2541 N N . MET A 1 316 ? -21.155 7.059 -12.576 1.00 39.22 316 MET A N 1
ATOM 2542 C CA . MET A 1 316 ? -22.320 7.110 -11.725 1.00 39.22 316 MET A CA 1
ATOM 2543 C C . MET A 1 316 ? -23.464 6.463 -12.500 1.00 39.22 316 MET A C 1
ATOM 2545 O O . MET A 1 316 ? -24.348 7.115 -13.043 1.00 39.22 316 MET A O 1
ATOM 2549 N N . GLN A 1 317 ? -23.536 5.142 -12.429 1.00 33.88 317 GLN A N 1
ATOM 2550 C CA . GLN A 1 317 ? -24.769 4.679 -11.823 1.00 33.88 317 GLN A CA 1
ATOM 2551 C C . GLN A 1 317 ? -24.656 5.143 -10.380 1.00 33.88 317 GLN A C 1
ATOM 2553 O O . GLN A 1 317 ? -23.890 4.576 -9.605 1.00 33.88 317 GLN A O 1
ATOM 2558 N N . GLY A 1 318 ? -25.283 6.279 -10.060 1.00 37.31 318 GLY A N 1
ATOM 2559 C CA . GLY A 1 318 ? -25.338 6.720 -8.676 1.00 37.31 318 GLY A CA 1
ATOM 2560 C C . GLY A 1 318 ? -25.811 5.554 -7.795 1.00 37.31 318 GLY A C 1
ATOM 2561 O O . GLY A 1 318 ? -26.451 4.615 -8.285 1.00 37.31 318 GLY A O 1
ATOM 2562 N N . PRO A 1 319 ? -25.513 5.578 -6.495 1.00 46.41 319 PRO A N 1
ATOM 2563 C CA . PRO A 1 319 ? -26.043 4.572 -5.587 1.00 46.41 319 PRO A CA 1
ATOM 2564 C C . PRO A 1 319 ? -27.571 4.471 -5.776 1.00 46.41 319 PRO A C 1
ATOM 2566 O O . PRO A 1 319 ? -28.212 5.497 -6.033 1.00 46.41 319 PRO A O 1
ATOM 2569 N N . PRO A 1 320 ? -28.175 3.269 -5.678 1.00 50.44 320 PRO A N 1
ATOM 2570 C CA . PRO A 1 320 ? -29.568 3.038 -6.074 1.00 50.44 320 PRO A CA 1
ATOM 2571 C C . PRO A 1 320 ? -30.574 4.029 -5.474 1.00 50.44 320 PRO A C 1
ATOM 2573 O O . PRO A 1 320 ? -31.554 4.373 -6.128 1.00 50.44 320 PRO A O 1
ATOM 2576 N N . ILE A 1 321 ? -30.296 4.521 -4.261 1.00 50.78 321 ILE A N 1
ATOM 2577 C CA . ILE A 1 321 ? -31.069 5.561 -3.571 1.00 50.78 321 ILE A CA 1
ATOM 2578 C C . ILE A 1 321 ? -31.072 6.882 -4.362 1.00 50.78 321 ILE A C 1
ATOM 2580 O O . ILE A 1 321 ? -32.143 7.387 -4.686 1.00 50.78 321 ILE A O 1
ATOM 2584 N N . LEU A 1 322 ? -29.905 7.408 -4.756 1.00 61.03 322 LEU A N 1
ATOM 2585 C CA . LEU A 1 322 ? -29.820 8.658 -5.525 1.00 61.03 322 LEU A CA 1
ATOM 2586 C C . LEU A 1 322 ? -30.402 8.501 -6.926 1.00 61.03 322 LEU A C 1
ATOM 2588 O O . LEU A 1 322 ? -31.092 9.391 -7.417 1.00 61.03 322 LEU A O 1
ATOM 2592 N N . VAL A 1 323 ? -30.136 7.363 -7.576 1.00 58.97 323 VAL A N 1
ATOM 2593 C CA . VAL A 1 323 ? -30.670 7.080 -8.914 1.00 58.97 323 VAL A CA 1
ATOM 2594 C C . VAL A 1 323 ? -32.188 7.021 -8.877 1.00 58.97 323 VAL A C 1
ATOM 2596 O O . VAL A 1 323 ? -32.821 7.601 -9.752 1.00 58.97 323 VAL A O 1
ATOM 2599 N N . ALA A 1 324 ? -32.787 6.396 -7.861 1.00 61.62 324 ALA A N 1
ATOM 2600 C CA . ALA A 1 324 ? -34.235 6.384 -7.697 1.00 61.62 324 ALA A CA 1
ATOM 2601 C C . ALA A 1 324 ? -34.794 7.809 -7.554 1.00 61.62 324 ALA A C 1
ATOM 2603 O O . ALA A 1 324 ? -35.684 8.184 -8.320 1.00 61.62 324 ALA A O 1
ATOM 2604 N N . SER A 1 325 ? -34.226 8.623 -6.662 1.00 68.12 325 SER A N 1
ATOM 2605 C CA . SER A 1 325 ? -34.690 9.995 -6.410 1.00 68.12 325 SER A CA 1
ATOM 2606 C C . SER A 1 325 ? -34.493 10.942 -7.596 1.00 68.12 325 SER A C 1
ATOM 2608 O O . SER A 1 325 ? -35.323 11.816 -7.836 1.00 68.12 325 SER A O 1
ATOM 2610 N N . LEU A 1 326 ? -33.433 10.748 -8.385 1.00 72.12 326 LEU A N 1
ATOM 2611 C CA . LEU A 1 326 ? -33.126 11.572 -9.558 1.00 72.12 326 LEU A CA 1
ATOM 2612 C C . LEU A 1 326 ? -33.720 11.034 -10.873 1.00 72.12 326 LEU A C 1
ATOM 2614 O O . LEU A 1 326 ? -33.734 11.755 -11.877 1.00 72.12 326 LEU A O 1
ATOM 2618 N N . SER A 1 327 ? -34.220 9.792 -10.904 1.00 72.31 327 SER A N 1
ATOM 2619 C CA . SER A 1 327 ? -34.671 9.111 -12.134 1.00 72.31 327 SER A CA 1
ATOM 2620 C C . SER A 1 327 ? -35.774 9.862 -12.885 1.00 72.31 327 SER A C 1
ATOM 2622 O O . SER A 1 327 ? -35.837 9.814 -14.115 1.00 72.31 327 SER A O 1
ATOM 2624 N N . HIS A 1 328 ? -36.612 10.605 -12.161 1.00 78.88 328 HIS A N 1
ATOM 2625 C CA . HIS A 1 328 ? -37.743 11.349 -12.716 1.00 78.88 328 HIS A CA 1
ATOM 2626 C C . HIS A 1 328 ? -37.437 12.826 -13.010 1.00 78.88 328 HIS A C 1
ATOM 2628 O O . HIS A 1 328 ? -38.255 13.492 -13.637 1.00 78.88 328 HIS A O 1
ATOM 2634 N N . ILE A 1 329 ? -36.268 13.332 -12.605 1.00 82.19 329 ILE A N 1
ATOM 2635 C CA . ILE A 1 329 ? -35.913 14.752 -12.696 1.00 82.19 329 ILE A CA 1
ATOM 2636 C C . ILE A 1 329 ? -35.286 15.054 -14.062 1.00 82.19 329 ILE A C 1
ATOM 2638 O O . ILE A 1 329 ? -34.202 14.567 -14.374 1.00 82.19 329 ILE A O 1
ATOM 2642 N N . ASN A 1 330 ? -35.944 15.853 -14.895 1.00 82.44 330 ASN A N 1
ATOM 2643 C CA . ASN A 1 330 ? -35.522 16.224 -16.251 1.00 82.44 330 ASN A CA 1
ATOM 2644 C C . ASN A 1 330 ? -35.405 17.737 -16.462 1.00 82.44 330 ASN A C 1
ATOM 2646 O O . ASN A 1 330 ? -34.743 18.160 -17.416 1.00 82.44 330 ASN A O 1
ATOM 2650 N N . THR A 1 331 ? -36.009 18.546 -15.589 1.00 83.44 331 THR A N 1
ATOM 2651 C CA . THR A 1 331 ? -35.934 20.009 -15.669 1.00 83.44 331 THR A CA 1
ATOM 2652 C C . THR A 1 331 ? -35.423 20.654 -14.374 1.00 83.44 331 THR A C 1
ATOM 2654 O O . THR A 1 331 ? -35.503 20.051 -13.299 1.00 83.44 331 THR A O 1
ATOM 2657 N N . PRO A 1 332 ? -34.895 21.891 -14.453 1.00 82.81 332 PRO A N 1
ATOM 2658 C CA . PRO A 1 332 ? -34.561 22.703 -13.281 1.00 82.81 332 PRO A CA 1
ATOM 2659 C C . PRO A 1 332 ? -35.716 22.862 -12.280 1.00 82.81 332 PRO A C 1
ATOM 2661 O O . PRO A 1 332 ? -35.510 22.800 -11.070 1.00 82.81 332 PRO A O 1
ATOM 2664 N N . GLU A 1 333 ? -36.943 23.033 -12.772 1.00 87.38 333 GLU A N 1
ATOM 2665 C CA . GLU A 1 333 ? -38.135 23.206 -11.938 1.00 87.38 333 GLU A CA 1
ATOM 2666 C C . GLU A 1 333 ? -38.483 21.928 -11.171 1.00 87.38 333 GLU A C 1
ATOM 2668 O O . GLU A 1 333 ? -38.845 21.995 -9.997 1.00 87.38 333 GLU A O 1
ATOM 2673 N N . GLU A 1 334 ? -38.351 20.765 -11.814 1.00 86.00 334 GLU A N 1
ATOM 2674 C CA . GLU A 1 334 ? -38.546 19.466 -11.166 1.00 86.00 334 GLU A CA 1
ATOM 2675 C C . GLU A 1 334 ? -37.492 19.226 -10.085 1.00 86.00 334 GLU A C 1
ATOM 2677 O O . GLU A 1 334 ? -37.831 18.739 -9.007 1.00 86.00 334 GLU A O 1
ATOM 2682 N N . PHE A 1 335 ? -36.234 19.607 -10.335 1.00 84.88 335 PHE A N 1
ATOM 2683 C CA . PHE A 1 335 ? -35.175 19.516 -9.330 1.00 84.88 335 PHE A CA 1
ATOM 2684 C C . PHE A 1 335 ? -35.514 20.361 -8.101 1.00 84.88 335 PHE A C 1
ATOM 2686 O O . PHE A 1 335 ? -35.465 19.863 -6.981 1.00 84.88 335 PHE A O 1
ATOM 2693 N N . GLU A 1 336 ? -35.907 21.621 -8.299 1.00 86.12 336 GLU A N 1
ATOM 2694 C CA . GLU A 1 336 ? -36.198 22.531 -7.189 1.00 86.12 336 GLU A CA 1
ATOM 2695 C C . GLU A 1 336 ? -37.398 22.058 -6.351 1.00 86.12 336 GLU A C 1
ATOM 2697 O O . GLU A 1 336 ? -37.379 22.166 -5.128 1.00 86.12 336 GLU A O 1
ATOM 2702 N N . GLN A 1 337 ? -38.404 21.436 -6.977 1.00 87.38 337 GLN A N 1
ATOM 2703 C CA . GLN A 1 337 ? -39.524 20.806 -6.262 1.00 87.38 337 GLN A CA 1
ATOM 2704 C C . GLN A 1 337 ? -39.088 19.653 -5.343 1.00 87.38 337 GLN A C 1
ATOM 2706 O O . GLN A 1 337 ? -39.740 19.407 -4.328 1.00 87.38 337 GLN A O 1
ATOM 2711 N N . HIS A 1 338 ? -37.997 18.961 -5.681 1.00 82.62 338 HIS A N 1
ATOM 2712 C CA . HIS A 1 338 ? -37.489 17.797 -4.950 1.00 82.62 338 HIS A CA 1
ATOM 2713 C C . HIS A 1 338 ? -36.184 18.079 -4.188 1.00 82.62 338 HIS A C 1
ATOM 2715 O O . HIS A 1 338 ? -35.632 17.162 -3.577 1.00 82.62 338 HIS A O 1
ATOM 2721 N N . ARG A 1 339 ? -35.712 19.336 -4.169 1.00 81.25 339 ARG A N 1
ATOM 2722 C CA . ARG A 1 339 ? -34.410 19.749 -3.619 1.00 81.25 339 ARG A CA 1
ATOM 2723 C C . ARG A 1 339 ? -34.147 19.165 -2.234 1.00 81.25 339 ARG A C 1
ATOM 2725 O O . ARG A 1 339 ? -33.123 18.528 -2.037 1.00 81.25 339 ARG A O 1
ATOM 2732 N N . SER A 1 340 ? -35.082 19.301 -1.296 1.00 76.44 340 SER A N 1
ATOM 2733 C CA . SER A 1 340 ? -34.878 18.829 0.082 1.00 76.44 340 SER A CA 1
ATOM 2734 C C . SER A 1 340 ? -34.810 17.303 0.223 1.00 76.44 340 SER A C 1
ATOM 2736 O O . SER A 1 340 ? -34.216 16.809 1.179 1.00 76.44 340 SER A O 1
ATOM 2738 N N . ALA A 1 341 ? -35.436 16.542 -0.681 1.00 74.56 341 ALA A N 1
ATOM 2739 C CA . ALA A 1 341 ? -35.300 15.085 -0.707 1.00 74.56 341 ALA A CA 1
ATOM 2740 C C . ALA A 1 341 ? -33.931 14.693 -1.278 1.00 74.56 341 ALA A C 1
ATOM 2742 O O . ALA A 1 341 ? -33.226 13.890 -0.681 1.00 74.56 341 ALA A O 1
ATOM 2743 N N . ILE A 1 342 ? -33.519 15.354 -2.362 1.00 73.69 342 ILE A N 1
ATOM 2744 C CA . ILE A 1 342 ? -32.212 15.157 -2.994 1.00 73.69 342 ILE A CA 1
ATOM 2745 C C . ILE A 1 342 ? -31.077 15.519 -2.029 1.00 73.69 342 ILE A C 1
ATOM 2747 O O . ILE A 1 342 ? -30.142 14.746 -1.884 1.00 73.69 342 ILE A O 1
ATOM 2751 N N . GLU A 1 343 ? -31.158 16.656 -1.336 1.00 73.06 343 GLU A N 1
ATOM 2752 C CA . GLU A 1 343 ? -30.164 17.086 -0.342 1.00 73.06 343 GLU A CA 1
ATOM 2753 C C . GLU A 1 343 ? -30.043 16.086 0.813 1.00 73.06 343 GLU A C 1
ATOM 2755 O O . GLU A 1 343 ? -28.937 15.810 1.272 1.00 73.06 343 GLU A O 1
ATOM 2760 N N . ARG A 1 344 ? -31.162 15.494 1.244 1.00 70.62 344 ARG A N 1
ATOM 2761 C CA . ARG A 1 344 ? -31.168 14.442 2.265 1.00 70.62 344 ARG A CA 1
ATOM 2762 C C . ARG A 1 344 ? -30.510 13.162 1.765 1.00 70.62 344 ARG A C 1
ATOM 2764 O O . ARG A 1 344 ? -29.665 12.623 2.466 1.00 70.62 344 ARG A O 1
ATOM 2771 N N . ASP A 1 345 ? -30.863 12.703 0.569 1.00 69.25 345 ASP A N 1
ATOM 2772 C CA . ASP A 1 345 ? -30.284 11.489 -0.012 1.00 69.25 345 ASP A CA 1
ATOM 2773 C C . ASP A 1 345 ? -28.791 11.669 -0.285 1.00 69.25 345 ASP A C 1
ATOM 2775 O O . ASP A 1 345 ? -27.996 10.780 0.005 1.00 69.25 345 ASP A O 1
ATOM 2779 N N . VAL A 1 346 ? -28.391 12.844 -0.779 1.00 66.12 346 VAL A N 1
ATOM 2780 C CA . VAL A 1 346 ? -26.986 13.234 -0.897 1.00 66.12 346 VAL A CA 1
ATOM 2781 C C . VAL A 1 346 ? -26.328 13.160 0.476 1.00 66.12 346 VAL A C 1
ATOM 2783 O O . VAL A 1 346 ? -25.355 12.432 0.607 1.00 66.12 346 VAL A O 1
ATOM 2786 N N . ALA A 1 347 ? -26.872 13.799 1.514 1.00 64.31 347 ALA A N 1
ATOM 2787 C CA . ALA A 1 347 ? -26.312 13.733 2.864 1.00 64.31 347 ALA A CA 1
ATOM 2788 C C . ALA A 1 347 ? -26.190 12.293 3.396 1.00 64.31 347 ALA A C 1
ATOM 2790 O O . ALA A 1 347 ? -25.158 11.954 3.967 1.00 64.31 347 ALA A O 1
ATOM 2791 N N . THR A 1 348 ? -27.179 11.424 3.177 1.00 63.69 348 THR A N 1
ATOM 2792 C CA . THR A 1 348 ? -27.078 10.001 3.536 1.00 63.69 348 THR A CA 1
ATOM 2793 C C . THR A 1 348 ? -25.926 9.326 2.803 1.00 63.69 348 THR A C 1
ATOM 2795 O O . THR A 1 348 ? -25.176 8.593 3.420 1.00 63.69 348 THR A O 1
ATOM 2798 N N . LEU A 1 349 ? -25.722 9.598 1.516 1.00 62.72 349 LEU A N 1
ATOM 2799 C CA . LEU A 1 349 ? -24.650 8.978 0.728 1.00 62.72 349 LEU A CA 1
ATOM 2800 C C . LEU A 1 349 ? -23.265 9.509 1.059 1.00 62.72 349 LEU A C 1
ATOM 2802 O O . LEU A 1 349 ? -22.296 8.762 1.019 1.00 62.72 349 LEU A O 1
ATOM 2806 N N . LEU A 1 350 ? -23.175 10.795 1.379 1.00 58.97 350 LEU A N 1
ATOM 2807 C CA . LEU A 1 350 ? -21.958 11.405 1.891 1.00 58.97 350 LEU A CA 1
ATOM 2808 C C . LEU A 1 350 ? -21.524 10.766 3.215 1.00 58.97 350 LEU A C 1
ATOM 2810 O O . LEU A 1 350 ? -20.333 10.632 3.464 1.00 58.97 350 LEU A O 1
ATOM 2814 N N . ASN A 1 351 ? -22.499 10.383 4.040 1.00 63.56 351 ASN A N 1
ATOM 2815 C CA . ASN A 1 351 ? -22.293 9.828 5.373 1.00 63.56 351 ASN A CA 1
ATOM 2816 C C . ASN A 1 351 ? -22.475 8.300 5.425 1.00 63.56 351 ASN A C 1
ATOM 2818 O O . ASN A 1 351 ? -22.399 7.715 6.504 1.00 63.56 351 ASN A O 1
ATOM 2822 N N . GLU A 1 352 ? -22.718 7.634 4.293 1.00 72.19 352 GLU A N 1
ATOM 2823 C CA . GLU A 1 352 ? -22.801 6.178 4.213 1.00 72.19 352 GLU A CA 1
ATOM 2824 C C . GLU A 1 352 ? -21.406 5.631 3.937 1.00 72.19 352 GLU A C 1
ATOM 2826 O O . GLU A 1 352 ? -20.745 6.007 2.970 1.00 72.19 352 GLU A O 1
ATOM 2831 N N . ARG A 1 353 ? -20.966 4.685 4.762 1.00 76.69 353 ARG A N 1
ATOM 2832 C CA . ARG A 1 353 ? -19.730 3.952 4.524 1.00 76.69 353 ARG A CA 1
ATOM 2833 C C . ARG A 1 353 ? -20.035 2.515 4.168 1.00 76.69 353 ARG A C 1
ATOM 2835 O O . ARG A 1 353 ? -20.577 1.754 4.972 1.00 76.69 353 ARG A O 1
ATOM 2842 N N . GLN A 1 354 ? -19.628 2.138 2.965 1.00 79.19 354 GLN A N 1
ATOM 2843 C CA . GLN A 1 354 ? -19.536 0.743 2.577 1.00 79.19 354 GLN A CA 1
ATOM 2844 C C . GLN A 1 354 ? -18.291 0.122 3.207 1.00 79.19 354 GLN A C 1
ATOM 2846 O O . GLN A 1 354 ? -17.235 0.745 3.274 1.00 79.19 354 GLN A O 1
ATOM 2851 N N . TYR A 1 355 ? -18.417 -1.116 3.659 1.00 87.06 355 TYR A N 1
ATOM 2852 C CA . TYR A 1 355 ? -17.302 -1.921 4.125 1.00 87.06 355 TYR A CA 1
ATOM 2853 C C . TYR A 1 355 ? -17.581 -3.389 3.844 1.00 87.06 355 TYR A C 1
ATOM 2855 O O . TYR A 1 355 ? -18.728 -3.817 3.678 1.00 87.06 355 TYR A O 1
ATOM 2863 N N . TYR A 1 356 ? -16.521 -4.176 3.817 1.00 88.62 356 TYR A N 1
ATOM 2864 C CA . TYR A 1 356 ? -16.613 -5.600 3.606 1.00 88.62 356 TYR A CA 1
ATOM 2865 C C . TYR A 1 356 ? -16.077 -6.369 4.799 1.00 88.62 356 TYR A C 1
ATOM 2867 O O . TYR A 1 356 ? -15.066 -5.994 5.386 1.00 88.62 356 TYR A O 1
ATOM 2875 N N . VAL A 1 357 ? -16.744 -7.461 5.149 1.00 92.25 357 VAL A N 1
ATOM 2876 C CA . VAL A 1 357 ? -16.379 -8.274 6.309 1.00 92.25 357 VAL A CA 1
ATOM 2877 C C . VAL A 1 357 ? -15.974 -9.655 5.851 1.00 92.25 357 VAL A C 1
ATOM 2879 O O . VAL A 1 357 ? -16.808 -10.387 5.334 1.00 92.25 357 VAL A O 1
ATOM 2882 N N . TYR A 1 358 ? -14.724 -10.018 6.096 1.00 93.62 358 TYR A N 1
ATOM 2883 C CA . TYR A 1 358 ? -14.216 -11.373 5.982 1.00 93.62 358 TYR A CA 1
ATOM 2884 C C . TYR A 1 358 ? -14.379 -12.105 7.317 1.00 93.62 358 TYR A C 1
ATOM 2886 O O . TYR A 1 358 ? -13.899 -11.657 8.365 1.00 93.62 358 TYR A O 1
ATOM 2894 N N . LEU A 1 359 ? -15.040 -13.258 7.261 1.00 94.00 359 LEU A N 1
ATOM 2895 C CA . LEU A 1 359 ? -15.215 -14.180 8.371 1.00 94.00 359 LEU A CA 1
ATOM 2896 C C . LEU A 1 359 ? -14.328 -15.423 8.172 1.00 94.00 359 LEU A C 1
ATOM 2898 O O . LEU A 1 359 ? -14.272 -15.985 7.066 1.00 94.00 359 LEU A O 1
ATOM 2902 N N . PRO A 1 360 ? -13.661 -15.905 9.238 1.00 93.00 360 PRO A N 1
ATOM 2903 C CA . PRO A 1 360 ? -12.898 -17.144 9.167 1.00 93.00 360 PRO A CA 1
ATOM 2904 C C . PRO A 1 360 ? -13.830 -18.326 8.852 1.00 93.00 360 PRO A C 1
ATOM 2906 O O . PRO A 1 360 ? -15.023 -18.283 9.154 1.00 93.00 360 PRO A O 1
ATOM 2909 N N . LYS A 1 361 ? -13.288 -19.389 8.244 1.00 87.12 361 LYS A N 1
ATOM 2910 C CA . LYS A 1 361 ? -14.047 -20.534 7.695 1.00 87.12 361 LYS A CA 1
ATOM 2911 C C . LYS A 1 361 ? -15.065 -21.151 8.657 1.00 87.12 361 LYS A C 1
ATOM 2913 O O . LYS A 1 361 ? -16.165 -21.488 8.234 1.00 87.12 361 LYS A O 1
ATOM 2918 N N . ASP A 1 362 ? -14.719 -21.206 9.939 1.00 86.69 362 ASP A N 1
ATOM 2919 C CA . ASP A 1 362 ? -15.552 -21.750 11.013 1.00 86.69 362 ASP A CA 1
ATOM 2920 C C . ASP A 1 362 ? -15.982 -20.647 11.993 1.00 86.69 362 ASP A C 1
ATOM 2922 O O . ASP A 1 362 ? -15.837 -20.772 13.212 1.00 86.69 362 ASP A O 1
ATOM 2926 N N . TYR A 1 363 ? -16.428 -19.505 11.464 1.00 94.12 363 TYR A N 1
ATOM 2927 C CA . TYR A 1 363 ? -16.921 -18.408 12.288 1.00 94.12 363 TYR A CA 1
ATOM 2928 C C . TYR A 1 363 ? -18.115 -18.844 13.148 1.00 94.12 363 TYR A C 1
ATOM 2930 O O . TYR A 1 363 ? -19.153 -19.256 12.632 1.00 94.12 363 TYR A O 1
ATOM 2938 N N . ASP A 1 364 ? -17.972 -18.692 14.464 1.00 94.75 364 ASP A N 1
ATOM 2939 C CA . ASP A 1 364 ? -19.012 -18.958 15.451 1.00 94.75 364 ASP A CA 1
ATOM 2940 C C . ASP A 1 364 ? -19.338 -17.668 16.238 1.00 94.75 364 ASP A C 1
ATOM 2942 O O . ASP A 1 364 ? -18.505 -17.184 17.020 1.00 94.75 364 ASP A O 1
ATOM 2946 N N . PRO A 1 365 ? -20.554 -17.103 16.087 1.00 94.88 365 PRO A N 1
ATOM 2947 C CA . PRO A 1 365 ? -20.966 -15.892 16.799 1.00 94.88 365 PRO A CA 1
ATOM 2948 C C . PRO A 1 365 ? -21.050 -16.075 18.326 1.00 94.88 365 PRO A C 1
ATOM 2950 O O . PRO A 1 365 ? -21.259 -15.102 19.047 1.00 94.88 365 PRO A O 1
ATOM 2953 N N . HIS A 1 366 ? -20.882 -17.296 18.838 1.00 95.94 366 HIS A N 1
ATOM 2954 C CA . HIS A 1 366 ? -20.885 -17.617 20.264 1.00 95.94 366 HIS A CA 1
ATOM 2955 C C . HIS A 1 366 ? -19.541 -18.158 20.775 1.00 95.94 366 HIS A C 1
ATOM 2957 O O . HIS A 1 366 ? -19.437 -18.517 21.952 1.00 95.94 366 HIS A O 1
ATOM 2963 N N . ARG A 1 367 ? -18.499 -18.174 19.930 1.00 96.19 367 ARG A N 1
ATOM 2964 C CA . ARG A 1 367 ? -17.149 -18.618 20.301 1.00 96.19 367 ARG A CA 1
ATOM 2965 C C . ARG A 1 367 ? -16.635 -17.882 21.537 1.00 96.19 367 ARG A C 1
ATOM 2967 O O . ARG A 1 367 ? -16.764 -16.664 21.646 1.00 96.19 367 ARG A O 1
ATOM 2974 N N . GLN A 1 368 ? -15.960 -18.623 22.415 1.00 93.56 368 GLN A N 1
ATOM 2975 C CA . GLN A 1 368 ? -15.156 -18.074 23.504 1.00 93.56 368 GLN A CA 1
ATOM 2976 C C . GLN A 1 368 ? -13.706 -18.586 23.411 1.00 93.56 368 GLN A C 1
ATOM 2978 O O . GLN A 1 368 ? -13.503 -19.801 23.349 1.00 93.56 368 GLN A O 1
ATOM 2983 N N . PRO A 1 369 ? -12.686 -17.701 23.409 1.00 92.69 369 PRO A N 1
ATOM 2984 C CA . PRO A 1 369 ? -12.793 -16.236 23.435 1.00 92.69 369 PRO A CA 1
ATOM 2985 C C . PRO A 1 369 ? -13.334 -15.652 22.108 1.00 92.69 369 PRO A C 1
ATOM 2987 O O . PRO A 1 369 ? -13.289 -16.348 21.087 1.00 92.69 369 PRO A O 1
ATOM 2990 N N . PRO A 1 370 ? -13.809 -14.390 22.093 1.00 96.81 370 PRO A N 1
ATOM 2991 C CA . PRO A 1 370 ? -14.154 -13.678 20.860 1.00 96.81 370 PRO A CA 1
ATOM 2992 C C . PRO A 1 370 ? -12.979 -13.595 19.871 1.00 96.81 370 PRO A C 1
ATOM 2994 O O . PRO A 1 370 ? -11.821 -13.847 20.223 1.00 96.81 370 PRO A O 1
ATOM 2997 N N . TYR A 1 371 ? -13.268 -13.284 18.609 1.00 97.81 371 TYR A N 1
ATOM 2998 C CA . TYR A 1 371 ? -12.242 -13.159 17.569 1.00 97.81 371 TYR A CA 1
ATOM 2999 C C . TYR A 1 371 ? -11.497 -11.815 17.676 1.00 97.81 371 TYR A C 1
ATOM 3001 O O . TYR A 1 371 ? -12.125 -10.804 17.988 1.00 97.81 371 TYR A O 1
ATOM 3009 N N . PRO A 1 372 ? -10.187 -11.754 17.379 1.00 97.69 372 PRO A N 1
ATOM 3010 C CA . PRO A 1 372 ? -9.524 -10.484 17.096 1.00 97.69 372 PRO A CA 1
ATOM 3011 C C . PRO A 1 372 ? -10.191 -9.766 15.916 1.00 97.69 372 PRO A C 1
ATOM 3013 O O . PRO A 1 372 ? -10.705 -10.422 15.001 1.00 97.69 372 PRO A O 1
ATOM 3016 N N . LEU A 1 373 ? -10.162 -8.434 15.941 1.00 98.31 373 LEU A N 1
ATOM 3017 C CA . LEU A 1 373 ? -10.669 -7.571 14.877 1.00 98.31 373 LEU A CA 1
ATOM 3018 C C . LEU A 1 373 ? -9.498 -6.921 14.139 1.00 98.31 373 LEU A C 1
ATOM 3020 O O . LEU A 1 373 ? -8.644 -6.305 14.769 1.00 98.31 373 LEU A O 1
ATOM 3024 N N . ILE A 1 374 ? -9.488 -7.015 12.811 1.00 98.50 374 ILE A N 1
ATOM 3025 C CA . ILE A 1 374 ? -8.548 -6.288 11.950 1.00 98.50 374 ILE A CA 1
ATOM 3026 C C . ILE A 1 374 ? -9.347 -5.311 11.091 1.00 98.50 374 ILE A C 1
ATOM 3028 O O . ILE A 1 374 ? -10.181 -5.736 10.297 1.00 98.50 374 ILE A O 1
ATOM 3032 N N . LEU A 1 375 ? -9.096 -4.014 11.236 1.00 98.06 375 LEU A N 1
ATOM 3033 C CA . LEU A 1 375 ? -9.661 -2.954 10.410 1.00 98.06 375 LEU A CA 1
ATOM 3034 C C . LEU A 1 375 ? -8.636 -2.526 9.352 1.00 98.06 375 LEU A C 1
ATOM 3036 O O . LEU A 1 375 ? -7.675 -1.828 9.665 1.00 98.06 375 LEU A O 1
ATOM 3040 N N . GLN A 1 376 ? -8.863 -2.930 8.103 1.00 96.94 376 GLN A N 1
ATOM 3041 C CA . GLN A 1 376 ? -8.064 -2.545 6.941 1.00 96.94 376 GLN A CA 1
ATOM 3042 C C . GLN A 1 376 ? -8.664 -1.318 6.260 1.00 96.94 376 GLN A C 1
ATOM 3044 O O . GLN A 1 376 ? -9.695 -1.413 5.596 1.00 96.94 376 GLN A O 1
ATOM 3049 N N . LEU A 1 377 ? -7.999 -0.176 6.397 1.00 92.12 377 LEU A N 1
ATOM 3050 C CA . LEU A 1 377 ? -8.282 1.033 5.630 1.00 92.12 377 LEU A CA 1
ATOM 3051 C C . LEU A 1 377 ? -7.831 0.861 4.170 1.00 92.12 377 LEU A C 1
ATOM 3053 O O . LEU A 1 377 ? -7.000 0.003 3.869 1.00 92.12 377 LEU A O 1
ATOM 3057 N N . ASP A 1 378 ? -8.415 1.631 3.249 1.00 85.06 378 ASP A N 1
ATOM 3058 C CA . ASP A 1 378 ? -8.351 1.353 1.801 1.00 85.06 378 ASP A CA 1
ATOM 3059 C C . ASP A 1 378 ? -8.756 -0.081 1.438 1.00 85.06 378 ASP A C 1
ATOM 3061 O O . ASP A 1 378 ? -8.246 -0.686 0.493 1.00 85.06 378 ASP A O 1
ATOM 3065 N N . GLY A 1 379 ? -9.697 -0.646 2.196 1.00 82.06 379 GLY A N 1
ATOM 3066 C CA . GLY A 1 379 ? -9.992 -2.071 2.133 1.00 82.06 379 GLY A CA 1
ATOM 3067 C C . GLY A 1 379 ? -10.388 -2.584 0.746 1.00 82.06 379 GLY A C 1
ATOM 3068 O O . GLY A 1 379 ? -10.095 -3.734 0.443 1.00 82.06 379 GLY A O 1
ATOM 3069 N N . GLY A 1 380 ? -10.987 -1.745 -0.109 1.00 77.75 380 GLY A N 1
ATOM 3070 C CA . GLY A 1 380 ? -11.318 -2.114 -1.492 1.00 77.75 380 GLY A CA 1
ATOM 3071 C C . GLY A 1 380 ? -10.094 -2.574 -2.292 1.00 77.75 380 GLY A C 1
ATOM 3072 O O . GLY A 1 380 ? -10.118 -3.652 -2.871 1.00 77.75 380 GLY A O 1
ATOM 3073 N N . GLN A 1 381 ? -8.982 -1.838 -2.199 1.00 73.31 381 GLN A N 1
ATOM 3074 C CA . GLN A 1 381 ? -7.739 -2.175 -2.903 1.00 73.31 381 GLN A CA 1
ATOM 3075 C C . GLN A 1 381 ? -7.158 -3.506 -2.412 1.00 73.31 381 GLN A C 1
ATOM 3077 O O . GLN A 1 381 ? -6.689 -4.331 -3.187 1.00 73.31 381 GLN A O 1
ATOM 3082 N N . TYR A 1 382 ? -7.240 -3.766 -1.107 1.00 79.44 382 TYR A N 1
ATOM 3083 C CA . TYR A 1 382 ? -6.743 -5.010 -0.517 1.00 79.44 382 TYR A CA 1
ATOM 3084 C C . TYR A 1 382 ? -7.597 -6.220 -0.919 1.00 79.44 382 TYR A C 1
ATOM 3086 O O . TYR A 1 382 ? -7.075 -7.325 -1.075 1.00 79.44 382 TYR A O 1
ATOM 3094 N N . VAL A 1 383 ? -8.899 -6.025 -1.126 1.00 78.56 383 VAL A N 1
ATOM 3095 C CA . VAL A 1 383 ? -9.781 -7.059 -1.680 1.00 78.56 383 VAL A CA 1
ATOM 3096 C C . VAL A 1 383 ? -9.376 -7.400 -3.112 1.00 78.56 383 VAL A C 1
ATOM 3098 O O . VAL A 1 383 ? -9.221 -8.583 -3.420 1.00 78.56 383 VAL A O 1
ATOM 3101 N N . ASP A 1 384 ? -9.129 -6.389 -3.944 1.00 71.00 384 ASP A N 1
ATOM 3102 C CA . ASP A 1 384 ? -8.718 -6.566 -5.343 1.00 71.00 384 ASP A CA 1
ATOM 3103 C C . ASP A 1 384 ? -7.336 -7.230 -5.461 1.00 71.00 384 ASP A C 1
ATOM 3105 O O . ASP A 1 384 ? -7.089 -8.036 -6.358 1.00 71.00 384 ASP A O 1
ATOM 3109 N N . LEU A 1 385 ? -6.463 -7.004 -4.475 1.00 69.44 385 LEU A N 1
ATOM 3110 C CA . LEU A 1 385 ? -5.181 -7.696 -4.313 1.00 69.44 385 LEU A CA 1
ATOM 3111 C C . LEU A 1 385 ? -5.312 -9.126 -3.760 1.00 69.44 385 LEU A C 1
ATOM 3113 O O . LEU A 1 385 ? -4.313 -9.712 -3.345 1.00 69.44 385 LEU A O 1
ATOM 3117 N N . ALA A 1 386 ? -6.512 -9.707 -3.716 1.00 75.50 386 ALA A N 1
ATOM 3118 C CA . ALA A 1 386 ? -6.762 -11.062 -3.218 1.00 75.50 386 ALA A CA 1
ATOM 3119 C C . ALA A 1 386 ? -6.254 -11.319 -1.781 1.00 75.50 386 ALA A C 1
ATOM 3121 O O . ALA A 1 386 ? -6.038 -12.469 -1.384 1.00 75.50 386 ALA A O 1
ATOM 3122 N N . MET A 1 387 ? -6.113 -10.270 -0.962 1.00 83.00 387 MET A N 1
ATOM 3123 C CA . MET A 1 387 ? -5.718 -10.395 0.446 1.00 83.00 387 MET A CA 1
ATOM 3124 C C . MET A 1 387 ? -6.658 -11.289 1.268 1.00 83.00 387 MET A C 1
ATOM 3126 O O . MET A 1 387 ? -6.158 -12.016 2.128 1.00 83.00 387 MET A O 1
ATOM 3130 N N . PRO A 1 388 ? -7.981 -11.350 0.999 1.00 87.12 388 PRO A N 1
ATOM 3131 C CA . PRO A 1 388 ? -8.854 -12.333 1.639 1.00 87.12 388 PRO A CA 1
ATOM 3132 C C . PRO A 1 388 ? -8.405 -13.793 1.457 1.00 87.12 388 PRO A C 1
ATOM 3134 O O . PRO A 1 388 ? -8.482 -14.575 2.399 1.00 87.12 388 PRO A O 1
ATOM 3137 N N . ALA A 1 389 ? -7.879 -14.164 0.287 1.00 83.62 389 ALA A N 1
ATOM 3138 C CA . ALA A 1 389 ? -7.364 -15.514 0.053 1.00 83.62 389 ALA A CA 1
ATOM 3139 C C . ALA A 1 389 ? -6.024 -15.749 0.775 1.00 83.62 389 ALA A C 1
ATOM 3141 O O . ALA A 1 389 ? -5.746 -16.851 1.248 1.00 83.62 389 ALA A O 1
ATOM 3142 N N . ILE A 1 390 ? -5.201 -14.703 0.916 1.00 85.19 390 ILE A N 1
ATOM 3143 C CA . ILE A 1 390 ? -3.972 -14.760 1.720 1.00 85.19 390 ILE A CA 1
ATOM 3144 C C . ILE A 1 390 ? -4.312 -14.973 3.204 1.00 85.19 390 ILE A C 1
ATOM 3146 O O . ILE A 1 390 ? -3.643 -15.763 3.869 1.00 85.19 390 ILE A O 1
ATOM 3150 N N . LEU A 1 391 ? -5.379 -14.349 3.719 1.00 90.25 391 LEU A N 1
ATOM 3151 C CA . LEU A 1 391 ? -5.853 -14.570 5.091 1.00 90.25 391 LEU A CA 1
ATOM 3152 C C . LEU A 1 391 ? -6.219 -16.033 5.356 1.00 90.25 391 LEU A C 1
ATOM 3154 O O . LEU A 1 391 ? -5.847 -16.550 6.408 1.00 90.25 391 LEU A O 1
ATOM 3158 N N . ASP A 1 392 ? -6.896 -16.710 4.420 1.00 88.00 392 ASP A N 1
ATOM 3159 C CA . ASP A 1 392 ? -7.168 -18.152 4.530 1.00 88.00 392 ASP A CA 1
ATOM 3160 C C . ASP A 1 392 ? -5.855 -18.927 4.724 1.00 88.00 392 ASP A C 1
ATOM 3162 O O . ASP A 1 392 ? -5.732 -19.694 5.678 1.00 88.00 392 ASP A O 1
ATOM 3166 N N . LYS A 1 393 ? -4.826 -18.660 3.906 1.00 85.81 393 LYS A N 1
ATOM 3167 C CA . LYS A 1 393 ? -3.518 -19.330 4.026 1.00 85.81 393 LYS A CA 1
ATOM 3168 C C . LYS A 1 393 ? -2.820 -19.045 5.353 1.00 85.81 393 LYS A C 1
ATOM 3170 O O . LYS A 1 393 ? -2.268 -19.966 5.951 1.00 85.81 393 LYS A O 1
ATOM 3175 N N . LEU A 1 394 ? -2.843 -17.799 5.826 1.00 89.12 394 LEU A N 1
ATOM 3176 C CA . LEU A 1 394 ? -2.218 -17.422 7.098 1.00 89.12 394 LEU A CA 1
ATOM 3177 C C . LEU A 1 394 ? -2.910 -18.086 8.294 1.00 89.12 394 LEU A C 1
ATOM 3179 O O . LEU A 1 394 ? -2.235 -18.524 9.226 1.00 89.12 394 LEU A O 1
ATOM 3183 N N . MET A 1 395 ? -4.240 -18.187 8.261 1.00 91.25 395 MET A N 1
ATOM 3184 C CA . MET A 1 395 ? -5.023 -18.849 9.307 1.00 91.25 395 MET A CA 1
ATOM 3185 C C . MET A 1 395 ? -4.874 -20.376 9.252 1.00 91.25 395 MET A C 1
ATOM 3187 O O . MET A 1 395 ? -4.716 -21.008 10.294 1.00 91.25 395 MET A O 1
ATOM 3191 N N . GLU A 1 396 ? -4.873 -20.976 8.057 1.00 89.94 396 GLU A N 1
ATOM 3192 C CA . GLU A 1 396 ? -4.649 -22.416 7.853 1.00 89.94 396 GLU A CA 1
ATOM 3193 C C . GLU A 1 396 ? -3.247 -22.849 8.301 1.00 89.94 396 GLU A C 1
ATOM 3195 O O . GLU A 1 396 ? -3.091 -23.908 8.912 1.00 89.94 396 GLU A O 1
ATOM 3200 N N . ALA A 1 397 ? -2.232 -22.020 8.043 1.00 87.81 397 ALA A N 1
ATOM 3201 C CA . ALA A 1 397 ? -0.861 -22.250 8.491 1.00 87.81 397 ALA A CA 1
ATOM 3202 C C . ALA A 1 397 ? -0.656 -21.986 9.995 1.00 87.81 397 ALA A C 1
ATOM 3204 O O . ALA A 1 397 ? 0.393 -22.328 10.539 1.00 87.81 397 ALA A O 1
ATOM 3205 N N . GLY A 1 398 ? -1.632 -21.372 10.674 1.00 89.50 398 GLY A N 1
ATOM 3206 C CA . GLY A 1 398 ? -1.514 -20.952 12.070 1.00 89.50 398 GLY A CA 1
ATOM 3207 C C . GLY A 1 398 ? -0.566 -19.768 12.291 1.00 89.50 398 GLY A C 1
ATOM 3208 O O . GLY A 1 398 ? -0.211 -19.492 13.434 1.00 89.50 398 GLY A O 1
ATOM 3209 N N . THR A 1 399 ? -0.161 -19.069 11.225 1.00 89.50 399 THR A N 1
ATOM 3210 C CA . THR A 1 399 ? 0.658 -17.847 11.293 1.00 89.50 399 THR A CA 1
ATOM 3211 C C . THR A 1 399 ? -0.089 -16.723 12.008 1.00 89.50 399 THR A C 1
ATOM 3213 O O . THR A 1 399 ? 0.504 -15.988 12.792 1.00 89.50 399 THR A O 1
ATOM 3216 N N . ILE A 1 400 ? -1.401 -16.620 11.775 1.00 93.00 400 ILE A N 1
ATOM 3217 C CA . ILE A 1 400 ? -2.309 -15.750 12.532 1.00 93.00 400 ILE A CA 1
ATOM 3218 C C . ILE A 1 400 ? -3.479 -16.589 13.073 1.00 93.00 400 ILE A C 1
ATOM 3220 O O . ILE A 1 400 ? -3.849 -17.593 12.456 1.00 93.00 400 ILE A O 1
ATOM 3224 N N . PRO A 1 401 ? -4.093 -16.220 14.212 1.00 94.06 401 PRO A N 1
ATOM 3225 C CA . PRO A 1 401 ? -5.304 -16.888 14.672 1.00 94.06 401 PRO A CA 1
ATOM 3226 C C . PRO A 1 401 ? -6.485 -16.580 13.737 1.00 94.06 401 PRO A C 1
ATOM 3228 O O . PRO A 1 401 ? -6.467 -15.573 13.027 1.00 94.06 401 PRO A O 1
ATOM 3231 N N . PRO A 1 402 ? -7.573 -17.372 13.792 1.00 95.56 402 PRO A N 1
ATOM 3232 C CA . PRO A 1 402 ? -8.842 -16.965 13.203 1.00 95.56 402 PRO A CA 1
ATOM 3233 C C . PRO A 1 402 ? -9.230 -15.562 13.687 1.00 95.56 402 PRO A C 1
ATOM 3235 O O . PRO A 1 402 ? -9.286 -15.325 14.897 1.00 95.56 402 PRO A O 1
ATOM 3238 N N . ALA A 1 403 ? -9.506 -14.655 12.752 1.00 96.62 403 ALA A N 1
ATOM 3239 C CA . ALA A 1 403 ? -9.815 -13.251 13.016 1.00 96.62 403 ALA A CA 1
ATOM 3240 C C . ALA A 1 403 ? -10.943 -12.764 12.101 1.00 96.62 403 ALA A C 1
ATOM 3242 O O . ALA A 1 403 ? -11.091 -13.254 10.980 1.00 96.62 403 ALA A O 1
ATOM 3243 N N . VAL A 1 404 ? -11.729 -11.798 12.578 1.00 97.44 404 VAL A N 1
ATOM 3244 C CA . VAL A 1 404 ? -12.682 -11.059 11.740 1.00 97.44 404 VAL A CA 1
ATOM 3245 C C . VAL A 1 404 ? -11.929 -9.892 11.116 1.00 97.44 404 VAL A C 1
ATOM 3247 O O . VAL A 1 404 ? -11.328 -9.093 11.835 1.00 97.44 404 VAL A O 1
ATOM 3250 N N . VAL A 1 405 ? -11.959 -9.790 9.788 1.00 97.25 405 VAL A N 1
ATOM 3251 C CA . VAL A 1 405 ? -11.262 -8.721 9.060 1.00 97.25 405 VAL A CA 1
ATOM 3252 C C . VAL A 1 405 ? -12.277 -7.844 8.350 1.00 97.25 405 VAL A C 1
ATOM 3254 O O . VAL A 1 405 ? -13.134 -8.332 7.619 1.00 97.25 405 VAL A O 1
ATOM 3257 N N . VAL A 1 406 ? -12.191 -6.542 8.583 1.00 96.62 406 VAL A N 1
ATOM 3258 C CA . VAL A 1 406 ? -13.065 -5.528 8.010 1.00 96.62 406 VAL A CA 1
ATOM 3259 C C . VAL A 1 406 ? -12.258 -4.693 7.033 1.00 96.62 406 VAL A C 1
ATOM 3261 O O . VAL A 1 406 ? -11.401 -3.910 7.427 1.00 96.62 406 VAL A O 1
ATOM 3264 N N . PHE A 1 407 ? -12.554 -4.857 5.751 1.00 92.19 407 PHE A N 1
ATOM 3265 C CA . PHE A 1 407 ? -12.013 -4.056 4.667 1.00 92.19 407 PHE A CA 1
ATOM 3266 C C . PHE A 1 407 ? -12.888 -2.816 4.504 1.00 92.19 407 PHE A C 1
ATOM 3268 O O . PHE A 1 407 ? -14.042 -2.900 4.089 1.00 92.19 407 PHE A O 1
ATOM 3275 N N . CYS A 1 408 ? -12.338 -1.665 4.857 1.00 88.88 408 CYS A N 1
ATOM 3276 C CA . CYS A 1 408 ? -13.000 -0.375 4.917 1.00 88.88 408 CYS A CA 1
ATOM 3277 C C . CYS A 1 408 ? -12.452 0.545 3.811 1.00 88.88 408 CYS A C 1
ATOM 3279 O O . CYS A 1 408 ? -11.389 1.148 3.982 1.00 88.88 408 CYS A O 1
ATOM 3281 N N . PRO A 1 409 ? -13.122 0.633 2.648 1.00 81.12 409 PRO A N 1
ATOM 3282 C CA . PRO A 1 409 ? -12.857 1.682 1.671 1.00 81.12 409 PRO A CA 1
ATOM 3283 C C . PRO A 1 409 ? -13.019 3.085 2.273 1.00 81.12 409 PRO A C 1
ATOM 3285 O O . PRO A 1 409 ? -13.781 3.285 3.226 1.00 81.12 409 PRO A O 1
ATOM 3288 N N . ALA A 1 410 ? -12.354 4.074 1.676 1.00 70.69 410 ALA A N 1
ATOM 3289 C CA . ALA A 1 410 ? -12.725 5.473 1.873 1.00 70.69 410 ALA A CA 1
ATOM 3290 C C . ALA A 1 410 ? -14.180 5.687 1.404 1.00 70.69 410 ALA A C 1
ATOM 3292 O O . ALA A 1 410 ? -14.580 5.151 0.368 1.00 70.69 410 ALA A O 1
ATOM 3293 N N . ALA A 1 411 ? -14.980 6.430 2.173 1.00 59.94 411 ALA A N 1
ATOM 3294 C CA . ALA A 1 411 ? -16.384 6.710 1.847 1.00 59.94 411 ALA A CA 1
ATOM 3295 C C . ALA A 1 411 ? -16.526 7.933 0.917 1.00 59.94 411 ALA A C 1
ATOM 3297 O O . ALA A 1 411 ? -17.574 8.157 0.312 1.00 59.94 411 ALA A O 1
ATOM 3298 N N . GLY A 1 412 ? -15.452 8.710 0.761 1.00 57.56 412 GLY A N 1
ATOM 3299 C CA . GLY A 1 412 ? -15.349 9.800 -0.197 1.00 57.56 412 GLY A CA 1
ATOM 3300 C C . GLY A 1 412 ? -13.900 10.162 -0.511 1.00 57.56 412 GLY A C 1
ATOM 3301 O O . GLY A 1 412 ? -13.165 9.387 -1.122 1.00 57.56 412 GLY A O 1
ATOM 3302 N N . HIS A 1 413 ? -13.496 11.377 -0.134 1.00 58.72 413 HIS A N 1
ATOM 3303 C CA . HIS A 1 413 ? -12.175 11.915 -0.451 1.00 58.72 413 HIS A CA 1
ATOM 3304 C C . HIS A 1 413 ? -11.142 11.345 0.518 1.00 58.72 413 HIS A C 1
ATOM 3306 O O . HIS A 1 413 ? -10.926 11.875 1.607 1.00 58.72 413 HIS A O 1
ATOM 3312 N N . ARG A 1 414 ? -10.498 10.257 0.087 1.00 67.50 414 ARG A N 1
ATOM 3313 C CA . ARG A 1 414 ? -9.452 9.520 0.808 1.00 67.50 414 ARG A CA 1
ATOM 3314 C C . ARG A 1 414 ? -8.487 10.424 1.590 1.00 67.50 414 ARG A C 1
ATOM 3316 O O . ARG A 1 414 ? -8.234 10.170 2.760 1.00 67.50 414 ARG A O 1
ATOM 3323 N N . THR A 1 415 ? -7.983 11.495 0.977 1.00 60.56 415 THR A N 1
ATOM 3324 C CA . THR A 1 415 ? -7.024 12.417 1.613 1.00 60.56 415 THR A CA 1
ATOM 3325 C C . THR A 1 415 ? -7.632 13.212 2.771 1.00 60.56 415 THR A C 1
ATOM 3327 O O . THR A 1 415 ? -6.971 13.395 3.787 1.00 60.56 415 THR A O 1
ATOM 3330 N N . VAL A 1 416 ? -8.892 13.643 2.664 1.00 62.75 416 VAL A N 1
ATOM 3331 C CA . VAL A 1 416 ? -9.591 14.387 3.731 1.00 62.75 416 VAL A CA 1
ATOM 3332 C C . VAL A 1 416 ? -9.855 13.491 4.935 1.00 62.75 416 VAL A C 1
ATOM 3334 O O . VAL A 1 416 ? -9.682 13.922 6.074 1.00 62.75 416 VAL A O 1
ATOM 3337 N N . GLU A 1 417 ? -10.263 12.244 4.690 1.00 70.88 417 GLU A N 1
ATOM 3338 C CA . GLU A 1 417 ? -10.476 11.263 5.755 1.00 70.88 417 GLU A CA 1
ATOM 3339 C C . GLU A 1 417 ? -9.154 10.910 6.448 1.00 70.88 417 GLU A C 1
ATOM 3341 O O . GLU A 1 417 ? -9.090 10.847 7.672 1.00 70.88 417 GLU A O 1
ATOM 3346 N N . TYR A 1 418 ? -8.086 10.680 5.682 1.00 78.00 418 TYR A N 1
ATOM 3347 C CA . TYR A 1 418 ? -6.892 10.013 6.201 1.00 78.00 418 TYR A CA 1
ATOM 3348 C C . TYR A 1 418 ? -5.771 10.942 6.674 1.00 78.00 418 TYR A C 1
ATOM 3350 O O . TYR A 1 418 ? -4.922 10.501 7.447 1.00 78.00 418 TYR A O 1
ATOM 3358 N N . ASN A 1 419 ? -5.768 12.220 6.285 1.00 74.81 419 ASN A N 1
ATOM 3359 C CA . ASN A 1 419 ? -4.720 13.169 6.673 1.00 74.81 419 ASN A CA 1
ATOM 3360 C C . ASN A 1 419 ? -4.901 13.672 8.120 1.00 74.81 419 ASN A C 1
ATOM 3362 O O . ASN A 1 419 ? -5.337 14.800 8.355 1.00 74.81 419 ASN A O 1
ATOM 3366 N N . CYS A 1 420 ? -4.629 12.795 9.093 1.00 80.12 420 CYS A N 1
ATOM 3367 C CA . CYS A 1 420 ? -4.746 13.040 10.535 1.00 80.12 420 CYS A CA 1
ATOM 3368 C C . CYS A 1 420 ? -6.036 13.778 10.935 1.00 80.12 420 CYS A C 1
ATOM 3370 O O . CYS A 1 420 ? -6.013 14.716 11.736 1.00 80.12 420 CYS A O 1
ATOM 3372 N N . ASN A 1 421 ? -7.169 13.390 10.353 1.00 78.25 421 ASN A N 1
ATOM 3373 C CA . ASN A 1 421 ? -8.451 14.031 10.601 1.00 78.25 421 ASN A CA 1
ATOM 3374 C C . ASN A 1 421 ? -9.036 13.548 11.939 1.00 78.25 421 ASN A C 1
ATOM 3376 O O . ASN A 1 421 ? -9.298 12.355 12.112 1.00 78.25 421 ASN A O 1
ATOM 3380 N N . ASP A 1 422 ? -9.232 14.473 12.884 1.00 79.75 422 ASP A N 1
ATOM 3381 C CA . ASP A 1 422 ? -9.760 14.162 14.219 1.00 79.75 422 ASP A CA 1
ATOM 3382 C C . ASP A 1 422 ? -11.181 13.597 14.140 1.00 79.75 422 ASP A C 1
ATOM 3384 O O . ASP A 1 422 ? -11.460 12.563 14.733 1.00 79.75 422 ASP A O 1
ATOM 3388 N N . THR A 1 423 ? -12.054 14.199 13.329 1.00 76.56 423 THR A N 1
ATOM 3389 C CA . THR A 1 423 ? -13.445 13.750 13.179 1.00 76.56 423 THR A CA 1
ATOM 3390 C C . THR A 1 423 ? -13.527 12.351 12.577 1.00 76.56 423 THR A C 1
ATOM 3392 O O . THR A 1 423 ? -14.323 11.531 13.023 1.00 76.56 423 THR A O 1
ATOM 3395 N N . PHE A 1 424 ? -12.695 12.044 11.577 1.00 80.62 424 PHE A N 1
ATOM 3396 C CA . PHE A 1 424 ? -12.626 10.686 11.030 1.00 80.62 424 PHE A CA 1
ATOM 3397 C C . PHE A 1 424 ? -12.141 9.686 12.083 1.00 80.62 424 PHE A C 1
ATOM 3399 O O . PHE A 1 424 ? -12.685 8.591 12.201 1.00 80.62 424 PHE A O 1
ATOM 3406 N N . THR A 1 425 ? -11.142 10.083 12.863 1.00 88.38 425 THR A N 1
ATOM 3407 C CA . THR A 1 425 ? -10.540 9.268 13.918 1.00 88.38 425 THR A CA 1
ATOM 3408 C C . THR A 1 425 ? -11.538 8.954 15.041 1.00 88.38 425 THR A C 1
ATOM 3410 O O . THR A 1 425 ? -11.675 7.790 15.418 1.00 88.38 425 THR A O 1
ATOM 3413 N N . GLU A 1 426 ? -12.297 9.954 15.495 1.00 85.94 426 GLU A N 1
ATOM 3414 C CA . GLU A 1 426 ? -13.387 9.814 16.472 1.00 85.94 426 GLU A CA 1
ATOM 3415 C C . GLU A 1 426 ? -14.508 8.921 15.923 1.00 85.94 426 GLU A C 1
ATOM 3417 O O . GLU A 1 426 ? -14.923 7.966 16.575 1.00 85.94 426 GLU A O 1
ATOM 3422 N N . LEU A 1 427 ? -14.937 9.147 14.675 1.00 85.12 427 LEU A N 1
ATOM 3423 C CA . LEU A 1 427 ? -15.956 8.326 14.016 1.00 85.12 427 LEU A CA 1
ATOM 3424 C C . LEU A 1 427 ? -15.534 6.853 13.917 1.00 85.12 427 LEU A C 1
ATOM 3426 O O . LEU A 1 427 ? -16.352 5.953 14.128 1.00 85.12 427 LEU A O 1
ATOM 3430 N N . LEU A 1 428 ? -14.263 6.576 13.606 1.00 89.75 428 LEU A N 1
ATOM 3431 C CA . LEU A 1 428 ? -13.751 5.207 13.598 1.00 89.75 428 LEU A CA 1
ATOM 3432 C C . LEU A 1 428 ? -13.835 4.571 14.991 1.00 89.75 428 LEU A C 1
ATOM 3434 O O . LEU A 1 428 ? -14.335 3.450 15.114 1.00 89.75 428 LEU A O 1
ATOM 3438 N N . ALA A 1 429 ? -13.333 5.264 16.012 1.00 91.25 429 ALA A N 1
ATOM 3439 C CA . ALA A 1 429 ? -13.209 4.739 17.367 1.00 91.25 429 ALA A CA 1
ATOM 3440 C C . ALA A 1 429 ? -14.570 4.562 18.058 1.00 91.25 429 ALA A C 1
ATOM 3442 O O . ALA A 1 429 ? -14.883 3.470 18.542 1.00 91.25 429 ALA A O 1
ATOM 3443 N N . ASP A 1 430 ? -15.389 5.610 18.056 1.00 87.06 430 ASP A N 1
ATOM 3444 C CA . ASP A 1 430 ? -16.602 5.684 18.866 1.00 87.06 430 ASP A CA 1
ATOM 3445 C C . ASP A 1 430 ? -17.790 5.011 18.186 1.00 87.06 430 ASP A C 1
ATOM 3447 O O . ASP A 1 430 ? -18.580 4.325 18.841 1.00 87.06 430 ASP A O 1
ATOM 3451 N N . GLU A 1 431 ? -17.911 5.155 16.867 1.00 86.62 431 GLU A N 1
ATOM 3452 C CA . GLU A 1 431 ? -19.082 4.682 16.133 1.00 86.62 431 GLU A CA 1
ATOM 3453 C C . GLU A 1 431 ? -18.795 3.400 15.368 1.00 86.62 431 GLU A C 1
ATOM 3455 O O . GLU A 1 431 ? -19.495 2.398 15.540 1.00 86.62 431 GLU A O 1
ATOM 3460 N N . PHE A 1 432 ? -17.765 3.399 14.520 1.00 90.94 432 PHE A N 1
ATOM 3461 C CA . PHE A 1 432 ? -17.568 2.292 13.593 1.00 90.94 432 PHE A CA 1
ATOM 3462 C C . PHE A 1 432 ? -17.123 1.016 14.309 1.00 90.94 432 PHE A C 1
ATOM 3464 O O . PHE A 1 432 ? -17.712 -0.045 14.096 1.00 90.94 432 PHE A O 1
ATOM 3471 N N . ILE A 1 433 ? -16.146 1.098 15.215 1.00 94.56 433 ILE A N 1
ATOM 3472 C CA . ILE A 1 433 ? -15.719 -0.061 16.010 1.00 94.56 433 ILE A CA 1
ATOM 3473 C C . ILE A 1 433 ? -16.840 -0.539 16.945 1.00 94.56 433 ILE A C 1
ATOM 3475 O O . ILE A 1 433 ? -17.068 -1.748 17.055 1.00 94.56 433 ILE A O 1
ATOM 3479 N N . SER A 1 434 ? -17.588 0.374 17.568 1.00 90.94 434 SER A N 1
ATOM 3480 C CA . SER A 1 434 ? -18.759 0.029 18.387 1.00 90.94 434 SER A CA 1
ATOM 3481 C C . SER A 1 434 ? -19.823 -0.714 17.580 1.00 90.94 434 SER A C 1
ATOM 3483 O O . SER A 1 434 ? -20.338 -1.747 18.019 1.00 90.94 434 SER A O 1
ATOM 3485 N N . HIS A 1 435 ? -20.103 -0.254 16.359 1.00 91.44 435 HIS A N 1
ATOM 3486 C CA . HIS A 1 435 ? -20.994 -0.943 15.431 1.00 91.44 435 HIS A CA 1
ATOM 3487 C C . HIS A 1 435 ? -20.484 -2.347 15.110 1.00 91.44 435 HIS A C 1
ATOM 3489 O O . HIS A 1 435 ? -21.233 -3.311 15.261 1.00 91.44 435 HIS A O 1
ATOM 3495 N N . LEU A 1 436 ? -19.207 -2.503 14.753 1.00 94.62 436 LEU A N 1
ATOM 3496 C CA . LEU A 1 436 ? -18.621 -3.812 14.445 1.00 94.62 436 LEU A CA 1
ATOM 3497 C C . LEU A 1 436 ? -18.715 -4.786 15.630 1.00 94.62 436 LEU A C 1
ATOM 3499 O O . LEU A 1 436 ? -19.095 -5.941 15.435 1.00 94.62 436 LEU A O 1
ATOM 3503 N N . ARG A 1 437 ? -18.469 -4.312 16.857 1.00 95.06 437 ARG A N 1
ATOM 3504 C CA . ARG A 1 437 ? -18.629 -5.091 18.100 1.00 95.06 437 ARG A CA 1
ATOM 3505 C C . ARG A 1 437 ? -20.080 -5.498 18.373 1.00 95.06 437 ARG A C 1
ATOM 3507 O O . ARG A 1 437 ? -20.312 -6.535 18.985 1.00 95.06 437 ARG A O 1
ATOM 3514 N N . SER A 1 438 ? -21.060 -4.720 17.908 1.00 93.38 438 SER A N 1
ATOM 3515 C CA . SER A 1 438 ? -22.483 -5.075 18.024 1.00 93.38 438 SER A CA 1
ATOM 3516 C C . SER A 1 438 ? -22.934 -6.128 17.003 1.00 93.38 438 SER A C 1
ATOM 3518 O O . SER A 1 438 ? -23.888 -6.862 17.254 1.00 93.38 438 SER A O 1
ATOM 3520 N N . GLN A 1 439 ? -22.271 -6.186 15.844 1.00 92.50 439 GLN A N 1
ATOM 3521 C CA . GLN A 1 439 ? -22.662 -7.045 14.724 1.00 92.50 439 GLN A CA 1
ATOM 3522 C C . GLN A 1 439 ? -21.920 -8.385 14.708 1.00 92.50 439 GLN A C 1
ATOM 3524 O O . GLN A 1 439 ? -22.453 -9.373 14.202 1.00 92.50 439 GLN A O 1
ATOM 3529 N N . PHE A 1 440 ? -20.698 -8.429 15.243 1.00 95.25 440 PHE A N 1
ATOM 3530 C CA . PHE A 1 440 ? -19.823 -9.595 15.184 1.00 95.25 440 PHE A CA 1
ATOM 3531 C C . PHE A 1 440 ? -19.252 -9.928 16.565 1.00 95.25 440 PHE A C 1
ATOM 3533 O O . PHE A 1 440 ? -18.942 -9.043 17.354 1.00 95.25 440 PHE A O 1
ATOM 3540 N N . ASN A 1 441 ? -19.051 -11.220 16.834 1.00 96.88 441 ASN A N 1
ATOM 3541 C CA . ASN A 1 441 ? -18.363 -11.734 18.020 1.00 96.88 441 ASN A CA 1
ATOM 3542 C C . ASN A 1 441 ? -16.851 -11.424 18.012 1.00 96.88 441 ASN A C 1
ATOM 3544 O O . ASN A 1 441 ? -16.016 -12.318 17.858 1.00 96.88 441 ASN A O 1
ATOM 3548 N N . VAL A 1 442 ? -16.495 -10.150 18.136 1.00 97.69 442 VAL A N 1
ATOM 3549 C CA . VAL A 1 442 ? -15.111 -9.671 18.196 1.00 97.69 442 VAL A CA 1
ATOM 3550 C C . VAL A 1 442 ? -14.750 -9.188 19.596 1.00 97.69 442 VAL A C 1
ATOM 3552 O O . VAL A 1 442 ? -15.616 -8.824 20.389 1.00 97.69 442 VAL A O 1
ATOM 3555 N N . ALA A 1 443 ? -13.462 -9.222 19.920 1.00 95.44 443 ALA A N 1
ATOM 3556 C CA . ALA A 1 443 ? -12.955 -8.781 21.210 1.00 95.44 443 ALA A CA 1
ATOM 3557 C C . ALA A 1 443 ? -13.235 -7.286 21.451 1.00 95.44 443 ALA A C 1
ATOM 3559 O O . ALA A 1 443 ? -13.202 -6.460 20.535 1.00 95.44 443 ALA A O 1
ATOM 3560 N N . SER A 1 444 ? -13.532 -6.939 22.704 1.00 93.62 444 SER A N 1
ATOM 3561 C CA . SER A 1 444 ? -13.844 -5.565 23.108 1.00 93.62 444 SER A CA 1
ATOM 3562 C C . SER A 1 444 ? -12.624 -4.773 23.575 1.00 93.62 444 SER A C 1
ATOM 3564 O O . SER A 1 444 ? -12.722 -3.561 23.722 1.00 93.62 444 SER A O 1
ATOM 3566 N N . ASP A 1 445 ? -11.502 -5.437 23.855 1.00 93.69 445 ASP A N 1
ATOM 3567 C CA . ASP A 1 445 ? -10.282 -4.791 24.327 1.00 93.69 445 ASP A CA 1
ATOM 3568 C C . ASP A 1 445 ? -9.377 -4.329 23.173 1.00 93.69 445 ASP A C 1
ATOM 3570 O O . ASP A 1 445 ? -9.373 -4.902 22.077 1.00 93.69 445 ASP A O 1
ATOM 3574 N N . ALA A 1 446 ? -8.589 -3.286 23.442 1.00 94.75 446 ALA A N 1
ATOM 3575 C CA . ALA A 1 446 ? -7.674 -2.693 22.473 1.00 94.75 446 ALA A CA 1
ATOM 3576 C C . ALA A 1 446 ? -6.620 -3.687 21.973 1.00 94.75 446 ALA A C 1
ATOM 3578 O O . ALA A 1 446 ? -6.309 -3.717 20.783 1.00 94.75 446 ALA A O 1
ATOM 3579 N N . GLY A 1 447 ? -6.106 -4.540 22.867 1.00 94.75 447 GLY A N 1
ATOM 3580 C CA . GLY A 1 447 ? -5.027 -5.486 22.578 1.00 94.75 447 GLY A CA 1
ATOM 3581 C C . GLY A 1 447 ? -5.370 -6.517 21.502 1.00 94.75 447 GLY A C 1
ATOM 3582 O O . GLY A 1 447 ? -4.459 -7.095 20.916 1.00 94.75 447 GLY A O 1
ATOM 3583 N N . HIS A 1 448 ? -6.656 -6.715 21.195 1.00 96.19 448 HIS A N 1
ATOM 3584 C CA . HIS A 1 448 ? -7.145 -7.595 20.128 1.00 96.19 448 HIS A CA 1
ATOM 3585 C C . HIS A 1 448 ? -7.761 -6.848 18.935 1.00 96.19 448 HIS A C 1
ATOM 3587 O O . HIS A 1 448 ? -8.396 -7.474 18.081 1.00 96.19 448 HIS A O 1
ATOM 3593 N N . THR A 1 449 ? -7.578 -5.530 18.865 1.00 98.00 449 THR A N 1
ATOM 3594 C CA . THR A 1 449 ? -8.029 -4.690 17.753 1.00 98.00 449 THR A CA 1
ATOM 3595 C C . THR A 1 449 ? -6.810 -4.154 17.001 1.00 98.00 449 THR A C 1
ATOM 3597 O O . THR A 1 449 ? -5.951 -3.485 17.578 1.00 98.00 449 THR A O 1
ATOM 3600 N N . VAL A 1 450 ? -6.729 -4.471 15.710 1.00 98.50 450 VAL A N 1
ATOM 3601 C CA . VAL A 1 450 ? -5.672 -4.033 14.793 1.00 98.50 450 VAL A CA 1
ATOM 3602 C C . VAL A 1 450 ? -6.259 -3.013 13.825 1.00 98.50 450 VAL A C 1
ATOM 3604 O O . VAL A 1 450 ? -7.288 -3.291 13.213 1.00 98.50 450 VAL A O 1
ATOM 3607 N N . ILE A 1 451 ? -5.606 -1.868 13.641 1.00 98.56 451 ILE A N 1
ATOM 3608 C CA . ILE A 1 451 ? -5.881 -0.950 12.527 1.00 98.56 451 ILE A CA 1
ATOM 3609 C C . ILE A 1 451 ? -4.705 -0.957 11.554 1.00 98.56 451 ILE A C 1
ATOM 3611 O O . ILE A 1 451 ? -3.543 -0.943 11.962 1.00 98.56 451 ILE A O 1
ATOM 3615 N N . THR A 1 452 ? -4.992 -1.033 10.259 1.00 98.06 452 THR A N 1
ATOM 3616 C CA . THR A 1 452 ? -3.961 -1.188 9.235 1.00 98.06 452 THR A CA 1
ATOM 3617 C C . THR A 1 452 ? -4.282 -0.423 7.958 1.00 98.06 452 THR A C 1
ATOM 3619 O O . THR A 1 452 ? -5.448 -0.259 7.599 1.00 98.06 452 THR A O 1
ATOM 3622 N N . GLY A 1 453 ? -3.242 0.076 7.291 1.00 94.69 453 GLY A N 1
ATOM 3623 C CA . GLY A 1 453 ? -3.338 0.837 6.050 1.00 94.69 453 GLY A CA 1
ATOM 3624 C C . GLY A 1 453 ? -1.970 1.076 5.412 1.00 94.69 453 GLY A C 1
ATOM 3625 O O . GLY A 1 453 ? -0.932 0.840 6.036 1.00 94.69 453 GLY A O 1
ATOM 3626 N N . ALA A 1 454 ? -1.986 1.571 4.173 1.00 87.69 454 ALA A N 1
ATOM 3627 C CA . ALA A 1 454 ? -0.792 1.938 3.420 1.00 87.69 454 ALA A CA 1
ATOM 3628 C C . ALA A 1 454 ? -0.810 3.412 2.993 1.00 87.69 454 ALA A C 1
ATOM 3630 O O . ALA A 1 454 ? -1.869 3.977 2.700 1.00 87.69 454 ALA A O 1
ATOM 3631 N N . SER A 1 455 ? 0.356 4.057 2.912 1.00 87.62 455 SER A N 1
ATOM 3632 C CA . SER A 1 455 ? 0.446 5.467 2.507 1.00 87.62 455 SER A CA 1
ATOM 3633 C C . SER A 1 455 ? -0.372 6.373 3.445 1.00 87.62 455 SER A C 1
ATOM 3635 O O . SER A 1 455 ? -0.224 6.281 4.666 1.00 87.62 455 SER A O 1
ATOM 3637 N N . CYS A 1 456 ? -1.261 7.225 2.920 1.00 83.75 456 CYS A N 1
ATOM 3638 C CA . CYS A 1 456 ? -2.163 8.048 3.737 1.00 83.75 456 CYS A CA 1
ATOM 3639 C C . CYS A 1 456 ? -3.021 7.219 4.705 1.00 83.75 456 CYS A C 1
ATOM 3641 O O . CYS A 1 456 ? -3.247 7.652 5.828 1.00 83.75 456 CYS A O 1
ATOM 3643 N N . SER A 1 457 ? -3.476 6.015 4.337 1.00 89.25 457 SER A N 1
ATOM 3644 C CA . SER A 1 457 ? -4.230 5.190 5.289 1.00 89.25 457 SER A CA 1
ATOM 3645 C C . SER A 1 457 ? -3.345 4.547 6.359 1.00 89.25 457 SER A C 1
ATOM 3647 O O . SER A 1 457 ? -3.827 4.266 7.453 1.00 89.25 457 SER A O 1
ATOM 3649 N N . GLY A 1 458 ? -2.044 4.383 6.097 1.00 94.50 458 GLY A N 1
ATOM 3650 C CA . GLY A 1 458 ? -1.052 4.040 7.122 1.00 94.50 458 GLY A CA 1
ATOM 3651 C C . GLY A 1 458 ? -0.847 5.184 8.121 1.00 94.50 458 GLY A C 1
ATOM 3652 O O . GLY A 1 458 ? -0.842 4.960 9.330 1.00 94.50 458 GLY A O 1
ATOM 3653 N N . GLU A 1 459 ? -0.786 6.426 7.633 1.00 93.50 459 GLU A N 1
ATOM 3654 C CA . GLU A 1 459 ? -0.783 7.634 8.472 1.00 93.50 459 GLU A CA 1
ATOM 3655 C C . GLU A 1 459 ? -2.054 7.737 9.329 1.00 93.50 459 GLU A C 1
ATOM 3657 O O . GLU A 1 459 ? -1.956 7.936 10.541 1.00 93.50 459 GLU A O 1
ATOM 3662 N N . ALA A 1 460 ? -3.233 7.517 8.738 1.00 92.75 460 ALA A N 1
ATOM 3663 C CA . ALA A 1 460 ? -4.499 7.485 9.467 1.00 92.75 460 ALA A CA 1
ATOM 3664 C C . ALA A 1 460 ? -4.522 6.398 10.550 1.00 92.75 460 ALA A C 1
ATOM 3666 O O . ALA A 1 460 ? -4.982 6.652 11.660 1.00 92.75 460 ALA A O 1
ATOM 3667 N N . ALA A 1 461 ? -3.996 5.204 10.255 1.00 97.81 461 ALA A N 1
ATOM 3668 C CA . ALA A 1 461 ? -3.910 4.104 11.211 1.00 97.81 461 ALA A CA 1
ATOM 3669 C C . ALA A 1 461 ? -3.006 4.450 12.406 1.00 97.81 461 ALA A C 1
ATOM 3671 O O . ALA A 1 461 ? -3.398 4.241 13.556 1.00 97.81 461 ALA A O 1
ATOM 3672 N N . VAL A 1 462 ? -1.826 5.033 12.149 1.00 97.81 462 VAL A N 1
ATOM 3673 C CA . VAL A 1 462 ? -0.935 5.538 13.207 1.00 97.81 462 VAL A CA 1
ATOM 3674 C C . VAL A 1 462 ? -1.651 6.605 14.024 1.00 97.81 462 VAL A C 1
ATOM 3676 O O . VAL A 1 462 ? -1.703 6.506 15.247 1.00 97.81 462 VAL A O 1
ATOM 3679 N N . TYR A 1 463 ? -2.231 7.607 13.366 1.00 97.12 463 TYR A N 1
ATOM 3680 C CA . TYR A 1 463 ? -2.884 8.718 14.046 1.00 97.12 463 TYR A CA 1
ATOM 3681 C C . TYR A 1 463 ? -4.059 8.261 14.917 1.00 97.12 463 TYR A C 1
ATOM 3683 O O . TYR A 1 463 ? -4.151 8.664 16.077 1.00 97.12 463 TYR A O 1
ATOM 3691 N N . ALA A 1 464 ? -4.899 7.361 14.405 1.00 97.06 464 ALA A N 1
ATOM 3692 C CA . ALA A 1 464 ? -6.034 6.818 15.136 1.00 97.06 464 ALA A CA 1
ATOM 3693 C C . ALA A 1 464 ? -5.611 6.098 16.418 1.00 97.06 464 ALA A C 1
ATOM 3695 O O . ALA A 1 464 ? -6.215 6.315 17.463 1.00 97.06 464 ALA A O 1
ATOM 3696 N N . ALA A 1 465 ? -4.538 5.308 16.378 1.00 97.19 465 ALA A N 1
ATOM 3697 C CA . ALA A 1 465 ? -4.038 4.619 17.565 1.00 97.19 465 ALA A CA 1
ATOM 3698 C C . ALA A 1 465 ? -3.323 5.543 18.560 1.00 97.19 465 ALA A C 1
ATOM 3700 O O . ALA A 1 465 ? -3.366 5.295 19.761 1.00 97.19 465 ALA A O 1
ATOM 3701 N N . LEU A 1 466 ? -2.698 6.629 18.092 1.00 96.69 466 LEU A N 1
ATOM 3702 C CA . LEU A 1 466 ? -2.149 7.654 18.987 1.00 96.69 466 LEU A CA 1
ATOM 3703 C C . LEU A 1 466 ? -3.251 8.422 19.729 1.00 96.69 466 LEU A C 1
ATOM 3705 O O . LEU A 1 466 ? -3.024 8.878 20.848 1.00 96.69 466 LEU A O 1
ATOM 3709 N N . ARG A 1 467 ? -4.422 8.588 19.104 1.00 95.75 467 ARG A N 1
ATOM 3710 C CA . ARG A 1 467 ? -5.570 9.316 19.665 1.00 95.75 467 ARG A CA 1
ATOM 3711 C C . ARG A 1 467 ? -6.508 8.441 20.489 1.00 95.75 467 ARG A C 1
ATOM 3713 O O . ARG A 1 467 ? -7.014 8.928 21.493 1.00 95.75 467 ARG A O 1
ATOM 3720 N N . HIS A 1 468 ? -6.692 7.188 20.081 1.00 96.06 468 HIS A N 1
ATOM 3721 C CA . HIS A 1 468 ? -7.583 6.213 20.712 1.00 96.06 468 HIS A CA 1
ATOM 3722 C C . HIS A 1 468 ? -6.870 4.885 21.016 1.00 96.06 468 HIS A C 1
ATOM 3724 O O . HIS A 1 468 ? -7.260 3.826 20.500 1.00 96.06 468 HIS A O 1
ATOM 3730 N N . PRO A 1 469 ? -5.804 4.896 21.836 1.00 96.19 469 PRO A N 1
ATOM 3731 C CA . PRO A 1 469 ? -5.091 3.677 22.217 1.00 96.19 469 PRO A CA 1
ATOM 3732 C C . PRO A 1 469 ? -5.955 2.696 23.024 1.00 96.19 469 PRO A C 1
ATOM 3734 O O . PRO A 1 469 ? -5.683 1.498 23.044 1.00 96.19 469 PRO A O 1
ATOM 3737 N N . GLU A 1 470 ? -7.038 3.172 23.643 1.00 95.25 470 GLU A N 1
ATOM 3738 C CA . GLU A 1 470 ? -8.066 2.366 24.307 1.00 95.25 470 GLU A CA 1
ATOM 3739 C C . GLU A 1 470 ? -8.946 1.562 23.337 1.00 95.25 470 GLU A C 1
ATOM 3741 O O . GLU A 1 470 ? -9.641 0.632 23.758 1.00 95.25 470 GLU A O 1
ATOM 3746 N N . VAL A 1 471 ? -8.910 1.894 22.044 1.00 96.62 471 VAL A N 1
ATOM 3747 C CA . VAL A 1 471 ? -9.622 1.173 20.984 1.00 96.62 471 VAL A CA 1
ATOM 3748 C C . VAL A 1 471 ? -8.653 0.389 20.109 1.00 96.62 471 VAL A C 1
ATOM 3750 O O . VAL A 1 471 ? -8.919 -0.778 19.825 1.00 96.62 471 VAL A O 1
ATOM 3753 N N . PHE A 1 472 ? -7.532 0.994 19.711 1.00 97.38 472 PHE A N 1
ATOM 3754 C CA . PHE A 1 472 ? -6.564 0.413 18.780 1.00 97.38 472 PHE A CA 1
ATOM 3755 C C . PHE A 1 472 ? -5.251 0.071 19.495 1.00 97.38 472 PHE A C 1
ATOM 3757 O O . PHE A 1 472 ? -4.351 0.900 19.621 1.00 97.38 472 PHE A O 1
ATOM 3764 N N . GLY A 1 473 ? -5.124 -1.178 19.948 1.00 96.38 473 GLY A N 1
ATOM 3765 C CA . GLY A 1 473 ? -3.919 -1.663 20.629 1.00 96.38 473 GLY A CA 1
ATOM 3766 C C . GLY A 1 473 ? -2.838 -2.181 19.682 1.00 96.38 473 GLY A C 1
ATOM 3767 O O . GLY A 1 473 ? -1.728 -2.456 20.123 1.00 96.38 473 GLY A O 1
ATOM 3768 N N . ASN A 1 474 ? -3.121 -2.320 18.385 1.00 98.00 474 ASN A N 1
ATOM 3769 C CA . ASN A 1 474 ? -2.124 -2.733 17.401 1.00 98.00 474 ASN A CA 1
ATOM 3770 C C . ASN A 1 474 ? -2.289 -1.949 16.098 1.00 98.00 474 ASN A C 1
ATOM 3772 O O . ASN A 1 474 ? -3.408 -1.734 15.625 1.00 98.00 474 ASN A O 1
ATOM 3776 N N . VAL A 1 475 ? -1.166 -1.577 15.494 1.00 98.31 475 VAL A N 1
ATOM 3777 C CA . VAL A 1 475 ? -1.108 -0.809 14.249 1.00 98.31 475 VAL A CA 1
ATOM 3778 C C . VAL A 1 475 ? -0.218 -1.528 13.253 1.00 98.31 475 VAL A C 1
ATOM 3780 O O . VAL A 1 475 ? 0.881 -1.945 13.608 1.00 98.31 475 VAL A O 1
ATOM 3783 N N . VAL A 1 476 ? -0.663 -1.620 12.001 1.00 98.38 476 VAL A N 1
ATOM 3784 C CA . VAL A 1 476 ? 0.204 -1.944 10.861 1.00 98.38 476 VAL A CA 1
ATOM 3785 C C . VAL A 1 476 ? 0.179 -0.776 9.881 1.00 98.38 476 VAL A C 1
ATOM 3787 O O . VAL A 1 476 ? -0.830 -0.547 9.215 1.00 98.38 476 VAL A O 1
ATOM 3790 N N . SER A 1 477 ? 1.287 -0.047 9.783 1.00 97.88 477 SER A N 1
ATOM 3791 C CA . SER A 1 477 ? 1.447 1.084 8.865 1.00 97.88 477 SER A CA 1
ATOM 3792 C C . SER A 1 477 ? 2.467 0.747 7.791 1.00 97.88 477 SER A C 1
ATOM 3794 O O . SER A 1 477 ? 3.669 0.742 8.065 1.00 97.88 477 SER A O 1
ATOM 3796 N N . GLN A 1 478 ? 1.985 0.512 6.574 1.00 93.69 478 GLN A N 1
ATOM 3797 C CA . GLN A 1 478 ? 2.841 0.215 5.432 1.00 93.69 478 GLN A CA 1
ATOM 3798 C C . GLN A 1 478 ? 3.164 1.496 4.672 1.00 93.69 478 GLN A C 1
ATOM 3800 O O . GLN A 1 478 ? 2.255 2.186 4.206 1.00 93.69 478 GLN A O 1
ATOM 3805 N N . SER A 1 479 ? 4.438 1.859 4.565 1.00 91.62 479 SER A N 1
ATOM 3806 C CA . SER A 1 479 ? 4.862 3.084 3.875 1.00 91.62 479 SER A CA 1
ATOM 3807 C C . SER A 1 479 ? 4.056 4.324 4.305 1.00 91.62 479 SER A C 1
ATOM 3809 O O . SER A 1 479 ? 3.530 5.055 3.466 1.00 91.62 479 SER A O 1
ATOM 3811 N N . GLY A 1 480 ? 3.856 4.528 5.613 1.00 92.38 480 GLY A N 1
ATOM 3812 C CA . GLY A 1 480 ? 2.922 5.540 6.129 1.00 92.38 480 GLY A CA 1
ATOM 3813 C C . GLY A 1 480 ? 3.299 6.963 5.705 1.00 92.38 480 GLY A C 1
ATOM 3814 O O . GLY A 1 480 ? 4.461 7.348 5.825 1.00 92.38 480 GLY A O 1
ATOM 3815 N N . ALA A 1 481 ? 2.333 7.769 5.252 1.00 87.12 481 ALA A N 1
ATOM 3816 C CA . ALA A 1 481 ? 2.559 9.116 4.702 1.00 87.12 481 ALA A CA 1
ATOM 3817 C C . ALA A 1 481 ? 2.821 10.224 5.742 1.00 87.12 481 ALA A C 1
ATOM 3819 O O . ALA A 1 481 ? 2.406 11.368 5.585 1.00 87.12 481 ALA A O 1
ATOM 3820 N N . LEU A 1 482 ? 3.587 9.897 6.787 1.00 88.94 482 LEU A N 1
ATOM 3821 C CA . LEU A 1 482 ? 3.774 10.707 7.998 1.00 88.94 482 LEU A CA 1
ATOM 3822 C C . LEU A 1 482 ? 4.422 12.082 7.759 1.00 88.94 482 LEU A C 1
ATOM 3824 O O . LEU A 1 482 ? 4.480 12.908 8.670 1.00 88.94 482 LEU A O 1
ATOM 3828 N N . GLN A 1 483 ? 4.974 12.324 6.570 1.00 79.56 483 GLN A N 1
ATOM 3829 C CA . GLN A 1 483 ? 5.532 13.616 6.184 1.00 79.56 483 GLN A CA 1
ATOM 3830 C C . GLN A 1 483 ? 4.485 14.734 6.119 1.00 79.56 483 GLN A C 1
ATOM 3832 O O . GLN A 1 483 ? 4.850 15.886 6.342 1.00 79.56 483 GLN A O 1
ATOM 3837 N N . PHE A 1 484 ? 3.225 14.419 5.794 1.00 74.94 484 PHE A N 1
ATOM 3838 C CA . PHE A 1 484 ? 2.217 15.433 5.480 1.00 74.94 484 PHE A CA 1
ATOM 3839 C C . PHE A 1 484 ? 1.639 16.069 6.735 1.00 74.94 484 PHE A C 1
ATOM 3841 O O . PHE A 1 484 ? 1.471 17.285 6.774 1.00 74.94 484 PHE A O 1
ATOM 3848 N N . SER A 1 485 ? 1.427 15.273 7.785 1.00 80.94 485 SER A N 1
ATOM 3849 C CA . SER A 1 485 ? 1.014 15.755 9.104 1.00 80.94 485 SER A CA 1
ATOM 3850 C C . SER A 1 485 ? 2.100 15.578 10.166 1.00 80.94 485 SER A C 1
ATOM 3852 O O . SER A 1 485 ? 1.812 15.284 11.331 1.00 80.94 485 SER A O 1
ATOM 3854 N N . ARG A 1 486 ? 3.372 15.777 9.798 1.00 83.50 486 ARG A N 1
ATOM 3855 C CA . ARG A 1 486 ? 4.531 15.505 10.667 1.00 83.50 486 ARG A CA 1
ATOM 3856 C C . ARG A 1 486 ? 4.425 16.160 12.044 1.00 83.50 486 ARG A C 1
ATOM 3858 O O . ARG A 1 486 ? 4.711 15.510 13.053 1.00 83.50 486 ARG A O 1
ATOM 3865 N N . GLU A 1 487 ? 4.050 17.434 12.106 1.00 84.69 487 GLU A N 1
ATOM 3866 C CA . GLU A 1 487 ? 3.903 18.182 13.357 1.00 84.69 487 GLU A CA 1
ATOM 3867 C C . GLU A 1 487 ? 2.749 17.634 14.203 1.00 84.69 487 GLU A C 1
ATOM 3869 O O . GLU A 1 487 ? 2.925 17.397 15.399 1.00 84.69 487 GLU A O 1
ATOM 3874 N N . LYS A 1 488 ? 1.598 17.362 13.579 1.00 87.69 488 LYS A N 1
ATOM 3875 C CA . LYS A 1 488 ? 0.400 16.857 14.264 1.00 87.69 488 LYS A CA 1
ATOM 3876 C C . LYS A 1 488 ? 0.615 15.444 14.818 1.00 87.69 488 LYS A C 1
ATOM 3878 O O . LYS A 1 488 ? 0.251 15.165 15.960 1.00 87.69 488 LYS A O 1
ATOM 3883 N N . ILE A 1 489 ? 1.281 14.574 14.059 1.00 92.19 489 ILE A N 1
ATOM 3884 C CA . ILE A 1 489 ? 1.679 13.229 14.505 1.00 92.19 489 ILE A CA 1
ATOM 3885 C C . ILE A 1 489 ? 2.695 13.321 15.641 1.00 92.19 489 ILE A C 1
ATOM 3887 O O . ILE A 1 489 ? 2.581 12.602 16.629 1.00 92.19 489 ILE A O 1
ATOM 3891 N N . ALA A 1 490 ? 3.678 14.220 15.538 1.00 90.44 490 ALA A N 1
ATOM 3892 C CA . ALA A 1 490 ? 4.673 14.424 16.586 1.00 90.44 490 ALA A CA 1
ATOM 3893 C C . ALA A 1 490 ? 4.049 14.856 17.920 1.00 90.44 490 ALA A C 1
ATOM 3895 O O . ALA A 1 490 ? 4.460 14.370 18.977 1.00 90.44 490 ALA A O 1
ATOM 3896 N N . GLU A 1 491 ? 3.080 15.769 17.870 1.00 92.31 491 GLU A N 1
ATOM 3897 C CA . GLU A 1 491 ? 2.337 16.227 19.041 1.00 92.31 491 GLU A CA 1
ATOM 3898 C C . GLU A 1 491 ? 1.511 15.089 19.650 1.00 92.31 491 GLU A C 1
ATOM 3900 O O . GLU A 1 491 ? 1.671 14.786 20.836 1.00 92.31 491 GLU A O 1
ATOM 3905 N N . ALA A 1 492 ? 0.704 14.400 18.833 1.00 93.88 492 ALA A N 1
ATOM 3906 C CA . ALA A 1 492 ? -0.103 13.264 19.276 1.00 93.88 492 ALA A CA 1
ATOM 3907 C C . ALA A 1 492 ? 0.764 12.155 19.889 1.00 93.88 492 ALA A C 1
ATOM 3909 O O . ALA A 1 492 ? 0.448 11.640 20.959 1.00 93.88 492 ALA A O 1
ATOM 3910 N N . PHE A 1 493 ? 1.907 11.851 19.271 1.00 94.75 493 PHE A N 1
ATOM 3911 C CA . PHE A 1 493 ? 2.861 10.871 19.779 1.00 94.75 493 PHE A CA 1
ATOM 3912 C C . PHE A 1 493 ? 3.448 11.264 21.132 1.00 94.75 493 PHE A C 1
ATOM 3914 O O . PHE A 1 493 ? 3.551 10.428 22.025 1.00 94.75 493 PHE A O 1
ATOM 3921 N N . THR A 1 494 ? 3.802 12.537 21.313 1.00 92.19 494 THR A N 1
ATOM 3922 C CA . THR A 1 494 ? 4.346 13.023 22.589 1.00 92.19 494 THR A CA 1
ATOM 3923 C C . THR A 1 494 ? 3.327 12.856 23.715 1.00 92.19 494 THR A C 1
ATOM 3925 O O . THR A 1 494 ? 3.696 12.435 24.811 1.00 92.19 494 THR A O 1
ATOM 3928 N N . HIS A 1 495 ? 2.052 13.155 23.448 1.00 90.69 495 HIS A N 1
ATOM 3929 C CA . HIS A 1 495 ? 0.969 12.956 24.410 1.00 90.69 495 HIS A CA 1
ATOM 3930 C C . HIS A 1 495 ? 0.743 11.472 24.723 1.00 90.69 495 HIS A C 1
ATOM 3932 O O . HIS A 1 495 ? 0.708 11.086 25.890 1.00 90.69 495 HIS A O 1
ATOM 3938 N N . PHE A 1 496 ? 0.660 10.641 23.682 1.00 93.75 496 PHE A N 1
ATOM 3939 C CA . PHE A 1 496 ? 0.512 9.192 23.789 1.00 93.75 496 PHE A CA 1
ATOM 3940 C C . PHE A 1 496 ? 1.640 8.563 24.626 1.00 93.75 496 PHE A C 1
ATOM 3942 O O . PHE A 1 496 ? 1.386 7.846 25.592 1.00 93.75 496 PHE A O 1
ATOM 3949 N N . ALA A 1 497 ? 2.898 8.882 24.317 1.00 89.94 497 ALA A N 1
ATOM 3950 C CA . ALA A 1 497 ? 4.056 8.253 24.947 1.00 89.94 497 ALA A CA 1
ATOM 3951 C C . ALA A 1 497 ? 4.220 8.622 26.435 1.00 89.94 497 ALA A C 1
ATOM 3953 O O . ALA A 1 497 ? 4.838 7.876 27.191 1.00 89.94 497 ALA A O 1
ATOM 3954 N N . GLN A 1 498 ? 3.645 9.745 26.883 1.00 86.81 498 GLN A N 1
ATOM 3955 C CA . GLN A 1 498 ? 3.616 10.134 28.302 1.00 86.81 498 GLN A CA 1
ATOM 3956 C C . GLN A 1 498 ? 2.649 9.293 29.145 1.00 86.81 498 GLN A C 1
ATOM 3958 O O . GLN A 1 498 ? 2.750 9.297 30.371 1.00 86.81 498 GLN A O 1
ATOM 3963 N N . GLN A 1 499 ? 1.703 8.603 28.509 1.00 85.62 499 GLN A N 1
ATOM 3964 C CA . GLN A 1 499 ? 0.645 7.855 29.187 1.00 85.62 499 GLN A CA 1
ATOM 3965 C C . GLN A 1 499 ? 0.934 6.352 29.310 1.00 85.62 499 GLN A C 1
ATOM 3967 O O . GLN A 1 499 ? 0.189 5.671 30.005 1.00 85.62 499 GLN A O 1
ATOM 3972 N N . HIS A 1 500 ? 2.035 5.862 28.721 1.00 76.19 500 HIS A N 1
ATOM 3973 C CA . HIS A 1 500 ? 2.487 4.464 28.796 1.00 76.19 500 HIS A CA 1
ATOM 3974 C C . HIS A 1 500 ? 1.408 3.443 28.395 1.00 76.19 500 HIS A C 1
ATOM 3976 O O . HIS A 1 500 ? 0.951 2.646 29.211 1.00 76.19 500 HIS A O 1
ATOM 3982 N N . HIS A 1 501 ? 1.016 3.471 27.122 1.00 85.00 501 HIS A N 1
ATOM 3983 C CA . HIS A 1 501 ? 0.083 2.503 26.542 1.00 85.00 501 HIS A CA 1
ATOM 3984 C C . HIS A 1 501 ? 0.813 1.272 25.992 1.00 85.00 501 HIS A C 1
ATOM 3986 O O . HIS A 1 501 ? 1.921 1.386 25.471 1.00 85.00 501 HIS A O 1
ATOM 3992 N N . ASP A 1 502 ? 0.145 0.117 26.007 1.00 88.44 502 ASP A N 1
ATOM 3993 C CA . ASP A 1 502 ? 0.669 -1.146 25.457 1.00 88.44 502 ASP A CA 1
ATOM 3994 C C . ASP A 1 502 ? 0.469 -1.282 23.933 1.00 88.44 502 ASP A C 1
ATOM 3996 O O . ASP A 1 502 ? 0.605 -2.374 23.373 1.00 88.44 502 ASP A O 1
ATOM 4000 N N . THR A 1 503 ? 0.135 -0.186 23.240 1.00 94.62 503 THR A N 1
ATOM 4001 C CA . THR A 1 503 ? -0.098 -0.197 21.793 1.00 94.62 503 THR A CA 1
ATOM 4002 C C . THR A 1 503 ? 1.163 -0.616 21.041 1.00 94.62 503 THR A C 1
ATOM 4004 O O . THR A 1 503 ? 2.234 -0.035 21.227 1.00 94.62 503 THR A O 1
ATOM 4007 N N . HIS A 1 504 ? 1.027 -1.607 20.162 1.00 96.38 504 HIS A N 1
ATOM 4008 C CA . HIS A 1 504 ? 2.111 -2.115 19.331 1.00 96.38 504 HIS A CA 1
ATOM 4009 C C . HIS A 1 504 ? 2.069 -1.512 17.923 1.00 96.38 504 HIS A C 1
ATOM 4011 O O . HIS A 1 504 ? 1.114 -1.733 17.178 1.00 96.38 504 HIS A O 1
ATOM 4017 N N . PHE A 1 505 ? 3.117 -0.784 17.539 1.00 97.62 505 PHE A N 1
ATOM 4018 C CA . PHE A 1 505 ? 3.255 -0.202 16.202 1.00 97.62 505 PHE A CA 1
ATOM 4019 C C . PHE A 1 505 ? 4.155 -1.063 15.318 1.00 97.62 505 PHE A C 1
ATOM 4021 O O . PHE A 1 505 ? 5.368 -1.060 15.489 1.00 97.62 505 PHE A O 1
ATOM 4028 N N . VAL A 1 506 ? 3.585 -1.759 14.339 1.00 97.94 506 VAL A N 1
ATOM 4029 C CA . VAL A 1 506 ? 4.343 -2.430 13.279 1.00 97.94 506 VAL A CA 1
ATOM 4030 C C . VAL A 1 506 ? 4.356 -1.523 12.055 1.00 97.94 506 VAL A C 1
ATOM 4032 O O . VAL A 1 506 ? 3.314 -1.186 11.496 1.00 97.94 506 VAL A O 1
ATOM 4035 N N . MET A 1 507 ? 5.538 -1.078 11.657 1.00 97.38 507 MET A N 1
ATOM 4036 C CA . MET A 1 507 ? 5.721 -0.090 10.602 1.00 97.38 507 MET A CA 1
ATOM 4037 C C . MET A 1 507 ? 6.715 -0.597 9.562 1.00 97.38 507 MET A C 1
ATOM 4039 O O . MET A 1 507 ? 7.709 -1.242 9.904 1.00 97.38 507 MET A O 1
ATOM 4043 N N . ASP A 1 508 ? 6.476 -0.273 8.298 1.00 94.50 508 ASP A N 1
ATOM 4044 C CA . ASP A 1 508 ? 7.455 -0.488 7.241 1.00 94.50 508 ASP A CA 1
ATOM 4045 C C . ASP A 1 508 ? 7.550 0.697 6.273 1.00 94.50 508 ASP A C 1
ATOM 4047 O O . ASP A 1 508 ? 6.699 1.590 6.273 1.00 94.50 508 ASP A O 1
ATOM 4051 N N . ALA A 1 509 ? 8.629 0.736 5.494 1.00 91.50 509 ALA A N 1
ATOM 4052 C CA . ALA A 1 509 ? 8.764 1.612 4.335 1.00 91.50 509 ALA A CA 1
ATOM 4053 C C . ALA A 1 509 ? 9.746 1.015 3.317 1.00 91.50 509 ALA A C 1
ATOM 4055 O O . ALA A 1 509 ? 10.712 0.339 3.685 1.00 91.50 509 ALA A O 1
ATOM 4056 N N . GLY A 1 510 ? 9.520 1.294 2.036 1.00 87.69 510 GLY A N 1
ATOM 4057 C CA . GLY A 1 510 ? 10.424 0.921 0.958 1.00 87.69 510 GLY A CA 1
ATOM 4058 C C . GLY A 1 510 ? 11.650 1.831 0.888 1.00 87.69 510 GLY A C 1
ATOM 4059 O O . GLY A 1 510 ? 11.541 3.057 0.958 1.00 87.69 510 GLY A O 1
ATOM 4060 N N . SER A 1 511 ? 12.830 1.248 0.690 1.00 85.00 511 SER A N 1
ATOM 4061 C CA . SER A 1 511 ? 14.104 1.978 0.610 1.00 85.00 511 SER A CA 1
ATOM 4062 C C . SER A 1 511 ? 14.191 2.959 -0.568 1.00 85.00 511 SER A C 1
ATOM 4064 O O . SER A 1 511 ? 14.958 3.923 -0.525 1.00 85.00 511 SER A O 1
ATOM 4066 N N . TYR A 1 512 ? 13.375 2.756 -1.609 1.00 78.50 512 TYR A N 1
ATOM 4067 C CA . TYR A 1 512 ? 13.288 3.641 -2.775 1.00 78.50 512 TYR A CA 1
ATOM 4068 C C . TYR A 1 512 ? 12.187 4.700 -2.668 1.00 78.50 512 TYR A C 1
ATOM 4070 O O . TYR A 1 512 ? 12.000 5.481 -3.600 1.00 78.50 512 TYR A O 1
ATOM 4078 N N . GLU A 1 513 ? 11.489 4.797 -1.535 1.00 77.38 513 GLU A N 1
ATOM 4079 C CA . GLU A 1 513 ? 10.455 5.813 -1.302 1.00 77.38 513 GLU A CA 1
ATOM 4080 C C . GLU A 1 513 ? 11.048 7.178 -0.915 1.00 77.38 513 GLU A C 1
ATOM 4082 O O . GLU A 1 513 ? 10.663 7.831 0.062 1.00 77.38 513 GLU A O 1
ATOM 4087 N N . THR A 1 514 ? 12.037 7.604 -1.693 1.00 72.56 514 THR A N 1
ATOM 4088 C CA . THR A 1 514 ? 12.746 8.872 -1.555 1.00 72.56 514 THR A CA 1
ATOM 4089 C C . THR A 1 514 ? 12.214 9.892 -2.554 1.00 72.56 514 THR A C 1
ATOM 4091 O O . THR A 1 514 ? 12.087 9.578 -3.733 1.00 72.56 514 THR A O 1
ATOM 4094 N N . GLY A 1 515 ? 11.998 11.133 -2.113 1.00 57.75 515 GLY A N 1
ATOM 4095 C CA . GLY A 1 515 ? 11.734 12.250 -3.024 1.00 57.75 515 GLY A CA 1
ATOM 4096 C C . GLY A 1 515 ? 10.344 12.235 -3.657 1.00 57.75 515 GLY A C 1
ATOM 4097 O O . GLY A 1 515 ? 10.193 12.558 -4.835 1.00 57.75 515 GLY A O 1
ATOM 4098 N N . LEU A 1 516 ? 9.323 11.855 -2.896 1.00 51.09 516 LEU A N 1
ATOM 4099 C CA . LEU A 1 516 ? 7.956 12.035 -3.363 1.00 51.09 516 LEU A CA 1
ATOM 4100 C C . LEU A 1 516 ? 7.669 13.527 -3.321 1.00 51.09 516 LEU A C 1
ATOM 4102 O O . LEU A 1 516 ? 7.996 14.159 -2.325 1.00 51.09 516 LEU A O 1
ATOM 4106 N N . PHE A 1 517 ? 7.065 14.103 -4.360 1.00 44.53 517 PHE A N 1
ATOM 4107 C CA . PHE A 1 517 ? 6.681 15.525 -4.412 1.00 44.53 517 PHE A CA 1
ATOM 4108 C C . PHE A 1 517 ? 7.864 16.530 -4.534 1.00 44.53 517 PHE A C 1
ATOM 4110 O O . PHE A 1 517 ? 7.773 17.534 -5.250 1.00 44.53 517 PHE A O 1
ATOM 4117 N N . ASP A 1 518 ? 9.003 16.275 -3.884 1.00 43.03 518 ASP A N 1
ATOM 4118 C CA . ASP A 1 518 ? 10.221 17.096 -3.897 1.00 43.03 518 ASP A CA 1
ATOM 4119 C C . ASP A 1 518 ? 11.396 16.319 -3.262 1.00 43.03 518 ASP A C 1
ATOM 4121 O O . ASP A 1 518 ? 11.178 15.498 -2.376 1.00 43.03 518 ASP A O 1
ATOM 4125 N N . GLU A 1 519 ? 12.656 16.637 -3.590 1.00 43.66 519 GLU A N 1
ATOM 4126 C CA . GLU A 1 519 ? 13.851 16.114 -2.886 1.00 43.66 519 GLU A CA 1
ATOM 4127 C C . GLU A 1 519 ? 13.819 16.383 -1.359 1.00 43.66 519 GLU A C 1
ATOM 4129 O O . GLU A 1 519 ? 14.617 15.825 -0.606 1.00 43.66 519 GLU A O 1
ATOM 4134 N N . SER A 1 520 ? 12.896 17.233 -0.889 1.00 46.50 520 SER A N 1
ATOM 4135 C CA . SER A 1 520 ? 12.674 17.565 0.520 1.00 46.50 520 SER A CA 1
ATOM 4136 C C . SER A 1 520 ? 11.661 16.672 1.255 1.00 46.50 520 SER A C 1
ATOM 4138 O O . SER A 1 520 ? 11.595 16.746 2.484 1.00 46.50 520 SER A O 1
ATOM 4140 N N . VAL A 1 521 ? 10.906 15.808 0.559 1.00 61.09 521 VAL A N 1
ATOM 4141 C CA . VAL A 1 521 ? 9.812 15.014 1.142 1.00 61.09 521 VAL A CA 1
ATOM 4142 C C . VAL A 1 521 ? 10.008 13.521 0.829 1.00 61.09 521 VAL A C 1
ATOM 4144 O O . VAL A 1 521 ? 9.848 13.048 -0.289 1.00 61.09 521 VAL A O 1
ATOM 4147 N N . SER A 1 522 ? 10.419 12.747 1.834 1.00 75.69 522 SER A N 1
ATOM 4148 C CA . SER A 1 522 ? 10.753 11.321 1.707 1.00 75.69 522 SER A CA 1
ATOM 4149 C C . SER A 1 522 ? 9.945 10.502 2.713 1.00 75.69 522 SER A C 1
ATOM 4151 O O . SER A 1 522 ? 10.024 10.763 3.915 1.00 75.69 522 SER A O 1
ATOM 4153 N N . LEU A 1 523 ? 9.184 9.518 2.224 1.00 81.81 523 LEU A N 1
ATOM 4154 C CA . LEU A 1 523 ? 8.368 8.609 3.038 1.00 81.81 523 LEU A CA 1
ATOM 4155 C C . LEU A 1 523 ? 9.243 7.757 3.945 1.00 81.81 523 LEU A C 1
ATOM 4157 O O . LEU A 1 523 ? 9.001 7.684 5.150 1.00 81.81 523 LEU A O 1
ATOM 4161 N N . VAL A 1 524 ? 10.302 7.168 3.384 1.00 87.12 524 VAL A N 1
ATOM 4162 C CA . VAL A 1 524 ? 11.252 6.378 4.173 1.00 87.12 524 VAL A CA 1
ATOM 4163 C C . VAL A 1 524 ? 11.916 7.247 5.241 1.00 87.12 524 VAL A C 1
ATOM 4165 O O . VAL A 1 524 ? 12.010 6.841 6.396 1.00 87.12 524 VAL A O 1
ATOM 4168 N N . ALA A 1 525 ? 12.275 8.497 4.924 1.00 87.38 525 ALA A N 1
ATOM 4169 C CA . ALA A 1 525 ? 12.840 9.410 5.917 1.00 87.38 525 ALA A CA 1
ATOM 4170 C C . ALA A 1 525 ? 11.826 9.804 7.003 1.00 87.38 525 ALA A C 1
ATOM 4172 O O . ALA A 1 525 ? 12.203 9.940 8.168 1.00 87.38 525 ALA A O 1
ATOM 4173 N N . ALA A 1 526 ? 10.550 9.985 6.652 1.00 89.12 526 ALA A N 1
ATOM 4174 C CA . ALA A 1 526 ? 9.493 10.297 7.609 1.00 89.12 526 ALA A CA 1
ATOM 4175 C C . ALA A 1 526 ? 9.244 9.129 8.576 1.00 89.12 526 ALA A C 1
ATOM 4177 O O . ALA A 1 526 ? 9.200 9.340 9.791 1.00 89.12 526 ALA A O 1
ATOM 4178 N N . ASN A 1 527 ? 9.177 7.899 8.060 1.00 93.81 527 ASN A N 1
ATOM 4179 C CA . ASN A 1 527 ? 9.009 6.694 8.871 1.00 93.81 527 ASN A CA 1
ATOM 4180 C C . ASN A 1 527 ? 10.241 6.408 9.745 1.00 93.81 527 ASN A C 1
ATOM 4182 O O . ASN A 1 527 ? 10.088 6.179 10.944 1.00 93.81 527 ASN A O 1
ATOM 4186 N N . LEU A 1 528 ? 11.462 6.546 9.212 1.00 93.12 528 LEU A N 1
ATOM 4187 C CA . LEU A 1 528 ? 12.698 6.489 10.007 1.00 93.12 528 LEU A CA 1
ATOM 4188 C C . LEU A 1 528 ? 12.742 7.584 11.084 1.00 93.12 528 LEU A C 1
ATOM 4190 O O . LEU A 1 528 ? 13.218 7.356 12.196 1.00 93.12 528 LEU A O 1
ATOM 4194 N N . GLY A 1 529 ? 12.224 8.777 10.786 1.00 92.38 529 GLY A N 1
ATOM 4195 C CA . GLY A 1 529 ? 12.089 9.863 11.755 1.00 92.38 529 GLY A CA 1
ATOM 4196 C C . GLY A 1 529 ? 11.132 9.517 12.898 1.00 92.38 529 GLY A C 1
ATOM 4197 O O . GLY A 1 529 ? 11.430 9.816 14.055 1.00 92.38 529 GLY A O 1
ATOM 4198 N N . MET A 1 530 ? 10.012 8.858 12.596 1.00 93.56 530 MET A N 1
ATOM 4199 C CA . MET A 1 530 ? 9.081 8.349 13.605 1.00 93.56 530 MET A CA 1
ATOM 4200 C C . MET A 1 530 ? 9.707 7.217 14.428 1.00 93.56 530 MET A C 1
ATOM 4202 O O . MET A 1 530 ? 9.663 7.264 15.654 1.00 93.56 530 MET A O 1
ATOM 4206 N N . GLN A 1 531 ? 10.377 6.259 13.783 1.00 94.38 531 GLN A N 1
ATOM 4207 C CA . GLN A 1 531 ? 11.121 5.190 14.454 1.00 94.38 531 GLN A CA 1
ATOM 4208 C C . GLN A 1 531 ? 12.174 5.760 15.417 1.00 94.38 531 GLN A C 1
ATOM 4210 O O . GLN A 1 531 ? 12.287 5.320 16.562 1.00 94.38 531 GLN A O 1
ATOM 4215 N N . ALA A 1 532 ? 12.935 6.769 14.982 1.00 93.75 532 ALA A N 1
ATOM 4216 C CA . ALA A 1 532 ? 13.924 7.433 15.820 1.00 93.75 532 ALA A CA 1
ATOM 4217 C C . ALA A 1 532 ? 13.282 8.047 17.073 1.00 93.75 532 ALA A C 1
ATOM 4219 O O . ALA A 1 532 ? 13.821 7.861 18.163 1.00 93.75 532 ALA A O 1
ATOM 4220 N N . LYS A 1 533 ? 12.112 8.687 16.937 1.00 91.62 533 LYS A N 1
ATOM 4221 C CA . LYS A 1 533 ? 11.335 9.186 18.081 1.00 91.62 533 LYS A CA 1
ATOM 4222 C C . LYS A 1 533 ? 10.855 8.061 18.986 1.00 91.62 533 LYS A C 1
ATOM 4224 O O . LYS A 1 533 ? 11.064 8.143 20.187 1.00 91.62 533 LYS A O 1
ATOM 4229 N N . MET A 1 534 ? 10.275 6.988 18.448 1.00 92.88 534 MET A N 1
ATOM 4230 C CA . MET A 1 534 ? 9.855 5.832 19.253 1.00 92.88 534 MET A CA 1
ATOM 4231 C C . MET A 1 534 ? 11.021 5.251 20.061 1.00 92.88 534 MET A C 1
ATOM 4233 O O . MET A 1 534 ? 10.880 4.958 21.247 1.00 92.88 534 MET A O 1
ATOM 4237 N N . ARG A 1 535 ? 12.217 5.192 19.465 1.00 93.31 535 ARG A N 1
ATOM 4238 C CA . ARG A 1 535 ? 13.443 4.750 20.137 1.00 93.31 535 ARG A CA 1
ATOM 4239 C C . ARG A 1 535 ? 13.871 5.654 21.297 1.00 93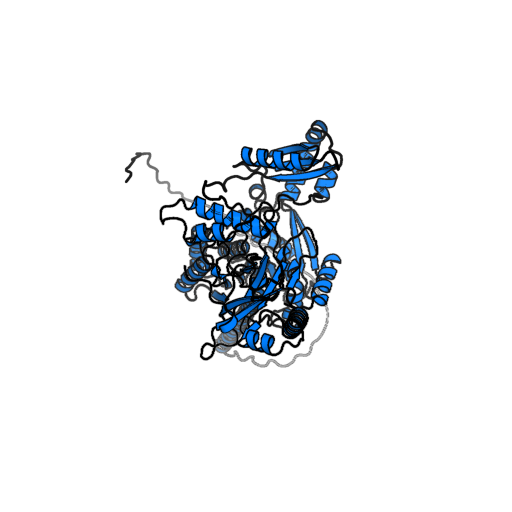.31 535 ARG A C 1
ATOM 4241 O O . ARG A 1 535 ? 14.409 5.134 22.271 1.00 93.31 535 ARG A O 1
ATOM 4248 N N . GLU A 1 536 ? 13.647 6.967 21.224 1.00 92.19 536 GLU A N 1
ATOM 4249 C CA . GLU A 1 536 ? 13.962 7.902 22.321 1.00 92.19 536 GLU A CA 1
ATOM 4250 C C . GLU A 1 536 ? 13.154 7.604 23.594 1.00 92.19 536 GLU A C 1
ATOM 4252 O O . GLU A 1 536 ? 13.653 7.814 24.699 1.00 92.19 536 GLU A O 1
ATOM 4257 N N . TYR A 1 537 ? 11.946 7.051 23.448 1.00 87.19 537 TYR A N 1
ATOM 4258 C CA . TYR A 1 537 ? 11.083 6.643 24.561 1.00 87.19 537 TYR A CA 1
ATOM 4259 C C . TYR A 1 537 ? 11.365 5.212 25.059 1.00 87.19 537 TYR A C 1
ATOM 4261 O O . TYR A 1 537 ? 10.821 4.789 26.081 1.00 87.19 537 TYR A O 1
ATOM 4269 N N . GLY A 1 538 ? 12.258 4.469 24.395 1.00 85.00 538 GLY A N 1
ATOM 4270 C CA . GLY A 1 538 ? 12.693 3.137 24.816 1.00 85.00 538 GLY A CA 1
ATOM 4271 C C . GLY A 1 538 ? 11.524 2.169 25.011 1.00 85.00 538 GLY A C 1
ATOM 4272 O O . GLY A 1 538 ? 10.655 2.054 24.158 1.00 85.00 538 GLY A O 1
ATOM 4273 N N . HIS A 1 539 ? 11.489 1.483 26.156 1.00 80.06 539 HIS A N 1
ATOM 4274 C CA . HIS A 1 539 ? 10.438 0.511 26.483 1.00 80.06 539 HIS A CA 1
ATOM 4275 C C . HIS A 1 539 ? 9.057 1.128 26.764 1.00 80.06 539 HIS A C 1
ATOM 4277 O O . HIS A 1 539 ? 8.111 0.381 26.979 1.00 80.06 539 HIS A O 1
ATOM 4283 N N . ALA A 1 540 ? 8.920 2.460 26.784 1.00 80.00 540 ALA A N 1
ATOM 4284 C CA . ALA A 1 540 ? 7.619 3.107 26.954 1.00 80.00 540 ALA A CA 1
ATOM 4285 C C . ALA A 1 540 ? 6.736 3.029 25.697 1.00 80.00 540 ALA A C 1
ATOM 4287 O O . ALA A 1 540 ? 5.554 3.346 25.781 1.00 80.00 540 ALA A O 1
ATOM 4288 N N . VAL A 1 541 ? 7.303 2.643 24.548 1.00 87.00 541 VAL A N 1
ATOM 4289 C CA . VAL A 1 541 ? 6.578 2.467 23.287 1.00 87.00 541 VAL A CA 1
ATOM 4290 C C . VAL A 1 541 ? 6.966 1.127 22.678 1.00 87.00 541 VAL A C 1
ATOM 4292 O O . VAL A 1 541 ? 8.146 0.854 22.456 1.00 87.00 541 VAL A O 1
ATOM 4295 N N . ASN A 1 542 ? 5.970 0.294 22.390 1.00 91.88 542 ASN A N 1
ATOM 4296 C CA . ASN A 1 542 ? 6.172 -0.986 21.730 1.00 91.88 542 ASN A CA 1
ATOM 4297 C C . ASN A 1 542 ? 6.091 -0.806 20.209 1.00 91.88 542 ASN A C 1
ATOM 4299 O O . ASN A 1 542 ? 5.055 -0.396 19.685 1.00 91.88 542 ASN A O 1
ATOM 4303 N N . TYR A 1 543 ? 7.170 -1.104 19.488 1.00 94.75 543 TYR A N 1
ATOM 4304 C CA . TYR A 1 543 ? 7.186 -0.982 18.035 1.00 94.75 543 TYR A CA 1
ATOM 4305 C C . TYR A 1 543 ? 8.112 -1.999 17.364 1.00 94.75 543 TYR A C 1
ATOM 4307 O O . TYR A 1 543 ? 9.135 -2.404 17.919 1.00 94.75 543 TYR A O 1
ATOM 4315 N N . HIS A 1 544 ? 7.774 -2.326 16.122 1.00 95.38 544 HIS A N 1
ATOM 4316 C CA . HIS A 1 544 ? 8.598 -3.031 15.158 1.00 95.38 544 HIS A CA 1
ATOM 4317 C C . HIS A 1 544 ? 8.705 -2.167 13.900 1.00 95.38 544 HIS A C 1
ATOM 4319 O O . HIS A 1 544 ? 7.693 -1.707 13.377 1.00 95.38 544 HIS A O 1
ATOM 4325 N N . TYR A 1 545 ? 9.919 -1.951 13.399 1.00 94.62 545 TYR A N 1
ATOM 4326 C CA . TYR A 1 545 ? 10.132 -1.250 12.134 1.00 94.62 545 TYR A CA 1
ATOM 4327 C C . TYR A 1 545 ? 10.967 -2.107 11.192 1.00 94.62 545 TYR A C 1
ATOM 4329 O O . TYR A 1 545 ? 12.029 -2.592 11.590 1.00 94.62 545 TYR A O 1
ATOM 4337 N N . SER A 1 546 ? 10.513 -2.237 9.949 1.00 91.69 546 SER A N 1
ATOM 4338 C CA . SER A 1 546 ? 11.242 -2.930 8.889 1.00 91.69 546 SER A CA 1
ATOM 4339 C C . SER A 1 546 ? 11.377 -2.053 7.647 1.00 91.69 546 SER A C 1
ATOM 4341 O O . SER A 1 546 ? 10.495 -1.270 7.317 1.00 91.69 546 SER A O 1
ATOM 4343 N N . GLU A 1 547 ? 12.502 -2.172 6.956 1.00 89.44 547 GLU A N 1
ATOM 4344 C CA . GLU A 1 547 ? 12.701 -1.563 5.643 1.00 89.44 547 GLU A CA 1
ATOM 4345 C C . GLU A 1 547 ? 12.755 -2.690 4.616 1.00 89.44 547 GLU A C 1
ATOM 4347 O O . GLU A 1 547 ? 13.370 -3.729 4.875 1.00 89.44 547 GLU A O 1
ATOM 4352 N N . PHE A 1 548 ? 12.107 -2.504 3.469 1.00 86.00 548 PHE A N 1
ATOM 4353 C CA . PHE A 1 548 ? 12.161 -3.463 2.368 1.00 86.00 548 PHE A CA 1
ATOM 4354 C C . PHE A 1 548 ? 12.754 -2.823 1.119 1.00 86.00 548 PHE A C 1
ATOM 4356 O O . PHE A 1 548 ? 12.603 -1.628 0.859 1.00 86.00 548 PHE A O 1
ATOM 4363 N N . THR A 1 549 ? 13.404 -3.641 0.300 1.00 85.75 549 THR A N 1
ATOM 4364 C CA . THR A 1 549 ? 14.010 -3.174 -0.943 1.00 85.75 549 THR A CA 1
ATOM 4365 C C . THR A 1 549 ? 12.962 -3.094 -2.050 1.00 85.75 549 THR A C 1
ATOM 4367 O O . THR A 1 549 ? 12.785 -3.998 -2.863 1.00 85.75 549 THR A O 1
ATOM 4370 N N . GLY A 1 550 ? 12.220 -1.995 -2.054 1.00 80.25 550 GLY A N 1
ATOM 4371 C CA . GLY A 1 550 ? 11.127 -1.728 -2.979 1.00 80.25 550 GLY A CA 1
ATOM 4372 C C . GLY A 1 550 ? 10.682 -0.272 -2.894 1.00 80.25 550 GLY A C 1
ATOM 4373 O O . GLY A 1 550 ? 11.305 0.538 -2.203 1.00 80.25 550 GLY A O 1
ATOM 4374 N N . GLY A 1 551 ? 9.627 0.056 -3.631 1.00 76.69 551 GLY A N 1
ATOM 4375 C CA . GLY A 1 551 ? 9.014 1.382 -3.620 1.00 76.69 551 GLY A CA 1
ATOM 4376 C C . GLY A 1 551 ? 7.574 1.341 -3.129 1.00 76.69 551 GLY A C 1
ATOM 4377 O O . GLY A 1 551 ? 7.112 0.343 -2.579 1.00 76.69 551 GLY A O 1
ATOM 4378 N N . HIS A 1 552 ? 6.855 2.425 -3.384 1.00 78.12 552 HIS A N 1
ATOM 4379 C CA . HIS A 1 552 ? 5.531 2.685 -2.827 1.00 78.12 552 HIS A CA 1
ATOM 4380 C C . HIS A 1 552 ? 4.390 1.965 -3.568 1.00 78.12 552 HIS A C 1
ATOM 4382 O O . HIS A 1 552 ? 3.437 2.578 -4.041 1.00 78.12 552 HIS A O 1
ATOM 4388 N N . SER A 1 553 ? 4.498 0.647 -3.712 1.00 73.44 553 SER A N 1
ATOM 4389 C CA . SER A 1 553 ? 3.612 -0.127 -4.580 1.00 73.44 553 SER A CA 1
ATOM 4390 C C . SER A 1 553 ? 2.726 -1.107 -3.819 1.00 73.44 553 SER A C 1
ATOM 4392 O O . SER A 1 553 ? 3.144 -1.739 -2.846 1.00 73.44 553 SER A O 1
ATOM 4394 N N . TYR A 1 554 ? 1.532 -1.347 -4.363 1.00 75.12 554 TYR A N 1
ATOM 4395 C CA . TYR A 1 554 ? 0.640 -2.410 -3.901 1.00 75.12 554 TYR A CA 1
ATOM 4396 C C . TYR A 1 554 ? 1.271 -3.804 -3.959 1.00 75.12 554 TYR A C 1
ATOM 4398 O O . TYR A 1 554 ? 0.937 -4.645 -3.131 1.00 75.12 554 TYR A O 1
ATOM 4406 N N . LEU A 1 555 ? 2.210 -4.057 -4.880 1.00 76.12 555 LEU A N 1
ATOM 4407 C CA . LEU A 1 555 ? 2.969 -5.311 -4.903 1.00 76.12 555 LEU A CA 1
ATOM 4408 C C . LEU A 1 555 ? 3.795 -5.472 -3.619 1.00 76.12 555 LEU A C 1
ATOM 4410 O O . LEU A 1 555 ? 3.769 -6.532 -2.990 1.00 76.12 555 LEU A O 1
ATOM 4414 N N . CYS A 1 556 ? 4.521 -4.422 -3.232 1.00 78.38 556 CYS A N 1
ATOM 4415 C CA . CYS A 1 556 ? 5.321 -4.420 -2.014 1.00 78.38 556 CYS A CA 1
ATOM 4416 C C . CYS A 1 556 ? 4.434 -4.569 -0.775 1.00 78.38 556 CYS A C 1
ATOM 4418 O O . CYS A 1 556 ? 4.721 -5.411 0.073 1.00 78.38 556 CYS A O 1
ATOM 4420 N N . TRP A 1 557 ? 3.311 -3.850 -0.709 1.00 82.69 557 TRP A N 1
ATOM 4421 C CA . TRP A 1 557 ? 2.381 -3.963 0.417 1.00 82.69 557 TRP A CA 1
ATOM 4422 C C . TRP A 1 557 ? 1.671 -5.317 0.469 1.00 82.69 557 TRP A C 1
ATOM 4424 O O . TRP A 1 557 ? 1.455 -5.853 1.554 1.00 82.69 557 TRP A O 1
ATOM 4434 N N . GLN A 1 558 ? 1.382 -5.932 -0.680 1.00 82.44 558 GLN A N 1
ATOM 4435 C CA . GLN A 1 558 ? 0.899 -7.311 -0.748 1.00 82.44 558 GLN A CA 1
ATOM 4436 C C . GLN A 1 558 ? 1.908 -8.306 -0.173 1.00 82.44 558 GLN A C 1
ATOM 4438 O O . GLN A 1 558 ? 1.522 -9.289 0.463 1.00 82.44 558 GLN A O 1
ATOM 4443 N N . ALA A 1 559 ? 3.200 -8.054 -0.374 1.00 79.31 559 ALA A N 1
ATOM 4444 C CA . ALA A 1 559 ? 4.259 -8.888 0.170 1.00 79.31 559 ALA A CA 1
ATOM 4445 C C . ALA A 1 559 ? 4.509 -8.639 1.665 1.00 79.31 559 ALA A C 1
ATOM 4447 O O . ALA A 1 559 ? 4.708 -9.614 2.389 1.00 79.31 559 ALA A O 1
ATOM 4448 N N . SER A 1 560 ? 4.494 -7.385 2.137 1.00 84.94 560 SER A N 1
ATOM 4449 C CA . SER A 1 560 ? 4.826 -7.071 3.533 1.00 84.94 560 SER A CA 1
ATOM 4450 C C . SER A 1 560 ? 3.660 -7.274 4.504 1.00 84.94 560 SER A C 1
ATOM 4452 O O . SER A 1 560 ? 3.888 -7.737 5.618 1.00 84.94 560 SER A O 1
ATOM 4454 N N . TRP A 1 561 ? 2.409 -7.061 4.078 1.00 88.62 561 TRP A N 1
ATOM 4455 C CA . TRP A 1 561 ? 1.233 -7.133 4.958 1.00 88.62 561 TRP A CA 1
ATOM 4456 C C . TRP A 1 561 ? 1.106 -8.452 5.746 1.00 88.62 561 TRP A C 1
ATOM 4458 O O . TRP A 1 561 ? 0.902 -8.397 6.961 1.00 88.62 561 TRP A O 1
ATOM 4468 N N . PRO A 1 562 ? 1.294 -9.646 5.138 1.00 87.81 562 PRO A N 1
ATOM 4469 C CA . PRO A 1 562 ? 1.274 -10.915 5.870 1.00 87.81 562 PRO A CA 1
ATOM 4470 C C . PRO A 1 562 ? 2.328 -11.004 6.978 1.00 87.81 562 PRO A C 1
ATOM 4472 O O . PRO A 1 562 ? 2.050 -11.546 8.049 1.00 87.81 562 PRO A O 1
ATOM 4475 N N . HIS A 1 563 ? 3.523 -10.463 6.730 1.00 87.19 563 HIS A N 1
ATOM 4476 C CA . HIS A 1 563 ? 4.620 -10.439 7.698 1.00 87.19 563 HIS A CA 1
ATOM 4477 C C . HIS A 1 563 ? 4.312 -9.476 8.843 1.00 87.19 563 HIS A C 1
ATOM 4479 O O . HIS A 1 563 ? 4.487 -9.831 10.007 1.00 87.19 563 HIS A O 1
ATOM 4485 N N . SER A 1 564 ? 3.765 -8.299 8.533 1.00 92.81 564 SER A N 1
ATOM 4486 C CA . SER A 1 564 ? 3.361 -7.318 9.541 1.00 92.81 564 SER A CA 1
ATOM 4487 C C . SER A 1 564 ? 2.239 -7.845 10.438 1.00 92.81 564 SER A C 1
ATOM 4489 O O . SER A 1 564 ? 2.282 -7.663 11.654 1.00 92.81 564 SER A O 1
ATOM 4491 N N . LEU A 1 565 ? 1.259 -8.559 9.872 1.00 94.06 565 LEU A N 1
ATOM 4492 C CA . LEU A 1 565 ? 0.226 -9.231 10.664 1.00 94.06 565 LEU A CA 1
ATOM 4493 C C . LEU A 1 565 ? 0.813 -10.339 11.545 1.00 94.06 565 LEU A C 1
ATOM 4495 O O . LEU A 1 565 ? 0.443 -10.442 12.714 1.00 94.06 565 LEU A O 1
ATOM 4499 N N . ALA A 1 566 ? 1.730 -11.152 11.017 1.00 92.00 566 ALA A N 1
ATOM 4500 C CA . ALA A 1 566 ? 2.405 -12.182 11.802 1.00 92.00 566 ALA A CA 1
ATOM 4501 C C . ALA A 1 566 ? 3.156 -11.579 13.002 1.00 92.00 566 ALA A C 1
ATOM 4503 O O . ALA A 1 566 ? 3.056 -12.109 14.108 1.00 92.00 566 ALA A O 1
ATOM 4504 N N . GLU A 1 567 ? 3.837 -10.445 12.813 1.00 93.44 567 GLU A N 1
ATOM 4505 C CA . GLU A 1 567 ? 4.525 -9.716 13.885 1.00 93.44 567 GLU A CA 1
ATOM 4506 C C . GLU A 1 567 ? 3.545 -9.201 14.952 1.00 93.44 567 GLU A C 1
ATOM 4508 O O . GLU A 1 567 ? 3.768 -9.402 16.150 1.00 93.44 567 GLU A O 1
ATOM 4513 N N . VAL A 1 568 ? 2.416 -8.609 14.538 1.00 94.94 568 VAL A N 1
ATOM 4514 C CA . VAL A 1 568 ? 1.351 -8.182 15.462 1.00 94.94 568 VAL A CA 1
ATOM 4515 C C . VAL A 1 568 ? 0.874 -9.353 16.318 1.00 94.94 568 VAL A C 1
ATOM 4517 O O . VAL A 1 568 ? 0.892 -9.270 17.549 1.00 94.94 568 VAL A O 1
ATOM 4520 N N . PHE A 1 569 ? 0.479 -10.462 15.690 1.00 93.00 569 PHE A N 1
ATOM 4521 C CA . PHE A 1 569 ? -0.086 -11.596 16.418 1.00 93.00 569 PHE A CA 1
ATOM 4522 C C . PHE A 1 569 ? 0.956 -12.340 17.255 1.00 93.00 569 PHE A C 1
ATOM 4524 O O . PHE A 1 569 ? 0.634 -12.772 18.361 1.00 93.00 569 PHE A O 1
ATOM 4531 N N . SER A 1 570 ? 2.206 -12.429 16.796 1.00 89.12 570 SER A N 1
ATOM 4532 C CA . SER A 1 570 ? 3.328 -12.946 17.587 1.00 89.12 570 SER A CA 1
ATOM 4533 C C . SER A 1 570 ? 3.493 -12.159 18.890 1.00 89.12 570 SER A C 1
ATOM 4535 O O . SER A 1 570 ? 3.530 -12.748 19.976 1.00 89.12 570 SER A O 1
ATOM 4537 N N . ASN A 1 571 ? 3.478 -10.822 18.815 1.00 86.12 571 ASN A N 1
ATOM 4538 C CA . ASN A 1 571 ? 3.541 -9.981 20.005 1.00 86.12 571 ASN A CA 1
ATOM 4539 C C . ASN A 1 571 ? 2.308 -10.163 20.910 1.00 86.12 571 ASN A C 1
ATOM 4541 O O . ASN A 1 571 ? 2.465 -10.322 22.121 1.00 86.12 571 ASN A O 1
ATOM 4545 N N . MET A 1 572 ? 1.097 -10.223 20.343 1.00 85.00 572 MET A N 1
ATOM 4546 C CA . MET A 1 572 ? -0.132 -10.485 21.110 1.00 85.00 572 MET A CA 1
ATOM 4547 C C . MET A 1 572 ? -0.073 -11.821 21.873 1.00 85.00 572 MET A C 1
ATOM 4549 O O . MET A 1 572 ? -0.502 -11.902 23.028 1.00 85.00 572 MET A O 1
ATOM 4553 N N . PHE A 1 573 ? 0.467 -12.879 21.259 1.00 79.06 573 PHE A N 1
ATOM 4554 C CA . PHE A 1 573 ? 0.642 -14.172 21.923 1.00 79.06 573 PHE A CA 1
ATOM 4555 C C . PHE A 1 573 ? 1.690 -14.112 23.036 1.00 79.06 573 PHE A C 1
ATOM 4557 O O . PHE A 1 573 ? 1.431 -14.627 24.127 1.00 79.06 573 PHE A O 1
ATOM 4564 N N . ARG A 1 574 ? 2.828 -13.447 22.798 1.00 76.50 574 ARG A N 1
ATOM 4565 C CA . ARG A 1 574 ? 3.902 -13.294 23.789 1.00 76.50 574 ARG A CA 1
ATOM 4566 C C . ARG A 1 574 ? 3.430 -12.557 25.042 1.00 76.50 574 ARG A C 1
ATOM 4568 O O . ARG A 1 574 ? 3.593 -13.079 26.141 1.00 76.50 574 ARG A O 1
ATOM 4575 N N . VAL A 1 575 ? 2.774 -11.404 24.882 1.00 70.25 575 VAL A N 1
ATOM 4576 C CA . VAL A 1 575 ? 2.235 -10.614 26.009 1.00 70.25 575 VAL A CA 1
ATOM 4577 C C . VAL A 1 575 ? 1.282 -11.460 26.862 1.00 70.25 575 VAL A C 1
ATOM 4579 O O . VAL A 1 575 ? 1.294 -11.400 28.092 1.00 70.25 575 VAL A O 1
ATOM 4582 N N . ARG A 1 576 ? 0.485 -12.329 26.227 1.00 65.56 576 ARG A N 1
ATOM 4583 C CA . ARG A 1 576 ? -0.418 -13.243 26.936 1.00 65.56 576 ARG A CA 1
ATOM 4584 C C . ARG A 1 576 ? 0.320 -14.325 27.730 1.00 65.56 576 ARG A C 1
ATOM 4586 O O . ARG A 1 576 ? -0.153 -14.708 28.803 1.00 65.56 576 ARG A O 1
ATOM 4593 N N . GLU A 1 577 ? 1.418 -14.868 27.209 1.00 59.91 577 GLU A N 1
ATOM 4594 C CA . GLU A 1 577 ? 2.240 -15.851 27.928 1.00 59.91 577 GLU A CA 1
ATOM 4595 C C . GLU A 1 577 ? 2.966 -15.228 29.123 1.00 59.91 577 GLU A C 1
ATOM 4597 O O . GLU A 1 577 ? 2.968 -15.818 30.208 1.00 59.91 577 GLU A O 1
ATOM 4602 N N . GLU A 1 578 ? 3.501 -14.018 28.964 1.00 67.56 578 GLU A N 1
ATOM 4603 C CA . GLU A 1 578 ? 4.138 -13.252 30.041 1.00 67.56 578 GLU A CA 1
ATOM 4604 C C . GLU A 1 578 ? 3.128 -12.941 31.157 1.00 67.56 578 GLU A C 1
ATOM 4606 O O . GLU A 1 578 ? 3.336 -13.347 32.302 1.00 67.56 578 GLU A O 1
ATOM 4611 N N . ALA A 1 579 ? 1.953 -12.395 30.819 1.00 64.31 579 ALA A N 1
ATOM 4612 C CA . ALA A 1 579 ? 0.890 -12.119 31.791 1.00 64.31 579 ALA A CA 1
ATOM 4613 C C . ALA A 1 579 ? 0.391 -13.384 32.521 1.00 64.31 579 ALA A C 1
ATOM 4615 O O . ALA A 1 579 ? 0.090 -13.353 33.718 1.00 64.31 579 ALA A O 1
ATOM 4616 N N . ARG A 1 580 ? 0.311 -14.532 31.828 1.00 61.88 580 ARG A N 1
ATOM 4617 C CA . ARG A 1 580 ? -0.022 -15.826 32.457 1.00 61.88 580 ARG A CA 1
ATOM 4618 C C . ARG A 1 580 ? 1.054 -16.279 33.436 1.00 61.88 580 ARG A C 1
ATOM 4620 O O . ARG A 1 580 ? 0.717 -16.814 34.494 1.00 61.88 580 ARG A O 1
ATOM 4627 N N . THR A 1 581 ? 2.319 -16.086 33.084 1.00 60.12 581 THR A N 1
ATOM 4628 C CA . THR A 1 581 ? 3.460 -16.460 33.922 1.00 60.12 581 THR A CA 1
ATOM 4629 C C . THR A 1 581 ? 3.513 -15.584 35.172 1.00 60.12 581 THR A C 1
ATOM 4631 O O . THR A 1 581 ? 3.636 -16.112 36.278 1.00 60.12 581 THR A O 1
ATOM 4634 N N . ASP A 1 582 ? 3.289 -14.278 35.042 1.00 61.62 582 ASP A N 1
ATOM 4635 C CA . ASP A 1 582 ? 3.235 -13.341 36.171 1.00 61.62 582 ASP A CA 1
ATOM 4636 C C . ASP A 1 582 ? 2.059 -13.621 37.109 1.00 61.62 582 ASP A C 1
ATOM 4638 O O . ASP A 1 582 ? 2.218 -13.613 38.335 1.00 61.62 582 ASP A O 1
ATOM 4642 N N . LEU A 1 583 ? 0.888 -13.960 36.558 1.00 61.66 583 LEU A N 1
ATOM 4643 C CA . LEU A 1 583 ? -0.273 -14.365 37.351 1.00 61.66 583 LEU A CA 1
ATOM 4644 C C . LEU A 1 583 ? -0.019 -15.690 38.084 1.00 61.66 583 LEU A C 1
ATOM 4646 O O . LEU A 1 583 ? -0.366 -15.816 39.259 1.00 61.66 583 LEU A O 1
ATOM 4650 N N . ALA A 1 584 ? 0.611 -16.672 37.434 1.00 57.00 584 ALA A N 1
ATOM 4651 C CA . ALA A 1 584 ? 0.975 -17.944 38.060 1.00 57.00 584 ALA A CA 1
ATOM 4652 C C . ALA A 1 584 ? 2.012 -17.751 39.181 1.00 57.00 584 ALA A C 1
ATOM 4654 O O . ALA A 1 584 ? 1.886 -18.343 40.258 1.00 57.00 584 ALA A O 1
ATOM 4655 N N . THR A 1 585 ? 2.990 -16.871 38.969 1.00 59.91 585 THR A N 1
ATOM 4656 C CA . THR A 1 585 ? 4.032 -16.537 39.951 1.00 59.91 585 THR A CA 1
ATOM 4657 C C . THR A 1 585 ? 3.440 -15.780 41.141 1.00 59.91 585 THR A C 1
ATOM 4659 O O . THR A 1 585 ? 3.709 -16.127 42.291 1.00 59.91 585 THR A O 1
ATOM 4662 N N . SER A 1 586 ? 2.537 -14.830 40.886 1.00 58.84 586 SER A N 1
ATOM 4663 C CA . SER A 1 586 ? 1.806 -14.082 41.917 1.00 58.84 586 SER A CA 1
ATOM 4664 C C . SER A 1 586 ? 0.849 -14.973 42.708 1.00 58.84 586 SER A C 1
ATOM 4666 O O . SER A 1 586 ? 0.805 -14.893 43.931 1.00 58.84 586 SER A O 1
ATOM 4668 N N . THR A 1 587 ? 0.134 -15.886 42.046 1.00 56.50 587 THR A N 1
ATOM 4669 C CA . THR A 1 587 ? -0.750 -16.863 42.708 1.00 56.50 587 THR A CA 1
ATOM 4670 C C . THR A 1 587 ? 0.052 -17.821 43.589 1.00 56.50 587 THR A C 1
ATOM 4672 O O . THR A 1 587 ? -0.365 -18.128 44.704 1.00 56.50 587 THR A O 1
ATOM 4675 N N . THR A 1 588 ? 1.240 -18.234 43.139 1.00 55.78 588 THR A N 1
ATOM 4676 C CA . THR A 1 588 ? 2.166 -19.060 43.928 1.00 55.78 588 THR A CA 1
ATOM 4677 C C . THR A 1 588 ? 2.724 -18.287 45.129 1.00 55.78 588 THR A C 1
ATOM 4679 O O . THR A 1 588 ? 2.784 -18.824 46.233 1.00 55.78 588 THR A O 1
ATOM 4682 N N . ALA A 1 589 ? 3.064 -17.005 44.970 1.00 44.19 589 ALA A N 1
ATOM 4683 C CA . ALA A 1 589 ? 3.508 -16.143 46.069 1.00 44.19 589 ALA A CA 1
ATOM 4684 C C . ALA A 1 589 ? 2.385 -15.857 47.088 1.00 44.19 589 ALA A C 1
ATOM 4686 O O . ALA A 1 589 ? 2.617 -15.835 48.301 1.00 44.19 589 ALA A O 1
ATOM 4687 N N . ILE A 1 590 ? 1.143 -15.702 46.623 1.00 50.09 590 ILE A N 1
ATOM 4688 C CA . ILE A 1 590 ? -0.043 -15.565 47.477 1.00 50.09 590 ILE A CA 1
ATOM 4689 C C . ILE A 1 590 ? -0.325 -16.881 48.216 1.00 50.09 590 ILE A C 1
ATOM 4691 O O . ILE A 1 590 ? -0.572 -16.853 49.418 1.00 50.09 590 ILE A O 1
ATOM 4695 N N . SER A 1 591 ? -0.213 -18.043 47.562 1.00 51.88 591 SER A N 1
ATOM 4696 C CA . SER A 1 591 ? -0.410 -19.337 48.235 1.00 51.88 591 SER A CA 1
ATOM 4697 C C . SER A 1 591 ? 0.707 -19.670 49.230 1.00 51.88 591 SER A C 1
ATOM 4699 O O . SER A 1 591 ? 0.479 -20.418 50.174 1.00 51.88 591 SER A O 1
ATOM 4701 N N . GLN A 1 592 ? 1.918 -19.144 49.027 1.00 52.88 592 GLN A N 1
ATOM 4702 C CA . GLN A 1 592 ? 3.035 -19.293 49.964 1.00 52.88 592 GLN A CA 1
ATOM 4703 C C . GLN A 1 592 ? 2.962 -18.303 51.138 1.00 52.88 592 GLN A C 1
ATOM 4705 O O . GLN A 1 592 ? 3.430 -18.626 52.228 1.00 52.88 592 GLN A O 1
ATOM 4710 N N . SER A 1 593 ? 2.359 -17.123 50.947 1.00 45.47 593 SER A N 1
ATOM 4711 C CA . SER A 1 593 ? 2.147 -16.135 52.018 1.00 45.47 593 SER A CA 1
ATOM 4712 C C . SER A 1 593 ? 0.889 -16.408 52.851 1.00 45.47 593 SER A C 1
ATOM 4714 O O . SER A 1 593 ? 0.893 -16.174 54.061 1.00 45.47 593 SER A O 1
ATOM 4716 N N . LEU A 1 594 ? -0.153 -16.993 52.254 1.00 44.5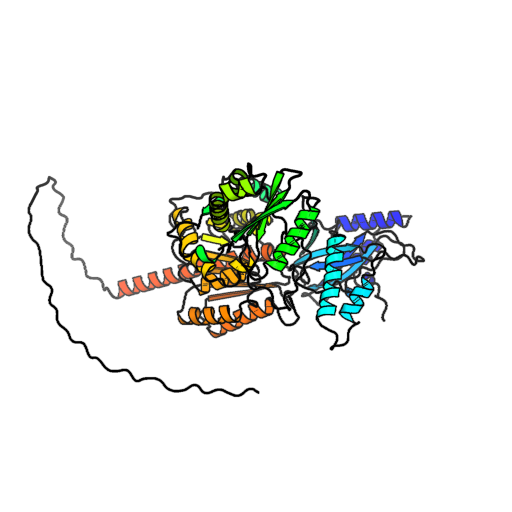0 594 LEU A N 1
ATOM 4717 C CA . LEU A 1 594 ? -1.285 -17.596 52.958 1.00 44.50 594 LEU A CA 1
ATOM 4718 C C . LEU A 1 594 ? -0.887 -18.990 53.460 1.00 44.50 594 LEU A C 1
ATOM 4720 O O . LEU A 1 594 ? -1.321 -20.015 52.938 1.00 44.50 594 LEU A O 1
ATOM 4724 N N . GLY A 1 595 ? -0.016 -19.021 54.470 1.00 36.28 595 GLY A N 1
ATOM 4725 C CA . GLY A 1 595 ? 0.416 -20.251 55.127 1.00 36.28 595 GLY A CA 1
ATOM 4726 C C . GLY A 1 595 ? -0.767 -21.149 55.504 1.00 36.28 595 GLY A C 1
ATOM 4727 O O . GLY A 1 595 ? -1.793 -20.677 55.994 1.00 36.28 595 GLY A O 1
ATOM 4728 N N . ALA A 1 596 ? -0.603 -22.450 55.259 1.00 40.62 596 ALA A N 1
ATOM 4729 C CA . ALA A 1 596 ? -1.584 -23.492 55.528 1.00 40.62 596 ALA A CA 1
ATOM 4730 C C . ALA A 1 596 ? -2.237 -23.331 56.912 1.00 40.62 596 ALA A C 1
ATOM 4732 O O . ALA A 1 596 ? -1.620 -23.598 57.944 1.00 40.62 596 ALA A O 1
ATOM 4733 N N . VAL A 1 597 ? -3.513 -22.941 56.930 1.00 36.38 597 VAL A N 1
ATOM 4734 C CA . VAL A 1 597 ? -4.372 -23.146 58.095 1.00 36.38 597 VAL A CA 1
ATOM 4735 C C . VAL A 1 597 ? -4.771 -24.624 58.079 1.00 36.38 597 VAL A C 1
ATOM 4737 O O . VAL A 1 597 ? -5.400 -25.065 57.115 1.00 36.38 597 VAL A O 1
ATOM 4740 N N . PRO A 1 598 ? -4.407 -25.427 59.093 1.00 37.09 598 PRO A N 1
ATOM 4741 C CA . PRO A 1 598 ? -4.801 -26.824 59.128 1.00 37.09 598 PRO A CA 1
ATOM 4742 C C . PRO A 1 598 ? -6.310 -26.910 59.373 1.00 37.09 598 PRO A C 1
ATOM 4744 O O . PRO A 1 598 ? -6.808 -26.519 60.429 1.00 37.09 598 PRO A O 1
ATOM 4747 N N . VAL A 1 599 ? -7.045 -27.440 58.395 1.00 33.28 599 VAL A N 1
ATOM 4748 C CA . VAL A 1 599 ? -8.436 -27.858 58.580 1.00 33.28 599 VAL A CA 1
ATOM 4749 C C . VAL A 1 599 ? -8.419 -29.089 59.485 1.00 33.28 599 VAL A C 1
ATOM 4751 O O . VAL A 1 599 ? -8.004 -30.173 59.076 1.00 33.28 599 VAL A O 1
ATOM 4754 N N . ALA A 1 600 ? -8.824 -28.912 60.742 1.00 34.81 600 ALA A N 1
ATOM 4755 C CA . ALA A 1 600 ? -9.064 -30.017 61.656 1.00 34.81 600 ALA A CA 1
ATOM 4756 C C . ALA A 1 600 ? -10.234 -30.865 61.137 1.00 34.81 600 ALA A C 1
ATOM 4758 O O . ALA A 1 600 ? -11.297 -30.342 60.802 1.00 34.81 600 ALA A O 1
ATOM 4759 N N . ALA A 1 601 ? -10.017 -32.178 61.074 1.00 38.75 601 ALA A N 1
ATOM 4760 C CA . ALA A 1 601 ? -11.011 -33.163 60.680 1.00 38.75 601 ALA A CA 1
ATOM 4761 C C . ALA A 1 601 ? -12.273 -33.061 61.555 1.00 38.75 601 ALA A C 1
ATOM 4763 O O . ALA A 1 601 ? -12.197 -33.188 62.778 1.00 38.75 601 ALA A O 1
ATOM 4764 N N . GLN A 1 602 ? -13.435 -32.880 60.926 1.00 31.94 602 GLN A N 1
ATOM 4765 C CA . GLN A 1 602 ? -14.715 -33.255 61.519 1.00 31.94 602 GLN A CA 1
ATOM 4766 C C . GLN A 1 602 ? -15.319 -34.404 60.718 1.00 31.94 602 GLN A C 1
ATOM 4768 O O . GLN A 1 602 ? -15.424 -34.349 59.494 1.00 31.94 602 GLN A O 1
ATOM 4773 N N . GLU A 1 603 ? -15.643 -35.459 61.459 1.00 34.53 603 GLU A N 1
ATOM 4774 C CA . GLU A 1 603 ? -16.195 -36.726 61.000 1.00 34.53 603 GLU A CA 1
ATOM 4775 C C . GLU A 1 603 ? -17.504 -36.572 60.219 1.00 34.53 603 GLU A C 1
ATOM 4777 O O . GLU A 1 603 ? -18.354 -35.724 60.503 1.00 34.5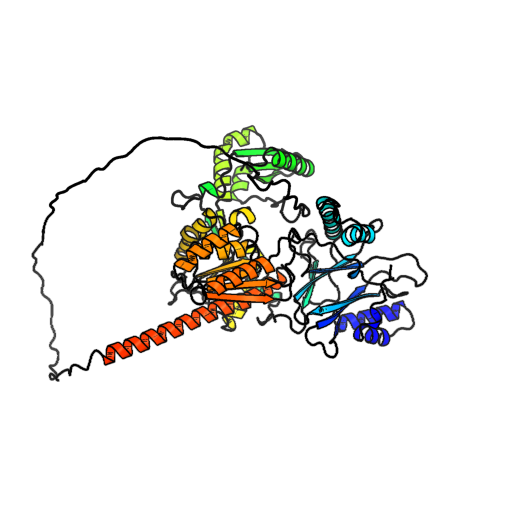3 603 GLU A O 1
ATOM 4782 N N . GLU A 1 604 ? -17.664 -37.485 59.265 1.00 38.00 604 GLU A N 1
ATOM 4783 C CA . GLU A 1 604 ? -18.850 -37.714 58.454 1.00 38.00 604 GLU A CA 1
ATOM 4784 C C . GLU A 1 604 ? -20.145 -37.753 59.285 1.00 38.00 604 GLU A C 1
ATOM 4786 O O . GLU A 1 604 ? -20.356 -38.630 60.127 1.00 38.00 604 GLU A O 1
ATOM 4791 N N . ARG A 1 605 ? -21.099 -36.873 58.957 1.00 30.25 605 ARG A N 1
ATOM 4792 C CA . ARG A 1 605 ? -22.521 -37.123 59.219 1.00 30.25 605 ARG A CA 1
ATOM 4793 C C . ARG A 1 605 ? -23.291 -37.176 57.905 1.00 30.25 605 ARG A C 1
ATOM 4795 O O . ARG A 1 605 ? -23.327 -36.218 57.142 1.00 30.25 605 ARG A O 1
ATOM 4802 N N . LYS A 1 606 ? -23.899 -38.344 57.675 1.00 32.62 606 LYS A N 1
ATOM 4803 C CA . LYS A 1 606 ? -24.778 -38.682 56.546 1.00 32.62 606 LYS A CA 1
ATOM 4804 C C . LYS A 1 606 ? -25.950 -37.696 56.392 1.00 32.62 606 LYS A C 1
ATOM 4806 O O . LYS A 1 606 ? -26.440 -37.188 57.402 1.00 32.62 606 LYS A O 1
ATOM 4811 N N . PRO A 1 607 ? -26.465 -37.505 55.163 1.00 31.55 607 PRO A N 1
ATOM 4812 C CA . PRO A 1 607 ? -27.563 -36.585 54.901 1.00 31.55 607 PRO A CA 1
ATOM 4813 C C . PRO A 1 607 ? -28.908 -37.198 55.317 1.00 31.55 607 PRO A C 1
ATOM 4815 O O . PRO A 1 607 ? -29.191 -38.359 55.015 1.00 31.55 607 PRO A O 1
ATOM 4818 N N . GLN A 1 608 ? -29.755 -36.402 55.974 1.00 30.75 608 GLN A N 1
ATOM 4819 C CA . GLN A 1 608 ? -31.201 -36.636 56.036 1.00 30.75 608 GLN A CA 1
ATOM 4820 C C . GLN A 1 608 ? -31.934 -35.574 55.198 1.00 30.75 608 GLN A C 1
ATOM 4822 O O . GLN A 1 608 ? -31.471 -34.433 55.151 1.00 30.75 608 GLN A O 1
ATOM 4827 N N . PRO A 1 609 ? -33.048 -35.926 54.530 1.00 42.16 609 PRO A N 1
ATOM 4828 C CA . PRO A 1 609 ? -33.756 -35.025 53.628 1.00 42.16 609 PRO A CA 1
ATOM 4829 C C . PRO A 1 609 ? -34.924 -34.290 54.316 1.00 42.16 609 PRO A C 1
ATOM 4831 O O . PRO A 1 609 ? -35.347 -34.698 55.396 1.00 42.16 609 PRO A O 1
ATOM 4834 N N . VAL A 1 610 ? -35.497 -33.314 53.587 1.00 30.83 610 VAL A N 1
ATOM 4835 C CA . VAL A 1 610 ? -36.917 -32.858 53.579 1.00 30.83 610 VAL A CA 1
ATOM 4836 C C . VAL A 1 610 ? -37.181 -31.374 53.954 1.00 30.83 610 VAL A C 1
ATOM 4838 O O . VAL A 1 610 ? -37.182 -30.996 55.118 1.00 30.83 610 VAL A O 1
ATOM 4841 N N . GLU A 1 611 ? -37.490 -30.606 52.891 1.00 28.78 611 GLU A N 1
ATOM 4842 C CA . GLU A 1 611 ? -38.608 -29.648 52.661 1.00 28.78 611 GLU A CA 1
ATOM 4843 C C . GLU A 1 611 ? -38.776 -28.278 53.379 1.00 28.78 611 GLU A C 1
ATOM 4845 O O . GLU A 1 611 ? -38.225 -28.033 54.450 1.00 28.78 611 GLU A O 1
ATOM 4850 N N . PRO A 1 612 ? -39.520 -27.330 52.739 1.00 50.03 612 PRO A N 1
ATOM 4851 C CA . PRO A 1 612 ? -39.289 -25.888 52.827 1.00 50.03 612 PRO A CA 1
ATOM 4852 C C . PRO A 1 612 ? -40.291 -25.144 53.724 1.00 50.03 612 PRO A C 1
ATOM 4854 O O . PRO A 1 612 ? -41.465 -25.506 53.781 1.00 50.03 612 PRO A O 1
ATOM 4857 N N . ARG A 1 613 ? -39.876 -24.019 54.336 1.00 28.39 613 ARG A N 1
ATOM 4858 C CA . ARG A 1 613 ? -40.792 -23.007 54.910 1.00 28.39 613 ARG A CA 1
ATOM 4859 C C . ARG A 1 613 ? -40.246 -21.568 54.883 1.00 28.39 613 ARG A C 1
ATOM 4861 O O . ARG A 1 613 ? -39.326 -21.218 55.605 1.00 28.39 613 ARG A O 1
ATOM 4868 N N . VAL A 1 614 ? -40.873 -20.779 54.011 1.00 29.69 614 VAL A N 1
ATOM 4869 C CA . VAL A 1 614 ? -41.469 -19.428 54.136 1.00 29.69 614 VAL A CA 1
ATOM 4870 C C . VAL A 1 614 ? -41.175 -18.530 55.371 1.00 29.69 614 VAL A C 1
ATOM 4872 O O . VAL A 1 614 ? -41.386 -18.927 56.512 1.00 29.69 614 VAL A O 1
ATOM 4875 N N . SER A 1 615 ? -40.906 -17.251 55.035 1.00 28.91 615 SER A N 1
ATOM 4876 C CA . SER A 1 615 ? -41.132 -15.945 55.717 1.00 28.91 615 SER A CA 1
ATOM 4877 C C . SER A 1 615 ? -40.358 -15.558 56.987 1.00 28.91 615 SER A C 1
ATOM 4879 O O . SER A 1 615 ? -40.543 -16.178 58.026 1.00 28.91 615 SER A O 1
ATOM 4881 N N . GLN A 1 616 ? -39.683 -14.397 56.967 1.00 28.38 616 GLN A N 1
ATOM 4882 C CA . GLN A 1 616 ? -40.231 -13.110 57.451 1.00 28.38 616 GLN A CA 1
ATOM 4883 C C . GLN A 1 616 ? -39.276 -11.918 57.210 1.00 28.38 616 GLN A C 1
ATOM 4885 O O . GLN A 1 616 ? -38.079 -12.085 57.012 1.00 28.38 616 GLN A O 1
ATOM 4890 N N . SER A 1 617 ? -39.885 -10.730 57.169 1.00 29.64 617 SER A N 1
ATOM 4891 C CA . SER A 1 617 ? -39.379 -9.401 56.799 1.00 29.64 617 SER A CA 1
ATOM 4892 C C . SER A 1 617 ? -38.654 -8.623 57.910 1.00 29.64 617 SER A C 1
ATOM 4894 O O . SER A 1 617 ? -38.672 -9.035 59.065 1.00 29.64 617 SER A O 1
ATOM 4896 N N . MET A 1 618 ? -38.254 -7.394 57.533 1.00 27.80 618 MET A N 1
ATOM 4897 C CA . MET A 1 618 ? -37.828 -6.208 58.311 1.00 27.80 618 MET A CA 1
ATOM 4898 C C . MET A 1 618 ? -36.302 -6.008 58.314 1.00 27.80 618 MET A C 1
ATOM 4900 O O . MET A 1 618 ? -35.562 -6.956 58.522 1.00 27.80 618 MET A O 1
ATOM 4904 N N . SER A 1 619 ? -35.739 -4.824 58.064 1.00 28.39 619 SER A N 1
ATOM 4905 C CA . SER A 1 619 ? -36.290 -3.466 57.929 1.00 28.39 619 SER A CA 1
ATOM 4906 C C . SER A 1 619 ? -35.201 -2.526 57.389 1.00 28.39 619 SER A C 1
ATOM 4908 O O . SER A 1 619 ? -34.011 -2.820 57.483 1.00 28.39 619 SER A O 1
ATOM 4910 N N . GLU A 1 620 ? -35.660 -1.407 56.837 1.00 29.22 620 GLU A N 1
ATOM 4911 C CA . GLU A 1 620 ? -34.929 -0.249 56.319 1.00 29.22 620 GLU A CA 1
ATOM 4912 C C . GLU A 1 620 ? -33.813 0.275 57.239 1.00 29.22 620 GLU A C 1
ATOM 4914 O O . GLU A 1 620 ? -33.965 0.330 58.460 1.00 29.22 620 GLU A O 1
ATOM 4919 N N . VAL A 1 621 ? -32.731 0.772 56.629 1.00 29.03 621 VAL A N 1
ATOM 4920 C CA . VAL A 1 621 ? -31.802 1.717 57.260 1.00 29.03 621 VAL A CA 1
ATOM 4921 C C . VAL A 1 621 ? -31.754 2.977 56.400 1.00 29.03 621 VAL A C 1
ATOM 4923 O O . VAL A 1 621 ? -31.243 2.971 55.284 1.00 29.03 621 VAL A O 1
ATOM 4926 N N . VAL A 1 622 ? -32.314 4.050 56.956 1.00 28.28 622 VAL A N 1
ATOM 4927 C CA . VAL A 1 622 ? -32.219 5.445 56.512 1.00 28.28 622 VAL A CA 1
ATOM 4928 C C . VAL A 1 622 ? -31.207 6.144 57.417 1.00 28.28 622 VAL A C 1
ATOM 4930 O O . VAL A 1 622 ? -31.375 6.081 58.632 1.00 28.28 622 VAL A O 1
ATOM 4933 N N . ILE A 1 623 ? -30.211 6.845 56.858 1.00 31.02 623 ILE A N 1
ATOM 4934 C CA . ILE A 1 623 ? -29.381 7.850 57.560 1.00 31.02 623 ILE A CA 1
ATOM 4935 C C . ILE A 1 623 ? -29.077 9.019 56.576 1.00 31.02 623 ILE A C 1
ATOM 4937 O O . ILE A 1 623 ? -28.968 8.755 55.379 1.00 31.02 623 ILE A O 1
ATOM 4941 N N . PRO A 1 624 ? -29.026 10.296 57.032 1.00 35.81 624 PRO A N 1
ATOM 4942 C CA . PRO A 1 624 ? -29.574 11.456 56.314 1.00 35.81 624 PRO A CA 1
ATOM 4943 C C . PRO A 1 624 ? -28.550 12.453 55.719 1.00 35.81 624 PRO A C 1
ATOM 4945 O O . PRO A 1 624 ? -27.342 12.341 55.907 1.00 35.81 624 PRO A O 1
ATOM 4948 N N . HIS A 1 625 ? -29.105 13.461 55.031 1.00 30.33 62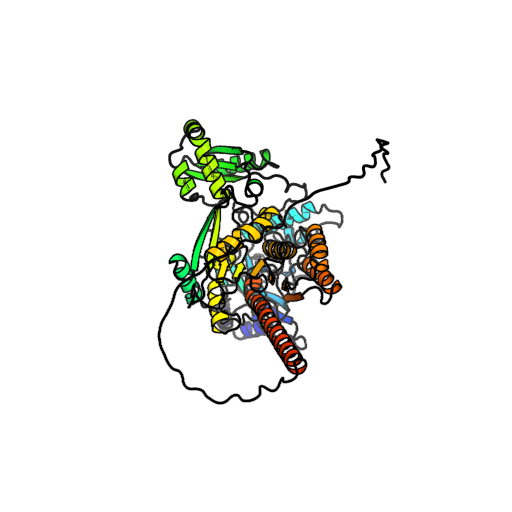5 HIS A N 1
ATOM 4949 C CA . HIS A 1 625 ? -28.500 14.715 54.549 1.00 30.33 625 HIS A CA 1
ATOM 4950 C C . HIS A 1 625 ? -28.294 15.774 55.658 1.00 30.33 625 HIS A C 1
ATOM 4952 O O . HIS A 1 625 ? -29.193 15.946 56.472 1.00 30.33 625 HIS A O 1
ATOM 4958 N N . GLU A 1 626 ? -27.196 16.545 55.576 1.00 29.16 626 GLU A N 1
ATOM 4959 C CA . GLU A 1 626 ? -26.997 17.986 55.922 1.00 29.16 626 GLU A CA 1
ATOM 4960 C C . GLU A 1 626 ? -25.530 18.331 55.528 1.00 29.16 626 GLU A C 1
ATOM 4962 O O . GLU A 1 626 ? -24.629 17.575 55.874 1.00 29.16 626 GLU A O 1
ATOM 4967 N N . ALA A 1 627 ? -25.173 19.228 54.593 1.00 31.78 627 ALA A N 1
ATOM 4968 C CA . ALA A 1 627 ? -25.332 20.691 54.470 1.00 31.78 627 ALA A CA 1
ATOM 4969 C C . ALA A 1 627 ? -24.596 21.515 55.558 1.00 31.78 627 ALA A C 1
ATOM 4971 O O . ALA A 1 627 ? -25.109 21.624 56.660 1.00 31.78 627 ALA A O 1
ATOM 4972 N N . ASP A 1 628 ? -23.409 22.084 55.259 1.00 27.73 628 ASP A N 1
ATOM 4973 C CA . ASP A 1 628 ? -23.180 23.542 55.072 1.00 27.73 628 ASP A CA 1
ATOM 4974 C C . ASP A 1 628 ? -21.679 23.934 54.879 1.00 27.73 628 ASP A C 1
ATOM 4976 O O . ASP A 1 628 ? -20.829 23.603 55.698 1.00 27.73 628 ASP A O 1
ATOM 4980 N N . MET A 1 629 ? -21.399 24.613 53.749 1.00 29.72 629 MET A N 1
ATOM 4981 C CA . MET A 1 629 ? -20.560 25.815 53.448 1.00 29.72 629 MET A CA 1
ATOM 4982 C C . MET A 1 629 ? -19.344 26.243 54.336 1.00 29.72 629 MET A C 1
ATOM 4984 O O . MET A 1 629 ? -19.365 26.007 55.538 1.00 29.72 629 MET A O 1
ATOM 4988 N N . PRO A 1 630 ? -18.318 26.996 53.815 1.00 38.00 630 PRO A N 1
ATOM 4989 C CA . PRO A 1 630 ? -18.498 28.147 52.910 1.00 38.00 630 PRO A CA 1
ATOM 4990 C C . PRO A 1 630 ? -17.458 28.434 51.800 1.00 38.00 630 PRO A C 1
ATOM 4992 O O . PRO A 1 630 ? -16.300 28.028 51.810 1.00 38.00 630 PRO A O 1
ATOM 4995 N N . ARG A 1 631 ? -17.937 29.267 50.862 1.00 30.05 631 ARG A N 1
ATOM 4996 C CA . ARG A 1 631 ? -17.226 29.987 49.793 1.00 30.05 631 ARG A CA 1
ATOM 4997 C C . ARG A 1 631 ? -16.192 30.987 50.331 1.00 30.05 631 ARG A C 1
ATOM 4999 O O . ARG A 1 631 ? -16.497 31.750 51.244 1.00 30.05 631 ARG A O 1
ATOM 5006 N N . GLN A 1 632 ? -15.065 31.118 49.628 1.00 29.08 632 GLN A N 1
ATOM 5007 C CA . GLN A 1 632 ? -14.257 32.343 49.603 1.00 29.08 632 GLN A CA 1
ATOM 5008 C C . GLN A 1 632 ? -14.135 32.874 48.167 1.00 29.08 632 GLN A C 1
ATOM 5010 O O . GLN A 1 632 ? -13.736 32.163 47.250 1.00 29.08 632 GLN A O 1
ATOM 5015 N N . GLN A 1 633 ? -14.526 34.139 48.000 1.00 27.77 633 GLN A N 1
ATOM 5016 C CA . GLN A 1 633 ? -14.198 35.007 46.868 1.00 27.77 633 GLN A CA 1
ATOM 5017 C C . GLN A 1 633 ? -12.743 35.479 46.982 1.00 27.77 633 GLN A C 1
ATOM 5019 O O . GLN A 1 633 ? -12.305 35.722 48.101 1.00 27.77 633 GLN A O 1
ATOM 5024 N N . LEU A 1 634 ? -12.076 35.735 45.850 1.00 28.58 634 LEU A N 1
ATOM 5025 C CA . LEU A 1 634 ? -11.124 36.846 45.639 1.00 28.58 634 LEU A CA 1
ATOM 5026 C C . LEU A 1 634 ? -10.891 36.988 44.115 1.00 28.58 634 LEU A C 1
ATOM 5028 O O . LEU A 1 634 ? -10.409 36.066 43.476 1.00 28.58 634 LEU A O 1
ATOM 5032 N N . VAL A 1 635 ? -11.540 37.961 43.464 1.00 28.61 635 VAL A N 1
ATOM 5033 C CA . VAL A 1 635 ? -11.000 39.270 43.020 1.00 28.61 635 VAL A CA 1
ATOM 5034 C C . VAL A 1 635 ? -10.194 39.210 41.708 1.00 28.61 635 VAL A C 1
ATOM 5036 O O . VAL A 1 635 ? -9.081 38.706 41.649 1.00 28.61 635 VAL A O 1
ATOM 5039 N N . SER A 1 636 ? -10.769 39.828 40.672 1.00 29.86 636 SER A N 1
ATOM 5040 C CA . SER A 1 636 ? -10.122 40.277 39.430 1.00 29.86 636 SER A CA 1
ATOM 5041 C C . SER A 1 636 ? -9.320 41.571 39.627 1.00 29.86 636 SER A C 1
ATOM 5043 O O . SER A 1 636 ? -9.740 42.414 40.428 1.00 29.86 636 SER A O 1
ATOM 5045 N N . PRO A 1 637 ? -8.342 41.852 38.750 1.00 35.28 637 PRO A N 1
ATOM 5046 C CA . PRO A 1 637 ? -8.262 43.191 38.162 1.00 35.28 637 PRO A CA 1
ATOM 5047 C C . PRO A 1 637 ? -8.131 43.211 36.628 1.00 35.28 637 PRO A C 1
ATOM 5049 O O . PRO A 1 637 ? -7.811 42.225 35.976 1.00 35.28 637 PRO A O 1
ATOM 5052 N N . ARG A 1 638 ? -8.459 44.395 36.103 1.00 29.78 638 ARG A N 1
ATOM 5053 C CA . ARG A 1 638 ? -8.702 44.809 34.716 1.00 29.78 638 ARG A CA 1
ATOM 5054 C C . ARG A 1 638 ? -7.448 44.959 33.839 1.00 29.78 638 ARG A C 1
ATOM 5056 O O . ARG A 1 638 ? -6.367 45.216 34.348 1.00 29.78 638 ARG A O 1
ATOM 5063 N N . GLU A 1 639 ? -7.714 44.895 32.529 1.00 31.31 639 GLU A N 1
ATOM 5064 C CA . GLU A 1 639 ? -7.195 45.681 31.387 1.00 31.31 639 GLU A CA 1
ATOM 5065 C C . GLU A 1 639 ? -5.801 46.333 31.458 1.00 31.31 639 GLU A C 1
ATOM 5067 O O . GLU A 1 639 ? -5.538 47.186 32.302 1.00 31.31 639 GLU A O 1
ATOM 5072 N N . GLY A 1 640 ? -4.984 46.081 30.423 1.00 28.83 640 GLY A N 1
ATOM 5073 C CA . GLY A 1 640 ? -3.840 46.933 30.095 1.00 28.83 640 GLY A CA 1
ATOM 5074 C C . GLY A 1 640 ? -2.906 46.396 29.006 1.00 28.83 640 GLY A C 1
ATOM 5075 O O . GLY A 1 640 ? -2.055 45.566 29.276 1.00 28.83 640 GLY A O 1
ATOM 5076 N N . GLU A 1 641 ? -3.035 46.986 27.816 1.00 28.36 641 GLU A N 1
ATOM 5077 C CA . GLU A 1 641 ? -1.961 47.284 26.850 1.00 28.36 641 GLU A CA 1
ATOM 5078 C C . GLU A 1 641 ? -1.490 46.249 25.804 1.00 28.36 641 GLU A C 1
ATOM 5080 O O . GLU A 1 641 ? -0.790 45.270 26.039 1.00 28.36 641 GLU A O 1
ATOM 5085 N N . ARG A 1 642 ? -1.813 46.625 24.558 1.00 34.50 642 ARG A N 1
ATOM 5086 C CA . ARG A 1 642 ? -1.164 46.247 23.301 1.00 34.50 642 ARG A CA 1
ATOM 5087 C C . ARG A 1 642 ? 0.286 46.733 23.286 1.00 34.50 642 ARG A C 1
ATOM 5089 O O . ARG A 1 642 ? 0.502 47.930 23.454 1.00 34.50 642 ARG A O 1
ATOM 5096 N N . LEU A 1 643 ? 1.227 45.892 22.857 1.00 31.25 643 LEU A N 1
ATOM 5097 C CA . LEU A 1 643 ? 2.481 46.360 22.259 1.00 31.25 643 LEU A CA 1
ATOM 5098 C C . LEU A 1 643 ? 2.832 45.557 21.002 1.00 31.25 643 LEU A C 1
ATOM 5100 O O . LEU A 1 643 ? 2.853 44.331 20.986 1.00 31.25 643 LEU A O 1
ATOM 5104 N N . ARG A 1 644 ? 3.068 46.313 19.926 1.00 32.53 644 ARG A N 1
ATOM 5105 C CA . ARG A 1 644 ? 3.560 45.872 18.621 1.00 32.53 644 ARG A CA 1
ATOM 5106 C C . ARG A 1 644 ? 5.093 45.846 18.614 1.00 32.53 644 ARG A C 1
ATOM 5108 O O . ARG A 1 644 ? 5.703 46.845 18.978 1.00 32.53 644 ARG A O 1
ATOM 5115 N N . GLY A 1 645 ? 5.648 44.812 17.977 1.00 31.97 645 GLY A N 1
ATOM 5116 C CA . GLY A 1 645 ? 6.832 44.877 17.101 1.00 31.97 645 GLY A CA 1
ATOM 5117 C C . GLY A 1 645 ? 8.166 44.355 17.666 1.00 31.97 645 GLY A C 1
ATOM 5118 O O . GLY A 1 645 ? 8.265 44.161 18.873 1.00 31.97 645 GLY A O 1
ATOM 5119 N N . PRO A 1 646 ? 9.214 44.192 16.820 1.00 45.88 646 PRO A N 1
ATOM 5120 C CA . PRO A 1 646 ? 9.253 44.388 15.367 1.00 45.88 646 PRO A CA 1
ATOM 5121 C C . PRO A 1 646 ? 9.739 43.168 14.551 1.00 45.88 646 PRO A C 1
ATOM 5123 O O . PRO A 1 646 ? 10.360 42.237 15.051 1.00 45.88 646 PRO A O 1
ATOM 5126 N N . LYS A 1 647 ? 9.480 43.268 13.243 1.00 38.75 647 LYS A N 1
ATOM 5127 C CA . LYS A 1 647 ? 10.077 42.488 12.154 1.00 38.75 647 LYS A CA 1
ATOM 5128 C C . LYS A 1 647 ? 11.610 42.537 12.181 1.00 38.75 647 LYS A C 1
ATOM 5130 O O . LYS A 1 647 ? 12.168 43.633 12.298 1.00 38.75 647 LYS A O 1
ATOM 5135 N N . ARG A 1 648 ? 12.241 41.400 11.896 1.00 37.34 648 ARG A N 1
ATOM 5136 C CA . ARG A 1 648 ? 13.398 41.282 11.003 1.00 37.34 648 ARG A CA 1
AT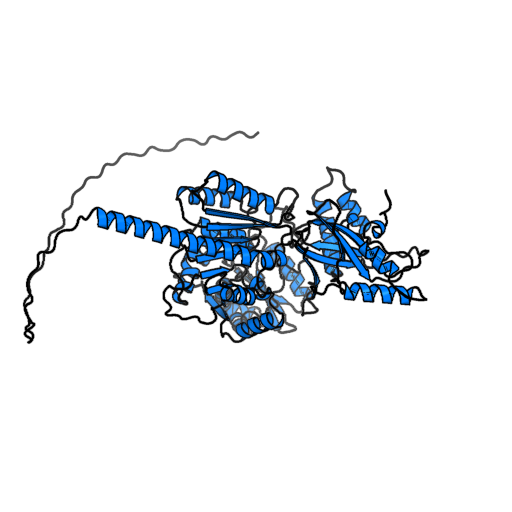OM 5137 C C . ARG A 1 648 ? 13.390 39.926 10.329 1.00 37.34 648 ARG A C 1
ATOM 5139 O O . ARG A 1 648 ? 13.021 38.961 11.027 1.00 37.34 648 ARG A O 1
#

pLDDT: mean 71.81, std 21.06, range [21.23, 98.56]

Sequence (648 aa):
MTTPRSNIEESTVLQELLRTASGTTAVSRSDSFWALVKEYGTPLTEGIEGDDAHRRVTFLWRGPAIPADSQSEQTVYLVLEPRRYCDLTETPISESERLVNLPGTDIYSLTLTLPADMLANYSFYVQPDGVNMREMIELTEYGLSRNTDRQVKKYIAKGIRDEVEKNGNHPDENNPQRFCHPDPDQRERYSILAMPHAPKRDHVPVTAEEANTTLAELQQGKRFIERKIDFSREESVNPQHLYQAESVAYMFCDNLDEMIKEFDKWGARNKGTHNILLIKNRANGEWAIGRSEPELLSDDDYYAGPIAECNRWTRMQGPPILVASLSHINTPEEFEQHRSAIERDVATLLNERQYYVYLPKDYDPHRQPPYPLILQLDGGQYVDLAMPAILDKLMEAGTIPPAVVVFCPAAGHRTVEYNCNDTFTELLADEFISHLRSQFNVASDAGHTVITGASCSGEAAVYAALRHPEVFGNVVSQSGALQFSREKIAEAFTHFAQQHHDTHFVMDAGSYETGLFDESVSLVAANLGMQAKMREYGHAVNYHYSEFTGGHSYLCWQASWPHSLAEVFSNMFRVREEARTDLATSTTAISQSLGAVPVAAQEERKPQPVEPRVSQSMSEVVIPHEADMPRQQLVSPREGERLRGPKR

Foldseek 3Di:
DDDPDQCCVVDPVSVVLLVPQDDPDQVSSQVSSVVVCLVVFDFDWADDVPDPFKIKTKDKDQADFAALPDPDDWKKFKDKPQQDPDLFFLDFGAPLRIWDDDHRHRITMHIDIATLQAKIKMFMQTDDPPDDLVVLNCCLVPNDDPPRDPVVSSVSSLVRLCRSQVRATHEDPSHPQWDDPPPPVDRDTIHIDGHPNHLDLVQDDQDPVLLVVVVVCCVVCNQKHKDKDFQPDPPHPPLCPLQPAPEEAEEEDQDDVRVVVVVVVVQVVCAQHWHKYWYAHPNVRDIDIDTHHRDPDDVLNPSPDDPPPVPPDPVDPPDPLLCVLCVPPDDPVSCVVCVVVNVVSVSRLLRMWMKMKGFAPPFDQPDPPFFFEEEEELLVVCSVVSVSSSVNSCCVVVLFPGHMYMRTYDSDDLLSLQVLNPSNLCSCQPPVLVVVVVVGRHDQFQLRYEYEYEASSLSSQLSSCLVCVRNHQEYEYELYNCQRVVVVSVVSNVVSLVVQGNREAEYEFEPSQAARSHNPGGSRVSVVVVVVVQVVSPPSYHYDYDYGHGHRDPSVCSSCVSVSSSVSRVVSVVVVVVVVVVVVVVVVVVCVVPPDDDDDDDDDDDDDDDDDDDDDDDDDDDDDDDDDDDDDDDDDDDDDDDDDDDDD

Radius of gyration: 31.84 Å; chains: 1; bounding box: 74×86×103 Å

Secondary structure (DSSP, 8-state):
-PPPPPGGGT-HHHHHHHHH---SSHHHHHHHHHHHHHHH-SSEEEEETTEEEEEEEEEEEE-PPPPTT------EEEEEETSSTTTT---PPPGGGEEEE-TTSSEEEEEEEEETT-EEEEEEEEPPTT--HHHHHHHHHTSS-TTS-HHHHHHHHHHHHHHHHHH-PBP-TT-SSEEE-SSTT---EEEEEE-TTS----S-PPPHHHHHHHHHHHHTTSSEEEEEEE--STTSS-TTTTS--SEEEEEEESSHHHHHHHHHHHHHHTTTS-EEEEEEETTT--EEEEE--SS--STT------TTTTTS-------HHHHHHHTT--SHHHHHHHHHHHHHHHHHHHSEEEEEEE--TT--TT-SSPBPEEEEETHHHHHHTTHHHHHHHHHHTTSS---EEEEE--SS-HHHHHTT-HHHHHIIIIIIHHHHHHHS-B--SGGGEEEEEETHHHHHHHHHHHH-TTT--EEEEES--TTTTHHHHHHHHHHHHTT----EEEEEEETT---SSSTT--HHHHHHHHHHHHHHTGGGSEEEEEEESS-S-HHHHHHHHHHHHHHHHHHHHHHHHHHHHHHHHHHHHHHHHS------------------------------------------------------